Protein AF-0000000086148264 (afdb_homodimer)

Nearest PDB structures (foldseek):
  7s8n-assembly1_R  TM=4.348E-01  e=5.653E+00  Homo sapiens
  7vv5-assembly1_R  TM=3.416E-01  e=6.187E+00  Homo sapiens
  7f54-assembly1_R  TM=1.963E-01  e=2.002E+00  Homo sapiens
  7jh5-assembly2_B  TM=1.871E-01  e=4.511E+00  synthetic construct
  8j6d-assembly1_C  TM=2.004E-01  e=7.084E+00  Homo sapiens

Sequence (576 aa):
MSTSITQLKLLLLHRLPSRTDSFLTHLSRLLSTSAGRDSLLCTAFYTLAFTHAQLLRLLSRKYEHLAETIAQNASKSLLPGEAFVATIEPPHLQLTEACAAIKSLGDAIDEVRTFWRLRGLVDIYAAARENFLRPSRDPVLKSIVWAKLLAQAGYQFYENAAYLVKKGVLRSERFARREAGWWTVSSQFWFADVLLEFVRLARVRQLRWNEEFGAQEVEKEGRVGIKSKELEDQWWLQLYANLGWFPNAVHWGWYDGSEESPLNETTIGLTGFVPGIINLRAAWEATAMSTSITQLKLLLLHRLPSRTDSFLTHLSRLLSTSAGRDSLLCTAFYTLAFTHAQLLRLLSRKYEHLAETIAQNASKSLLPGEAFVATIEPPHLQLTEACAAIKSLGDAIDEVRTFWRLRGLVDIYAAARENFLRPSRDPVLKSIVWAKLLAQAGYQFYENAAYLVKKGVLRSERFARREAGWWTVSSQFWFADVLLEFVRLARVRQLRWNEEFGAQEVEKEGRVGIKSKELEDQWWLQLYANLGWFPNAVHWGWYDGSEESPLNETTIGLTGFVPGIINLRAAWEATA

Secondary structure (DSSP, 8-state):
-HHHHHHHHHHHHHTS-HHHHHHHHHHHHHHTBHHHHHHHHHHHHHHHHHHHHHHHHHHHHHHHHHHHHHHHHHHHH--TT---------S-HHHHHHHHHHHHHHHHHHHHHHHHGGGHHHHHHHHHHHHHHS--SSHHHHHHHHHHHHHHHHHHHHHHHHHHHHTTSS--HHHHHHHHHHHHHHHHHHHHHHHHHHHHHHHHHHTTTTTTTT-----SSSHHHHHHHHHHHHHHHHHHHHHHHHHHHHHHHH--S-TT-SS-HHHHHHHHHHHHHHHHHHHHHHT-/-HHHHHHHHHHHHHSS-HHHHHHHHHHHHHHTBHHHHHHHHHHHHHHHHHHHHHHHHHHHHHHHHHHHHHHHHHHHH--TT---------S-HHHHHHHHHHHHHHHHHHHHHHHHGGGHHHHHHHHHHHHHHS--SSHHHHHHHHHHHHHHHHHHHHHHHHHHHHTTSS--HHHHHHHHHHHHHHHHHHHHHHHHHHHHHHHHHHTTTTTTTT-----SSSHHHHHHHHHHHHHHHHHHHHHHHHHHHHHHHH--S-TT-S--HHHHHHHHHHHHHHHHHHHHHHT-

Organism: NCBI:txid717836

pLDDT: mean 82.04, std 16.6, range [34.91, 97.44]

Structure (mmCIF, N/CA/C/O backbone):
data_AF-0000000086148264-model_v1
#
loop_
_entity.id
_entity.type
_entity.pdbx_description
1 polymer 'Uncharacterized protein'
#
loop_
_atom_site.group_PDB
_atom_site.id
_atom_site.type_symbol
_atom_site.label_atom_id
_atom_site.label_alt_id
_atom_site.label_comp_id
_atom_site.label_asym_id
_atom_site.label_entity_id
_atom_site.label_seq_id
_atom_site.pdbx_PDB_ins_code
_atom_site.Cartn_x
_atom_site.Cartn_y
_atom_site.Cartn_z
_atom_site.occupancy
_atom_site.B_iso_or_equiv
_atom_site.auth_seq_id
_atom_site.auth_comp_id
_atom_site.auth_asym_id
_atom_site.auth_atom_id
_atom_site.pdbx_PDB_model_num
ATOM 1 N N . MET A 1 1 ? 14.445 18.703 37.812 1 39.28 1 MET A N 1
ATOM 2 C CA . MET A 1 1 ? 13.602 18.422 36.656 1 39.28 1 MET A CA 1
ATOM 3 C C . MET A 1 1 ? 14.43 17.891 35.5 1 39.28 1 MET A C 1
ATOM 5 O O . MET A 1 1 ? 13.906 17.203 34.594 1 39.28 1 MET A O 1
ATOM 9 N N . SER A 1 2 ? 15.688 18.25 35.438 1 52.25 2 SER A N 1
ATOM 10 C CA . SER A 1 2 ? 16.625 17.828 34.406 1 52.25 2 SER A CA 1
ATOM 11 C C . SER A 1 2 ? 17.016 16.375 34.594 1 52.25 2 SER A C 1
ATOM 13 O O . SER A 1 2 ? 17.125 15.641 33.594 1 52.25 2 SER A O 1
ATOM 15 N N . THR A 1 3 ? 17.125 15.961 35.812 1 54.09 3 THR A N 1
ATOM 16 C CA . THR A 1 3 ? 17.609 14.609 36.125 1 54.09 3 THR A CA 1
ATOM 17 C C . THR A 1 3 ? 16.547 13.57 35.75 1 54.09 3 THR A C 1
ATOM 19 O O . THR A 1 3 ? 16.891 12.469 35.312 1 54.09 3 THR A O 1
ATOM 22 N N . SER A 1 4 ? 15.273 13.945 35.938 1 49.84 4 SER A N 1
ATOM 23 C CA . SER A 1 4 ? 14.203 12.977 35.719 1 49.84 4 SER A CA 1
ATOM 24 C C . SER A 1 4 ? 14.008 12.711 34.219 1 49.84 4 SER A C 1
ATOM 26 O O . SER A 1 4 ? 13.617 11.609 33.844 1 49.84 4 SER A O 1
ATOM 28 N N . ILE A 1 5 ? 14.242 13.727 33.438 1 49.75 5 ILE A N 1
ATOM 29 C CA . ILE A 1 5 ? 14.148 13.539 31.984 1 49.75 5 ILE A CA 1
ATOM 30 C C . ILE A 1 5 ? 15.352 12.727 31.5 1 49.75 5 ILE A C 1
ATOM 32 O O . ILE A 1 5 ? 15.211 11.867 30.625 1 49.75 5 ILE A O 1
ATOM 36 N N . THR A 1 6 ? 16.516 12.953 32.125 1 52 6 THR A N 1
ATOM 37 C CA . THR A 1 6 ? 17.688 12.148 31.781 1 52 6 THR A CA 1
ATOM 38 C C . THR A 1 6 ? 17.469 10.688 32.188 1 52 6 THR A C 1
ATOM 40 O O . THR A 1 6 ? 17.844 9.781 31.438 1 52 6 THR A O 1
ATOM 43 N N . GLN A 1 7 ? 16.859 10.414 33.344 1 49.66 7 GLN A N 1
ATOM 44 C CA . GLN A 1 7 ? 16.609 9.047 33.781 1 49.66 7 GLN A CA 1
ATOM 45 C C . GLN A 1 7 ? 15.531 8.383 32.906 1 49.66 7 GLN A C 1
ATOM 47 O O . GLN A 1 7 ? 15.633 7.199 32.594 1 49.66 7 GLN A O 1
ATOM 52 N N . LEU A 1 8 ? 14.531 9.055 32.562 1 45.81 8 LEU A N 1
ATOM 53 C CA . LEU A 1 8 ? 13.5 8.516 31.672 1 45.81 8 LEU A CA 1
ATOM 54 C C . LEU A 1 8 ? 14.062 8.227 30.297 1 45.81 8 LEU A C 1
ATOM 56 O O . LEU A 1 8 ? 13.711 7.223 29.672 1 45.81 8 LEU A O 1
ATOM 60 N N . LYS A 1 9 ? 14.969 9.109 29.828 1 48.03 9 LYS A N 1
ATOM 61 C CA . LYS A 1 9 ? 15.727 8.914 28.594 1 48.03 9 LYS A CA 1
ATOM 62 C C . LYS A 1 9 ? 16.531 7.613 28.641 1 48.03 9 LYS A C 1
ATOM 64 O O . LYS A 1 9 ? 16.547 6.859 27.656 1 48.03 9 LYS A O 1
ATOM 69 N N . LEU A 1 10 ? 17.266 7.48 29.688 1 48.47 10 LEU A N 1
ATOM 70 C CA . LEU A 1 10 ? 18.078 6.281 29.891 1 48.47 10 LEU A CA 1
ATOM 71 C C . LEU A 1 10 ? 17.188 5.039 29.969 1 48.47 10 LEU A C 1
ATOM 73 O O . LEU A 1 10 ? 17.562 3.979 29.469 1 48.47 10 LEU A O 1
ATOM 77 N N . LEU A 1 11 ? 16.094 5.098 30.562 1 44.44 11 LEU A N 1
ATOM 78 C CA . LEU A 1 11 ? 15.219 3.943 30.734 1 44.44 11 LEU A CA 1
ATOM 79 C C . LEU A 1 11 ? 14.602 3.521 29.406 1 44.44 11 LEU A C 1
ATOM 81 O O . LEU A 1 11 ? 14.477 2.326 29.125 1 44.44 11 LEU A O 1
ATOM 85 N N . LEU A 1 12 ? 14.094 4.469 28.625 1 48.06 12 LEU A N 1
ATOM 86 C CA . LEU A 1 12 ? 13.438 4.039 27.391 1 48.06 12 LEU A CA 1
ATOM 87 C C . LEU A 1 12 ? 14.453 3.457 26.406 1 48.06 12 LEU A C 1
ATOM 89 O O . LEU A 1 12 ? 14.172 2.453 25.75 1 48.06 12 LEU A O 1
ATOM 93 N N . LEU A 1 13 ? 15.531 4.172 26.141 1 49.69 13 LEU A N 1
ATOM 94 C CA . LEU A 1 13 ? 16.547 3.652 25.234 1 49.69 13 LEU A CA 1
ATOM 95 C C . LEU A 1 13 ? 17.375 2.561 25.906 1 49.69 13 LEU A C 1
ATOM 97 O O . LEU A 1 13 ? 17.844 1.641 25.234 1 49.69 13 LEU A O 1
ATOM 101 N N . HIS A 1 14 ? 17.75 2.779 27.094 1 49.91 14 HIS A N 1
ATOM 102 C CA . HIS A 1 14 ? 18.656 1.799 27.688 1 49.91 14 HIS A CA 1
ATOM 103 C C . HIS A 1 14 ? 18.047 0.404 27.672 1 49.91 14 HIS A C 1
ATOM 105 O O . HIS A 1 14 ? 18.75 -0.598 27.703 1 49.91 14 HIS A O 1
ATOM 111 N N . ARG A 1 15 ? 16.641 0.348 27.812 1 53.59 15 ARG A N 1
ATOM 112 C CA . ARG A 1 15 ? 16.203 -0.991 28.188 1 53.59 15 ARG A CA 1
ATOM 113 C C . ARG A 1 15 ? 15.828 -1.818 26.969 1 53.59 15 ARG A C 1
ATOM 115 O O . ARG A 1 15 ? 15.469 -2.992 27.078 1 53.59 15 ARG A O 1
ATOM 122 N N . LEU A 1 16 ? 15.688 -1.196 25.812 1 60.69 16 LEU A N 1
ATOM 123 C CA . LEU A 1 16 ? 15.438 -2.256 24.844 1 60.69 16 LEU A CA 1
ATOM 124 C C . LEU A 1 16 ? 16.703 -3.057 24.562 1 60.69 16 LEU A C 1
ATOM 126 O O . LEU A 1 16 ? 17.781 -2.482 24.375 1 60.69 16 LEU A O 1
ATOM 130 N N . PRO A 1 17 ? 16.688 -4.316 24.797 1 70.06 17 PRO A N 1
ATOM 131 C CA . PRO A 1 17 ? 17.828 -5.16 24.453 1 70.06 17 PRO A CA 1
ATOM 132 C C . PRO A 1 17 ? 18.406 -4.848 23.078 1 70.06 17 PRO A C 1
ATOM 134 O O . PRO A 1 17 ? 17.672 -4.414 22.172 1 70.06 17 PRO A O 1
ATOM 137 N N . SER A 1 18 ? 19.656 -4.484 23 1 77.19 18 SER A N 1
ATOM 138 C CA . SER A 1 18 ? 20.453 -4.172 21.812 1 77.19 18 SER A CA 1
ATOM 139 C C . SER A 1 18 ? 19.922 -4.902 20.578 1 77.19 18 SER A C 1
ATOM 141 O O . SER A 1 18 ? 19.891 -4.34 19.484 1 77.19 18 SER A O 1
ATOM 143 N N . ARG A 1 19 ? 19.281 -5.953 20.828 1 84.06 19 ARG A N 1
ATOM 144 C CA . ARG A 1 19 ? 18.781 -6.758 19.719 1 84.06 19 ARG A CA 1
ATOM 145 C C . ARG A 1 19 ? 17.5 -6.164 19.156 1 84.06 19 ARG A C 1
ATOM 147 O O . ARG A 1 19 ? 17.281 -6.152 17.953 1 84.06 19 ARG A O 1
ATOM 154 N N . THR A 1 20 ? 16.719 -5.637 20.094 1 84.06 20 THR A N 1
ATOM 155 C CA . THR A 1 20 ? 15.461 -5.043 19.672 1 84.06 20 THR A CA 1
ATOM 156 C C . THR A 1 20 ? 15.695 -3.73 18.922 1 84.06 20 THR A C 1
ATOM 158 O O . THR A 1 20 ? 15.031 -3.441 17.938 1 84.06 20 THR A O 1
ATOM 161 N N . ASP A 1 21 ? 16.641 -3.012 19.359 1 87.19 21 ASP A N 1
ATOM 162 C CA . ASP A 1 21 ? 17 -1.753 18.703 1 87.19 21 ASP A CA 1
ATOM 163 C C . ASP A 1 21 ? 17.484 -1.99 17.281 1 87.19 21 ASP A C 1
ATOM 165 O O . ASP A 1 21 ? 17.031 -1.34 16.344 1 87.19 21 ASP A O 1
ATOM 169 N N . SER A 1 22 ? 18.375 -2.977 17.141 1 86 22 SER A N 1
ATOM 170 C CA . SER A 1 22 ? 18.922 -3.291 15.828 1 86 22 SER A CA 1
ATOM 171 C C . SER A 1 22 ? 17.844 -3.812 14.891 1 86 22 SER A C 1
ATOM 173 O O . SER A 1 22 ? 17.828 -3.477 13.703 1 86 22 SER A O 1
ATOM 175 N N . PHE A 1 23 ? 16.953 -4.508 15.477 1 89.25 23 PHE A N 1
ATOM 176 C CA . PHE A 1 23 ? 15.875 -5.07 14.68 1 89.25 23 PHE A CA 1
ATOM 177 C C . PHE A 1 23 ? 14.953 -3.973 14.164 1 89.25 23 PHE A C 1
ATOM 179 O O . PHE A 1 23 ? 14.602 -3.949 12.977 1 89.25 23 PHE A O 1
ATOM 186 N N . LEU A 1 24 ? 14.609 -3.102 15.047 1 88.5 24 LEU A N 1
ATOM 187 C CA . LEU A 1 24 ? 13.656 -2.059 14.68 1 88.5 24 LEU A CA 1
ATOM 188 C C . LEU A 1 24 ? 14.258 -1.106 13.656 1 88.5 24 LEU A C 1
ATOM 190 O O . LEU A 1 24 ? 13.57 -0.652 12.742 1 88.5 24 LEU A O 1
ATOM 194 N N . THR A 1 25 ? 15.484 -0.854 13.734 1 89 25 THR A N 1
ATOM 195 C CA . THR A 1 25 ? 16.141 0.014 12.773 1 89 25 THR A CA 1
ATOM 196 C C . THR A 1 25 ? 16.266 -0.679 11.414 1 89 25 THR A C 1
ATOM 198 O O . THR A 1 25 ? 16.078 -0.052 10.375 1 89 25 THR A O 1
ATOM 201 N N . HIS A 1 26 ? 16.562 -1.926 11.523 1 91.19 26 HIS A N 1
ATOM 202 C CA . HIS A 1 26 ? 16.625 -2.709 10.297 1 91.19 26 HIS A CA 1
ATOM 203 C C . HIS A 1 26 ? 15.266 -2.805 9.617 1 91.19 26 HIS A C 1
ATOM 205 O O . HIS A 1 26 ? 15.164 -2.699 8.391 1 91.19 26 HIS A O 1
ATOM 211 N N . LEU A 1 27 ? 14.305 -2.979 10.453 1 91.44 27 LEU A N 1
ATOM 212 C CA . LEU A 1 27 ? 12.938 -3.059 9.93 1 91.44 27 LEU A CA 1
ATOM 213 C C . LEU A 1 27 ? 12.539 -1.752 9.258 1 91.44 27 LEU A C 1
ATOM 215 O O . LEU A 1 27 ? 11.891 -1.763 8.211 1 91.44 27 LEU A O 1
ATOM 219 N N . SER A 1 28 ? 12.898 -0.719 9.82 1 91.25 28 SER A N 1
ATOM 220 C CA . SER A 1 28 ? 12.602 0.587 9.242 1 91.25 28 SER A CA 1
ATOM 221 C C . SER A 1 28 ? 13.273 0.748 7.879 1 91.25 28 SER A C 1
ATOM 223 O O . SER A 1 28 ? 12.656 1.261 6.938 1 91.25 28 SER A O 1
ATOM 225 N N . ARG A 1 29 ? 14.477 0.282 7.754 1 92.38 29 ARG A N 1
ATOM 226 C CA . ARG A 1 29 ? 15.188 0.342 6.48 1 92.38 29 ARG A CA 1
ATOM 227 C C . ARG A 1 29 ? 14.531 -0.564 5.445 1 92.38 29 ARG A C 1
ATOM 229 O O . ARG A 1 29 ? 14.414 -0.196 4.273 1 92.38 29 ARG A O 1
ATOM 236 N N . LEU A 1 30 ? 14.156 -1.701 5.922 1 92.81 30 LEU A N 1
ATOM 237 C CA . LEU A 1 30 ? 13.477 -2.639 5.035 1 92.81 30 LEU A CA 1
ATOM 238 C C . LEU A 1 30 ? 12.195 -2.025 4.469 1 92.81 30 LEU A C 1
ATOM 240 O O . LEU A 1 30 ? 11.945 -2.104 3.266 1 92.81 30 LEU A O 1
ATOM 244 N N . LEU A 1 31 ? 11.461 -1.351 5.324 1 91.31 31 LEU A N 1
ATOM 245 C CA . LEU A 1 31 ? 10.156 -0.814 4.953 1 91.31 31 LEU A CA 1
ATOM 246 C C . LEU A 1 31 ? 10.305 0.469 4.145 1 91.31 31 LEU A C 1
ATOM 248 O O . LEU A 1 31 ? 9.328 0.989 3.605 1 91.31 31 LEU A O 1
ATOM 252 N N . SER A 1 32 ? 11.516 0.947 4.02 1 89.62 32 SER A N 1
ATOM 253 C CA . SER A 1 32 ? 11.766 2.148 3.229 1 89.62 32 SER A CA 1
ATOM 254 C C . SER A 1 32 ? 11.961 1.812 1.756 1 89.62 32 SER A C 1
ATOM 256 O O . SER A 1 32 ? 12 2.705 0.908 1 89.62 32 SER A O 1
ATOM 258 N N . THR A 1 33 ? 12 0.504 1.435 1 89.94 33 THR A N 1
ATOM 259 C CA . THR A 1 33 ? 12.156 0.053 0.056 1 89.94 33 THR A CA 1
ATOM 260 C C . THR A 1 33 ? 10.891 -0.643 -0.433 1 89.94 33 THR A C 1
ATOM 262 O O . THR A 1 33 ? 10.156 -1.235 0.36 1 89.94 33 THR A O 1
ATOM 265 N N . SER A 1 34 ? 10.695 -0.514 -1.688 1 90 34 SER A N 1
ATOM 266 C CA . SER A 1 34 ? 9.531 -1.176 -2.262 1 90 34 SER A CA 1
ATOM 267 C C . SER A 1 34 ? 9.672 -2.693 -2.201 1 90 34 SER A C 1
ATOM 269 O O . SER A 1 34 ? 8.703 -3.4 -1.919 1 90 34 SER A O 1
ATOM 271 N N . ALA A 1 35 ? 10.875 -3.236 -2.445 1 90.81 35 ALA A N 1
ATOM 272 C CA . ALA A 1 35 ? 11.125 -4.676 -2.396 1 90.81 35 ALA A CA 1
ATOM 273 C C . ALA A 1 35 ? 10.859 -5.23 -1 1 90.81 35 ALA A C 1
ATOM 275 O O . ALA A 1 35 ? 10.281 -6.305 -0.852 1 90.81 35 ALA A O 1
ATOM 276 N N . GLY A 1 36 ? 11.328 -4.48 -0.066 1 93.44 36 GLY A N 1
ATOM 277 C CA . GLY A 1 36 ? 11.094 -4.898 1.309 1 93.44 36 GLY A CA 1
ATOM 278 C C . GLY A 1 36 ? 9.625 -4.914 1.687 1 93.44 36 GLY A C 1
ATOM 279 O O . GLY A 1 36 ? 9.148 -5.867 2.311 1 93.44 36 GLY A O 1
ATOM 280 N N . ARG A 1 37 ? 8.867 -3.898 1.26 1 92.94 37 ARG A N 1
ATOM 281 C CA . ARG A 1 37 ? 7.438 -3.812 1.539 1 92.94 37 ARG A CA 1
ATOM 282 C C . ARG A 1 37 ? 6.672 -4.938 0.844 1 92.94 37 ARG A C 1
ATOM 284 O O . ARG A 1 37 ? 5.836 -5.602 1.461 1 92.94 37 ARG A O 1
ATOM 291 N N . ASP A 1 38 ? 7.008 -5.16 -0.309 1 93.44 38 ASP A N 1
ATOM 292 C CA . ASP A 1 38 ? 6.297 -6.16 -1.1 1 93.44 38 ASP A CA 1
ATOM 293 C C . ASP A 1 38 ? 6.566 -7.566 -0.572 1 93.44 38 ASP A C 1
ATOM 295 O O . ASP A 1 38 ? 5.645 -8.375 -0.451 1 93.44 38 ASP A O 1
ATOM 299 N N . SER A 1 39 ? 7.82 -7.852 -0.287 1 95.31 39 SER A N 1
ATOM 300 C CA . SER A 1 39 ? 8.164 -9.188 0.19 1 95.31 39 SER A CA 1
ATOM 301 C C . SER A 1 39 ? 7.598 -9.438 1.583 1 95.31 39 SER A C 1
ATOM 303 O O . SER A 1 39 ? 7.188 -10.555 1.897 1 95.31 39 SER A O 1
ATOM 305 N N . LEU A 1 40 ? 7.586 -8.406 2.373 1 95.12 40 LEU A N 1
ATOM 306 C CA . LEU A 1 40 ? 7.016 -8.547 3.709 1 95.12 40 LEU A CA 1
ATOM 307 C C . LEU A 1 40 ? 5.52 -8.836 3.635 1 95.12 40 LEU A C 1
ATOM 309 O O . LEU A 1 40 ? 5.02 -9.719 4.332 1 95.12 40 LEU A O 1
ATOM 313 N N . LEU A 1 41 ? 4.832 -8.07 2.811 1 96.06 41 LEU A N 1
ATOM 314 C CA . LEU A 1 41 ? 3.395 -8.266 2.674 1 96.06 41 LEU A CA 1
ATOM 315 C C . LEU A 1 41 ? 3.084 -9.633 2.078 1 96.06 41 LEU A C 1
ATOM 317 O O . LEU A 1 41 ? 2.131 -10.297 2.498 1 96.06 41 LEU A O 1
ATOM 321 N N . CYS A 1 42 ? 3.896 -10.023 1.136 1 96 42 CYS A N 1
ATOM 322 C CA . CYS A 1 42 ? 3.699 -11.328 0.523 1 96 42 CYS A CA 1
ATOM 323 C C . CYS A 1 42 ? 3.867 -12.445 1.55 1 96 42 CYS A C 1
ATOM 325 O O . CYS A 1 42 ? 3.016 -13.328 1.659 1 96 42 CYS A O 1
ATOM 327 N N . THR A 1 43 ? 4.887 -12.359 2.273 1 96.25 43 THR A N 1
ATOM 328 C CA . THR A 1 43 ? 5.168 -13.367 3.287 1 96.25 43 THR A CA 1
ATOM 329 C C . THR A 1 43 ? 4.09 -13.359 4.367 1 96.25 43 THR A C 1
ATOM 331 O O . THR A 1 43 ? 3.619 -14.422 4.785 1 96.25 43 THR A O 1
ATOM 334 N N . ALA A 1 44 ? 3.742 -12.164 4.793 1 95.25 44 ALA A N 1
ATOM 335 C CA . ALA A 1 44 ? 2.717 -12.039 5.824 1 95.25 44 ALA A CA 1
ATOM 336 C C . ALA A 1 44 ? 1.384 -12.609 5.344 1 95.25 44 ALA A C 1
ATOM 338 O O . ALA A 1 44 ? 0.695 -13.312 6.09 1 95.25 44 ALA A O 1
ATOM 339 N N . PHE A 1 45 ? 1.034 -12.352 4.109 1 96 45 PHE A N 1
ATOM 340 C CA . PHE A 1 45 ? -0.24 -12.812 3.566 1 96 45 PHE A CA 1
ATOM 341 C C . PHE A 1 45 ? -0.317 -14.328 3.57 1 96 45 PHE A C 1
ATOM 343 O O . PHE A 1 45 ? -1.277 -14.906 4.086 1 96 45 PHE A O 1
ATOM 350 N N . TYR A 1 46 ? 0.646 -14.961 3.051 1 95.19 46 TYR A N 1
ATOM 351 C CA . TYR A 1 46 ? 0.606 -16.422 2.914 1 95.19 46 TYR A CA 1
ATOM 352 C C . TYR A 1 46 ? 0.772 -17.094 4.27 1 95.19 46 TYR A C 1
ATOM 354 O O . TYR A 1 46 ? 0.228 -18.172 4.496 1 95.19 46 TYR A O 1
ATOM 362 N N . THR A 1 47 ? 1.521 -16.438 5.188 1 94.75 47 THR A N 1
ATOM 363 C CA . THR A 1 47 ? 1.581 -16.953 6.555 1 94.75 47 THR A CA 1
ATOM 364 C C . THR A 1 47 ? 0.206 -16.891 7.211 1 94.75 47 THR A C 1
ATOM 366 O O . THR A 1 47 ? -0.211 -17.844 7.871 1 94.75 47 THR A O 1
ATOM 369 N N . LEU A 1 48 ? -0.442 -15.797 7 1 94.31 48 LEU A N 1
ATOM 370 C CA . LEU A 1 48 ? -1.775 -15.641 7.57 1 94.31 48 LEU A CA 1
ATOM 371 C C . LEU A 1 48 ? -2.76 -16.609 6.93 1 94.31 48 LEU A C 1
ATOM 373 O O . LEU A 1 48 ? -3.629 -17.156 7.613 1 94.31 48 LEU A O 1
ATOM 377 N N . ALA A 1 49 ? -2.602 -16.766 5.641 1 92.25 49 ALA A N 1
ATOM 378 C CA . ALA A 1 49 ? -3.467 -17.719 4.953 1 92.25 49 ALA A CA 1
ATOM 379 C C . ALA A 1 49 ? -3.285 -19.141 5.512 1 92.25 49 ALA A C 1
ATOM 381 O O . ALA A 1 49 ? -4.262 -19.859 5.727 1 92.25 49 ALA A O 1
ATOM 382 N N . PHE A 1 50 ? -2.1 -19.5 5.746 1 92.75 50 PHE A N 1
ATOM 383 C CA . PHE A 1 50 ? -1.8 -20.812 6.316 1 92.75 50 PHE A CA 1
ATOM 384 C C . PHE A 1 50 ? -2.365 -20.938 7.727 1 92.75 50 PHE A C 1
ATOM 386 O O . PHE A 1 50 ? -2.996 -21.938 8.062 1 92.75 50 PHE A O 1
ATOM 393 N N . THR A 1 51 ? -2.094 -19.906 8.531 1 92.62 51 THR A N 1
ATOM 394 C CA . THR A 1 51 ? -2.572 -19.906 9.906 1 92.62 51 THR A CA 1
ATOM 395 C C . THR A 1 51 ? -4.098 -19.969 9.945 1 92.62 51 THR A C 1
ATOM 397 O O . THR A 1 51 ? -4.676 -20.656 10.781 1 92.62 51 THR A O 1
ATOM 400 N N . HIS A 1 52 ? -4.684 -19.234 9.086 1 92.62 52 HIS A N 1
ATOM 401 C CA . HIS A 1 52 ? -6.141 -19.25 9.008 1 92.62 52 HIS A CA 1
ATOM 402 C C . HIS A 1 52 ? -6.66 -20.641 8.695 1 92.62 52 HIS A C 1
ATOM 404 O O . HIS A 1 52 ? -7.609 -21.109 9.328 1 92.62 52 HIS A O 1
ATOM 410 N N . ALA A 1 53 ? -6.078 -21.297 7.742 1 89.69 53 ALA A N 1
ATOM 411 C CA . ALA A 1 53 ? -6.48 -22.656 7.363 1 89.69 53 ALA A CA 1
ATOM 412 C C . ALA A 1 53 ? -6.328 -23.625 8.531 1 89.69 53 ALA A C 1
ATOM 414 O O . ALA A 1 53 ? -7.191 -24.469 8.758 1 89.69 53 ALA A O 1
ATOM 415 N N . GLN A 1 54 ? -5.246 -23.5 9.25 1 90.06 54 GLN A N 1
ATOM 416 C CA . GLN A 1 54 ? -5.008 -24.375 10.391 1 90.06 54 GLN A CA 1
ATOM 417 C C . GLN A 1 54 ? -6.023 -24.109 11.5 1 90.06 54 GLN A C 1
ATOM 419 O O . GLN A 1 54 ? -6.48 -25.047 12.164 1 90.06 54 GLN A O 1
ATOM 424 N N . LEU A 1 55 ? -6.289 -22.859 11.695 1 89.12 55 LEU A N 1
ATOM 425 C CA . LEU A 1 55 ? -7.266 -22.516 12.719 1 89.12 55 LEU A CA 1
ATOM 426 C C . LEU A 1 55 ? -8.656 -23.016 12.336 1 89.12 55 LEU A C 1
ATOM 428 O O . LEU A 1 55 ? -9.414 -23.469 13.195 1 89.12 55 LEU A O 1
ATOM 432 N N . LEU A 1 56 ? -8.977 -22.906 11.094 1 86.62 56 LEU A N 1
ATOM 433 C CA . LEU A 1 56 ? -10.258 -23.422 10.617 1 86.62 56 LEU A CA 1
ATOM 434 C C . LEU A 1 56 ? -10.344 -24.922 10.805 1 86.62 56 LEU A C 1
ATOM 436 O O . LEU A 1 56 ? -11.406 -25.453 11.164 1 86.62 56 LEU A O 1
ATOM 440 N N . ARG A 1 57 ? -9.328 -25.594 10.57 1 86.5 57 ARG A N 1
ATOM 441 C CA . ARG A 1 57 ? -9.297 -27.047 10.781 1 86.5 57 ARG A CA 1
ATOM 442 C C . ARG A 1 57 ? -9.492 -27.391 12.25 1 86.5 57 ARG A C 1
ATOM 444 O O . ARG A 1 57 ? -10.203 -28.328 12.586 1 86.5 57 ARG A O 1
ATOM 451 N N . LEU A 1 58 ? -8.836 -26.641 13.039 1 85.31 58 LEU A N 1
ATOM 452 C CA . LEU A 1 58 ? -8.977 -26.844 14.477 1 85.31 58 LEU A CA 1
ATOM 453 C C . LEU A 1 58 ? -10.406 -26.562 14.93 1 85.31 58 LEU A C 1
ATOM 455 O O . LEU A 1 58 ? -10.953 -27.297 15.758 1 85.31 58 LEU A O 1
ATOM 459 N N . LEU A 1 59 ? -10.922 -25.531 14.43 1 83.19 59 LEU A N 1
ATOM 460 C CA . LEU A 1 59 ? -12.297 -25.156 14.758 1 83.19 59 LEU A CA 1
ATOM 461 C C . LEU A 1 59 ? -13.273 -26.234 14.289 1 83.19 59 LEU A C 1
ATOM 463 O O . LEU A 1 59 ? -14.188 -26.609 15.031 1 83.19 59 LEU A O 1
ATOM 467 N N . SER A 1 60 ? -13.086 -26.688 13.102 1 81.69 60 SER A N 1
ATOM 468 C CA . SER A 1 60 ? -13.938 -27.734 12.547 1 81.69 60 SER A CA 1
ATOM 469 C C . SER A 1 60 ? -13.844 -29.016 13.367 1 81.69 60 SER A C 1
ATOM 471 O O . SER A 1 60 ? -14.852 -29.688 13.594 1 81.69 60 SER A O 1
ATOM 473 N N . ARG A 1 61 ? -12.742 -29.328 13.789 1 82.38 61 ARG A N 1
ATOM 474 C CA . ARG A 1 61 ? -12.555 -30.5 14.633 1 82.38 61 ARG A CA 1
ATOM 475 C C . ARG A 1 61 ? -13.273 -30.344 15.969 1 82.38 61 ARG A C 1
ATOM 477 O O . ARG A 1 61 ? -13.867 -31.297 16.469 1 82.38 61 ARG A O 1
ATOM 484 N N . LYS A 1 62 ? -13.148 -29.203 16.469 1 79.69 62 LYS A N 1
ATOM 485 C CA . LYS A 1 62 ? -13.812 -28.938 17.734 1 79.69 62 LYS A CA 1
ATOM 486 C C . LYS A 1 62 ? -15.328 -29.016 17.594 1 79.69 62 LYS A C 1
ATOM 488 O O . LYS A 1 62 ? -16.016 -29.547 18.469 1 79.69 62 LYS A O 1
ATOM 493 N N . TYR A 1 63 ? -15.781 -28.516 16.516 1 77.69 63 TYR A N 1
ATOM 494 C CA . TYR A 1 63 ? -17.219 -28.578 16.266 1 77.69 63 TYR A CA 1
ATOM 495 C C . TYR A 1 63 ? -17.656 -30.031 16.047 1 77.69 63 TYR A C 1
ATOM 497 O O . TYR A 1 63 ? -18.734 -30.422 16.484 1 77.69 63 TYR A O 1
ATOM 505 N N . GLU A 1 64 ? -16.844 -30.719 15.367 1 77.62 64 GLU A N 1
ATOM 506 C CA . GLU A 1 64 ? -17.141 -32.125 15.141 1 77.62 64 GLU A CA 1
ATOM 507 C C . GLU A 1 64 ? -17.156 -32.906 16.453 1 77.62 64 GLU A C 1
ATOM 509 O O . GLU A 1 64 ? -18.031 -33.75 16.672 1 77.62 64 GLU A O 1
ATOM 514 N N . HIS A 1 65 ? -16.266 -32.594 17.219 1 79.81 65 HIS A N 1
ATOM 515 C CA . HIS A 1 65 ? -16.219 -33.281 18.516 1 79.81 65 HIS A CA 1
ATOM 516 C C . HIS A 1 65 ? -17.422 -32.906 19.375 1 79.81 65 HIS A C 1
ATOM 518 O O . HIS A 1 65 ? -18 -33.75 20.047 1 79.81 65 HIS A O 1
ATOM 524 N N . LEU A 1 66 ? -17.703 -31.625 19.344 1 74.88 66 LEU A N 1
ATOM 525 C CA . LEU A 1 66 ? -18.859 -31.156 20.094 1 74.88 66 LEU A CA 1
ATOM 526 C C . LEU A 1 66 ? -20.141 -31.812 19.578 1 74.88 66 LEU A C 1
ATOM 528 O O . LEU A 1 66 ? -20.984 -32.25 20.359 1 74.88 66 LEU A O 1
ATOM 532 N N . ALA A 1 67 ? -20.219 -31.844 18.281 1 73.44 67 ALA A N 1
ATOM 533 C CA . ALA A 1 67 ? -21.375 -32.5 17.656 1 73.44 67 ALA A CA 1
ATOM 534 C C . ALA A 1 67 ? -21.469 -33.969 18.047 1 73.44 67 ALA A C 1
ATOM 536 O O . ALA A 1 67 ? -22.547 -34.469 18.328 1 73.44 67 ALA A O 1
ATOM 537 N N . GLU A 1 68 ? -20.391 -34.594 18.078 1 76.75 68 GLU A N 1
ATOM 538 C CA . GLU A 1 68 ? -20.344 -36 18.469 1 76.75 68 GLU A CA 1
ATOM 539 C C . GLU A 1 68 ? -20.766 -36.188 19.922 1 76.75 68 GLU A C 1
ATOM 541 O O . GLU A 1 68 ? -21.469 -37.156 20.266 1 76.75 68 GLU A O 1
ATOM 546 N N . THR A 1 69 ? -20.297 -35.344 20.719 1 74.31 69 THR A N 1
ATOM 547 C CA . THR A 1 69 ? -20.625 -35.438 22.141 1 74.31 69 THR A CA 1
ATOM 548 C C . THR A 1 69 ? -22.109 -35.219 22.359 1 74.31 69 THR A C 1
ATOM 550 O O . THR A 1 69 ? -22.734 -35.906 23.156 1 74.31 69 THR A O 1
ATOM 553 N N . ILE A 1 70 ? -22.609 -34.219 21.641 1 71.44 70 ILE A N 1
ATOM 554 C CA . ILE A 1 70 ? -24.047 -33.938 21.766 1 71.44 70 ILE A CA 1
ATOM 555 C C . ILE A 1 70 ? -24.844 -35.125 21.234 1 71.44 70 ILE A C 1
ATOM 557 O O . ILE A 1 70 ? -25.828 -35.531 21.844 1 71.44 70 ILE A O 1
ATOM 561 N N . ALA A 1 71 ? -24.422 -35.719 20.156 1 73.94 71 ALA A N 1
ATOM 562 C CA . ALA A 1 71 ? -25.078 -36.875 19.562 1 73.94 71 ALA A CA 1
ATOM 563 C C . ALA A 1 71 ? -25.031 -38.062 20.516 1 73.94 71 ALA A C 1
ATOM 565 O O . ALA A 1 71 ? -26.016 -38.781 20.672 1 73.94 71 ALA A O 1
ATOM 566 N N . GLN A 1 72 ? -23.984 -38.281 21.109 1 75.25 72 GLN A N 1
ATOM 567 C CA . GLN A 1 72 ? -23.828 -39.406 22.031 1 75.25 72 GLN A CA 1
ATOM 568 C C . GLN A 1 72 ? -24.703 -39.219 23.281 1 75.25 72 GLN A C 1
ATOM 570 O O . GLN A 1 72 ? -25.297 -40.156 23.766 1 75.25 72 GLN A O 1
ATOM 575 N N . ASN A 1 73 ? -24.672 -37.969 23.703 1 71.56 73 ASN A N 1
ATOM 576 C CA . ASN A 1 73 ? -25.469 -37.688 24.891 1 71.56 73 ASN A CA 1
ATOM 577 C C . ASN A 1 73 ? -26.969 -37.75 24.594 1 71.56 73 ASN A C 1
ATOM 579 O O . ASN A 1 73 ? -27.75 -38.188 25.438 1 71.56 73 ASN A O 1
ATOM 583 N N . ALA A 1 74 ? -27.312 -37.188 23.438 1 68.31 74 ALA A N 1
ATOM 584 C CA . ALA A 1 74 ? -28.703 -37.25 23.016 1 68.31 74 ALA A CA 1
ATOM 585 C C . ALA A 1 74 ? -29.156 -38.719 22.844 1 68.31 74 ALA A C 1
ATOM 587 O O . ALA A 1 74 ? -30.281 -39.062 23.203 1 68.31 74 ALA A O 1
ATOM 588 N N . SER A 1 75 ? -28.359 -39.531 22.328 1 67.12 75 SER A N 1
ATOM 589 C CA . SER A 1 75 ? -28.688 -40.938 22.125 1 67.12 75 SER A CA 1
ATOM 590 C C . SER A 1 75 ? -28.875 -41.656 23.453 1 67.12 75 SER A C 1
ATOM 592 O O . SER A 1 75 ? -29.641 -42.625 23.547 1 67.12 75 SER A O 1
ATOM 594 N N . LYS A 1 76 ? -28.172 -41.188 24.422 1 67.25 76 LYS A N 1
ATOM 595 C CA . LYS A 1 76 ? -28.281 -41.844 25.719 1 67.25 76 LYS A CA 1
ATOM 596 C C . LYS A 1 76 ? -29.531 -41.406 26.469 1 67.25 76 LYS A C 1
ATOM 598 O O . LYS A 1 76 ? -30.094 -42.188 27.234 1 67.25 76 LYS A O 1
ATOM 603 N N . SER A 1 77 ? -29.797 -40.094 26.328 1 61.81 77 SER A N 1
ATOM 604 C CA . SER A 1 77 ? -30.875 -39.594 27.172 1 61.81 77 SER A CA 1
ATOM 605 C C . SER A 1 77 ? -32.219 -39.562 26.422 1 61.81 77 SER A C 1
ATOM 607 O O . SER A 1 77 ? -33.281 -39.406 27.031 1 61.81 77 SER A O 1
ATOM 609 N N . LEU A 1 78 ? -32.125 -39.438 25.078 1 58.88 78 LEU A N 1
ATOM 610 C CA . LEU A 1 78 ? -33.406 -39.219 24.391 1 58.88 78 LEU A CA 1
ATOM 611 C C . LEU A 1 78 ? -34.156 -40.531 24.219 1 58.88 78 LEU A C 1
ATOM 613 O O . LEU A 1 78 ? -33.562 -41.562 23.844 1 58.88 78 LEU A O 1
ATOM 617 N N . LEU A 1 79 ? -35.344 -40.656 24.844 1 57.78 79 LEU A N 1
ATOM 618 C CA . LEU A 1 79 ? -36.281 -41.719 24.578 1 57.78 79 LEU A CA 1
ATOM 619 C C . LEU A 1 79 ? -36.594 -41.781 23.078 1 57.78 79 LEU A C 1
ATOM 621 O O . LEU A 1 79 ? -36.469 -40.812 22.359 1 57.78 79 LEU A O 1
ATOM 625 N N . PRO A 1 80 ? -37.031 -42.875 22.469 1 57.78 80 PRO A N 1
ATOM 626 C CA . PRO A 1 80 ? -37.438 -43.031 21.062 1 57.78 80 PRO A CA 1
ATOM 627 C C . PRO A 1 80 ? -38.469 -42 20.625 1 57.78 80 PRO A C 1
ATOM 629 O O . PRO A 1 80 ? -39.5 -41.844 21.281 1 57.78 80 PRO A O 1
ATOM 632 N N . GLY A 1 81 ? -38.125 -40.812 19.688 1 61.44 81 GLY A N 1
ATOM 633 C CA . GLY A 1 81 ? -39.031 -39.812 19.141 1 61.44 81 GLY A CA 1
ATOM 634 C C . GLY A 1 81 ? -38.719 -38.406 19.594 1 61.44 81 GLY A C 1
ATOM 635 O O . GLY A 1 81 ? -39.344 -37.438 19.156 1 61.44 81 GLY A O 1
ATOM 636 N N . GLU A 1 82 ? -38.062 -38.156 20.734 1 56.06 82 GLU A N 1
ATOM 637 C CA . GLU A 1 82 ? -37.906 -36.812 21.25 1 56.06 82 GLU A CA 1
ATOM 638 C C . GLU A 1 82 ? -36.781 -36.062 20.531 1 56.06 82 GLU A C 1
ATOM 640 O O . GLU A 1 82 ? -35.719 -36.656 20.25 1 56.06 82 GLU A O 1
ATOM 645 N N . ALA A 1 83 ? -37.094 -35.062 19.766 1 56.22 83 ALA A N 1
ATOM 646 C CA . ALA A 1 83 ? -36.188 -34.188 19.062 1 56.22 83 ALA A CA 1
ATOM 647 C C . ALA A 1 83 ? -35.375 -33.344 20.047 1 56.22 83 ALA A C 1
ATOM 649 O O . ALA A 1 83 ? -35.906 -32.75 20.969 1 56.22 83 ALA A O 1
ATOM 650 N N . PHE A 1 84 ? -34.125 -33.688 20.438 1 52 84 PHE A N 1
ATOM 651 C CA . PHE A 1 84 ? -33.219 -32.875 21.281 1 52 84 PHE A CA 1
ATOM 652 C C . PHE A 1 84 ? -32.688 -31.672 20.5 1 52 84 PHE A C 1
ATOM 654 O O . PHE A 1 84 ? -32.062 -31.828 19.453 1 52 84 PHE A O 1
ATOM 661 N N . VAL A 1 85 ? -33.406 -30.562 20.609 1 51.5 85 VAL A N 1
ATOM 662 C CA . VAL A 1 85 ? -32.844 -29.328 20.062 1 51.5 85 VAL A CA 1
ATOM 663 C C . VAL A 1 85 ? -31.75 -28.812 21 1 51.5 85 VAL A C 1
ATOM 665 O O . VAL A 1 85 ? -32.031 -28.453 22.156 1 51.5 85 VAL A O 1
ATOM 668 N N . ALA A 1 86 ? -30.594 -29.375 21.094 1 48.28 86 ALA A N 1
ATOM 669 C CA . ALA A 1 86 ? -29.516 -28.75 21.859 1 48.28 86 ALA A CA 1
ATOM 670 C C . ALA A 1 86 ? -29.016 -27.484 21.172 1 48.28 86 ALA A C 1
ATOM 672 O O . ALA A 1 86 ? -28.75 -27.484 19.969 1 48.28 86 ALA A O 1
ATOM 673 N N . THR A 1 87 ? -29.438 -26.328 21.688 1 51.03 87 THR A N 1
ATOM 674 C CA . THR A 1 87 ? -28.844 -25.078 21.25 1 51.03 87 THR A CA 1
ATOM 675 C C . THR A 1 87 ? -27.328 -25.062 21.516 1 51.03 87 THR A C 1
ATOM 677 O O . THR A 1 87 ? -26.906 -25.109 22.672 1 51.03 87 THR A O 1
ATOM 680 N N . ILE A 1 88 ? -26.516 -25.719 20.797 1 52.75 88 ILE A N 1
ATOM 681 C CA . ILE A 1 88 ? -25.078 -25.672 20.922 1 52.75 88 ILE A CA 1
ATOM 682 C C . ILE A 1 88 ? -24.594 -24.219 20.844 1 52.75 88 ILE A C 1
ATOM 684 O O . ILE A 1 88 ? -24.781 -23.562 19.828 1 52.75 88 ILE A O 1
ATOM 688 N N . GLU A 1 89 ? -24.531 -23.547 22.031 1 51.91 89 GLU A N 1
ATOM 689 C CA . GLU A 1 89 ? -23.844 -22.266 21.984 1 51.91 89 GLU A CA 1
ATOM 690 C C . GLU A 1 89 ? -22.453 -22.391 21.359 1 51.91 89 GLU A C 1
ATOM 692 O O . GLU A 1 89 ? -21.719 -23.344 21.656 1 51.91 89 GLU A O 1
ATOM 697 N N . PRO A 1 90 ? -22.266 -21.984 20.188 1 53.78 90 PRO A N 1
ATOM 698 C CA . PRO A 1 90 ? -20.969 -22.125 19.516 1 53.78 90 PRO A CA 1
ATOM 699 C C . PRO A 1 90 ? -19.797 -22.031 20.484 1 53.78 90 PRO A C 1
ATOM 701 O O . PRO A 1 90 ? -19.688 -21.062 21.234 1 53.78 90 PRO A O 1
ATOM 704 N N . PRO A 1 91 ? -19.359 -23.156 21.016 1 55.12 91 PRO A N 1
ATOM 705 C CA . PRO A 1 91 ? -18.281 -23.188 22.016 1 55.12 91 PRO A CA 1
ATOM 706 C C . PRO A 1 91 ? -17.328 -22 21.875 1 55.12 91 PRO A C 1
ATOM 708 O O . PRO A 1 91 ? -17.031 -21.328 22.859 1 55.12 91 PRO A O 1
ATOM 711 N N . HIS A 1 92 ? -16.047 -21.922 21.109 1 60.94 92 HIS A N 1
ATOM 712 C CA . HIS A 1 92 ? -14.844 -21.141 21.406 1 60.94 92 HIS A CA 1
ATOM 713 C C . HIS A 1 92 ? -14.82 -19.844 20.625 1 60.94 92 HIS A C 1
ATOM 715 O O . HIS A 1 92 ? -14.32 -19.781 19.5 1 60.94 92 HIS A O 1
ATOM 721 N N . LEU A 1 93 ? -15.773 -18.984 21.078 1 65.12 93 LEU A N 1
ATOM 722 C CA . LEU A 1 93 ? -15.938 -17.609 20.625 1 65.12 93 LEU A CA 1
ATOM 723 C C . LEU A 1 93 ? -14.578 -16.969 20.344 1 65.12 93 LEU A C 1
ATOM 725 O O . LEU A 1 93 ? -14.414 -16.281 19.328 1 65.12 93 LEU A O 1
ATOM 729 N N . GLN A 1 94 ? -13.586 -17.453 21.188 1 78.5 94 GLN A N 1
ATOM 730 C CA . GLN A 1 94 ? -12.281 -16.828 21.016 1 78.5 94 GLN A CA 1
ATOM 731 C C . GLN A 1 94 ? -11.594 -17.312 19.734 1 78.5 94 GLN A C 1
ATOM 733 O O . GLN A 1 94 ? -10.969 -16.531 19.016 1 78.5 94 GLN A O 1
ATOM 738 N N . LEU A 1 95 ? -11.836 -18.641 19.547 1 81.62 95 LEU A N 1
ATOM 739 C CA . LEU A 1 95 ? -11.188 -19.203 18.359 1 81.62 95 LEU A CA 1
ATOM 740 C C . LEU A 1 95 ? -11.852 -18.688 17.094 1 81.62 95 LEU A C 1
ATOM 742 O O . LEU A 1 95 ? -11.172 -18.422 16.094 1 81.62 95 LEU A O 1
ATOM 746 N N . THR A 1 96 ? -13.109 -18.594 17.156 1 82.19 96 THR A N 1
ATOM 747 C CA . THR A 1 96 ? -13.844 -18.062 16.016 1 82.19 96 THR A CA 1
ATOM 748 C C . THR A 1 96 ? -13.461 -16.609 15.742 1 82.19 96 THR A C 1
ATOM 750 O O . THR A 1 96 ? -13.281 -16.219 14.594 1 82.19 96 THR A O 1
ATOM 753 N N . GLU A 1 97 ? -13.344 -15.953 16.812 1 85.88 97 GLU A N 1
ATOM 754 C CA . GLU A 1 97 ? -12.953 -14.555 16.672 1 85.88 97 GLU A CA 1
ATOM 755 C C . GLU A 1 97 ? -11.531 -14.43 16.141 1 85.88 97 GLU A C 1
ATOM 757 O O . GLU A 1 97 ? -11.25 -13.547 15.32 1 85.88 97 GLU A O 1
ATOM 762 N N . ALA A 1 98 ? -10.711 -15.266 16.594 1 86.75 98 ALA A N 1
ATOM 763 C CA . ALA A 1 98 ? -9.328 -15.25 16.109 1 86.75 98 ALA A CA 1
ATOM 764 C C . ALA A 1 98 ? -9.266 -15.602 14.625 1 86.75 98 ALA A C 1
ATOM 766 O O . ALA A 1 98 ? -8.5 -14.992 13.867 1 86.75 98 ALA A O 1
ATOM 767 N N . CYS A 1 99 ? -10.023 -16.516 14.266 1 89.25 99 CYS A N 1
ATOM 768 C CA . CYS A 1 99 ? -10.078 -16.922 12.867 1 89.25 99 CYS A CA 1
ATOM 769 C C . CYS A 1 99 ? -10.562 -15.766 11.992 1 89.25 99 CYS A C 1
ATOM 771 O O . CYS A 1 99 ? -9.984 -15.484 10.945 1 89.25 99 CYS A O 1
ATOM 773 N N . ALA A 1 100 ? -11.492 -15.141 12.5 1 90.19 100 ALA A N 1
ATOM 774 C CA . ALA A 1 100 ? -12.055 -14.008 11.75 1 90.19 100 ALA A CA 1
ATOM 775 C C . ALA A 1 100 ? -11.062 -12.852 11.68 1 90.19 100 ALA A C 1
ATOM 777 O O . ALA A 1 100 ? -10.969 -12.172 10.656 1 90.19 100 ALA A O 1
ATOM 778 N N . ALA A 1 101 ? -10.414 -12.68 12.727 1 91.94 101 ALA A N 1
ATOM 779 C CA . ALA A 1 101 ? -9.422 -11.609 12.781 1 91.94 101 ALA A CA 1
ATOM 780 C C . ALA A 1 101 ? -8.281 -11.867 11.789 1 91.94 101 ALA A C 1
ATOM 782 O O . ALA A 1 101 ? -7.863 -10.953 11.07 1 91.94 101 ALA A O 1
ATOM 783 N N . ILE A 1 102 ? -7.863 -13.039 11.75 1 93.31 102 ILE A N 1
ATOM 784 C CA . ILE A 1 102 ? -6.758 -13.406 10.875 1 93.31 102 ILE A CA 1
ATOM 785 C C . ILE A 1 102 ? -7.195 -13.297 9.414 1 93.31 102 ILE A C 1
ATOM 787 O O . ILE A 1 102 ? -6.441 -12.812 8.57 1 93.31 102 ILE A O 1
ATOM 791 N N . LYS A 1 103 ? -8.336 -13.672 9.18 1 93 103 LYS A N 1
ATOM 792 C CA . LYS A 1 103 ? -8.875 -13.555 7.828 1 93 103 LYS A CA 1
ATOM 793 C C . LYS A 1 103 ? -9 -12.094 7.41 1 93 103 LYS A C 1
ATOM 795 O O . LYS A 1 103 ? -8.641 -11.727 6.289 1 93 103 LYS A O 1
ATOM 800 N N . SER A 1 104 ? -9.461 -11.352 8.328 1 94.06 104 SER A N 1
ATOM 801 C CA . SER A 1 104 ? -9.625 -9.93 8.047 1 94.06 104 SER A CA 1
ATOM 802 C C . SER A 1 104 ? -8.289 -9.266 7.754 1 94.06 104 SER A C 1
ATOM 804 O O . SER A 1 104 ? -8.18 -8.445 6.836 1 94.06 104 SER A O 1
ATOM 806 N N . LEU A 1 105 ? -7.352 -9.617 8.555 1 94.31 105 LEU A N 1
ATOM 807 C CA . LEU A 1 105 ? -6.016 -9.078 8.328 1 94.31 105 LEU A CA 1
ATOM 808 C C . LEU A 1 105 ? -5.457 -9.555 6.992 1 94.31 105 LEU A C 1
ATOM 810 O O . LEU A 1 105 ? -4.844 -8.781 6.258 1 94.31 105 LEU A O 1
ATOM 814 N N . GLY A 1 106 ? -5.652 -10.781 6.691 1 94.75 106 GLY A N 1
ATOM 815 C CA . GLY A 1 106 ? -5.234 -11.32 5.406 1 94.75 106 GLY A CA 1
ATOM 816 C C . GLY A 1 106 ? -5.895 -10.625 4.23 1 94.75 106 GLY A C 1
ATOM 817 O O . GLY A 1 106 ? -5.234 -10.312 3.234 1 94.75 106 GLY A O 1
ATOM 818 N N . ASP A 1 107 ? -7.105 -10.344 4.383 1 93.94 107 ASP A N 1
ATOM 819 C CA . ASP A 1 107 ? -7.848 -9.656 3.33 1 93.94 107 ASP A CA 1
ATOM 820 C C . ASP A 1 107 ? -7.324 -8.242 3.121 1 93.94 107 ASP A C 1
ATOM 822 O O . ASP A 1 107 ? -7.219 -7.773 1.985 1 93.94 107 ASP A O 1
ATOM 826 N N . ALA A 1 108 ? -7.062 -7.617 4.215 1 94.19 108 ALA A N 1
ATOM 827 C CA . ALA A 1 108 ? -6.527 -6.258 4.125 1 94.19 108 ALA A CA 1
ATOM 828 C C . ALA A 1 108 ? -5.184 -6.242 3.406 1 94.19 108 ALA A C 1
ATOM 830 O O . ALA A 1 108 ? -4.934 -5.383 2.557 1 94.19 108 ALA A O 1
ATOM 831 N N . ILE A 1 109 ? -4.348 -7.168 3.703 1 95.62 109 ILE A N 1
ATOM 832 C CA . ILE A 1 109 ? -3.027 -7.266 3.088 1 95.62 109 ILE A CA 1
ATOM 833 C C . ILE A 1 109 ? -3.174 -7.594 1.603 1 95.62 109 ILE A C 1
ATOM 835 O O . ILE A 1 109 ? -2.48 -7.016 0.762 1 95.62 109 ILE A O 1
ATOM 839 N N . ASP A 1 110 ? -4.039 -8.469 1.319 1 94.56 110 ASP A N 1
ATOM 840 C CA . ASP A 1 110 ? -4.266 -8.852 -0.071 1 94.56 110 ASP A CA 1
ATOM 841 C C . ASP A 1 110 ? -4.742 -7.664 -0.898 1 94.56 110 ASP A C 1
ATOM 843 O O . ASP A 1 110 ? -4.352 -7.508 -2.057 1 94.56 110 ASP A O 1
ATOM 847 N N . GLU A 1 111 ? -5.551 -6.902 -0.293 1 94 111 GLU A N 1
ATOM 848 C CA . GLU A 1 111 ? -6.062 -5.715 -0.974 1 94 111 GLU A CA 1
ATOM 849 C C . GLU A 1 111 ? -4.934 -4.734 -1.29 1 94 111 GLU A C 1
ATOM 851 O O . GLU A 1 111 ? -4.871 -4.188 -2.395 1 94 111 GLU A O 1
ATOM 856 N N . VAL A 1 112 ? -4.109 -4.551 -0.354 1 94.44 112 VAL A N 1
ATOM 857 C CA . VAL A 1 112 ? -2.996 -3.623 -0.534 1 94.44 112 VAL A CA 1
ATOM 858 C C . VAL A 1 112 ? -2.031 -4.168 -1.582 1 94.44 112 VAL A C 1
ATOM 860 O O . VAL A 1 112 ? -1.542 -3.424 -2.434 1 94.44 112 VAL A O 1
ATOM 863 N N . ARG A 1 113 ? -1.785 -5.387 -1.519 1 94.31 113 ARG A N 1
ATOM 864 C CA . ARG A 1 113 ? -0.894 -6.012 -2.49 1 94.31 113 ARG A CA 1
ATOM 865 C C . ARG A 1 113 ? -1.447 -5.883 -3.904 1 94.31 113 ARG A C 1
ATOM 867 O O . ARG A 1 113 ? -0.709 -5.566 -4.84 1 94.31 113 ARG A O 1
ATOM 874 N N . THR A 1 114 ? -2.691 -6.145 -4.039 1 93.94 114 THR A N 1
ATOM 875 C CA . THR A 1 114 ? -3.324 -6.059 -5.352 1 93.94 114 THR A CA 1
ATOM 876 C C . THR A 1 114 ? -3.303 -4.621 -5.867 1 93.94 114 THR A C 1
ATOM 878 O O . THR A 1 114 ? -3.066 -4.387 -7.055 1 93.94 114 THR A O 1
ATOM 881 N N . PHE A 1 115 ? -3.51 -3.723 -4.984 1 94.94 115 PHE A N 1
ATOM 882 C CA . PHE A 1 115 ? -3.467 -2.314 -5.359 1 94.94 115 PHE A CA 1
ATOM 883 C C . PHE A 1 115 ? -2.1 -1.949 -5.926 1 94.94 115 PHE A C 1
ATOM 885 O O . PHE A 1 115 ? -2.01 -1.3 -6.973 1 94.94 115 PHE A O 1
ATOM 892 N N . TRP A 1 116 ? -1.115 -2.391 -5.258 1 92.19 116 TRP A N 1
ATOM 893 C CA . TRP A 1 116 ? 0.233 -1.993 -5.648 1 92.19 116 TRP A CA 1
ATOM 894 C C . TRP A 1 116 ? 0.658 -2.701 -6.93 1 92.19 116 TRP A C 1
ATOM 896 O O . TRP A 1 116 ? 1.569 -2.246 -7.625 1 92.19 116 TRP A O 1
ATOM 906 N N . ARG A 1 117 ? 0.018 -3.744 -7.199 1 92.5 117 ARG A N 1
ATOM 907 C CA . ARG A 1 117 ? 0.323 -4.414 -8.461 1 92.5 117 ARG A CA 1
ATOM 908 C C . ARG A 1 117 ? -0.209 -3.613 -9.648 1 92.5 117 ARG A C 1
ATOM 910 O O . ARG A 1 117 ? 0.156 -3.877 -10.797 1 92.5 117 ARG A O 1
ATOM 917 N N . LEU A 1 118 ? -0.954 -2.586 -9.375 1 91.12 118 LEU A N 1
ATOM 918 C CA . LEU A 1 118 ? -1.428 -1.71 -10.445 1 91.12 118 LEU A CA 1
ATOM 919 C C . LEU A 1 118 ? -0.258 -1.06 -11.172 1 91.12 118 LEU A C 1
ATOM 921 O O . LEU A 1 118 ? -0.358 -0.748 -12.359 1 91.12 118 LEU A O 1
ATOM 925 N N . ARG A 1 119 ? 0.807 -0.919 -10.43 1 88.44 119 ARG A N 1
ATOM 926 C CA . ARG A 1 119 ? 1.978 -0.287 -11.031 1 88.44 119 ARG A CA 1
ATOM 927 C C . ARG A 1 119 ? 2.768 -1.282 -11.867 1 88.44 119 ARG A C 1
ATOM 929 O O . ARG A 1 119 ? 3.748 -0.913 -12.523 1 88.44 119 ARG A O 1
ATOM 936 N N . GLY A 1 120 ? 2.373 -2.404 -11.938 1 89.94 120 GLY A N 1
ATOM 937 C CA . GLY A 1 120 ? 3.113 -3.475 -12.586 1 89.94 120 GLY A CA 1
ATOM 938 C C . GLY A 1 120 ? 3.436 -3.182 -14.039 1 89.94 120 GLY A C 1
ATOM 939 O O . GLY A 1 120 ? 4.535 -3.479 -14.508 1 89.94 120 GLY A O 1
ATOM 940 N N . LEU A 1 121 ? 2.523 -2.502 -14.664 1 90.62 121 LEU A N 1
ATOM 941 C CA . LEU A 1 121 ? 2.73 -2.23 -16.078 1 90.62 121 LEU A CA 1
ATOM 942 C C . LEU A 1 121 ? 3.898 -1.272 -16.281 1 90.62 121 LEU A C 1
ATOM 944 O O . LEU A 1 121 ? 4.629 -1.379 -17.281 1 90.62 121 LEU A O 1
ATOM 948 N N . VAL A 1 122 ? 4.086 -0.408 -15.359 1 91.06 122 VAL A N 1
ATOM 949 C CA . VAL A 1 122 ? 5.195 0.535 -15.438 1 91.06 122 VAL A CA 1
ATOM 950 C C . VAL A 1 122 ? 6.516 -0.205 -15.234 1 91.06 122 VAL A C 1
ATOM 952 O O . VAL A 1 122 ? 7.484 0.031 -15.961 1 91.06 122 VAL A O 1
ATOM 955 N N . ASP A 1 123 ? 6.516 -1.09 -14.352 1 90.19 123 ASP A N 1
ATOM 956 C CA . ASP A 1 123 ? 7.719 -1.871 -14.078 1 90.19 123 ASP A CA 1
ATOM 957 C C . ASP A 1 123 ? 8.055 -2.785 -15.25 1 90.19 123 ASP A C 1
ATOM 959 O O . ASP A 1 123 ? 9.234 -2.988 -15.562 1 90.19 123 ASP A O 1
ATOM 963 N N . ILE A 1 124 ? 7.043 -3.309 -15.828 1 93.31 124 ILE A N 1
ATOM 964 C CA . ILE A 1 124 ? 7.246 -4.195 -16.969 1 93.31 124 ILE A CA 1
ATOM 965 C C . ILE A 1 124 ? 7.816 -3.4 -18.141 1 93.31 124 ILE A C 1
ATOM 967 O O . ILE A 1 124 ? 8.695 -3.887 -18.859 1 93.31 124 ILE A O 1
ATOM 971 N N . TYR A 1 125 ? 7.32 -2.232 -18.312 1 92.5 125 TYR A N 1
ATOM 972 C CA . TYR A 1 125 ? 7.867 -1.376 -19.359 1 92.5 125 TYR A CA 1
ATOM 973 C C . TYR A 1 125 ? 9.344 -1.083 -19.109 1 92.5 125 TYR A C 1
ATOM 975 O O . TYR A 1 125 ? 10.156 -1.146 -20.031 1 92.5 125 TYR A O 1
ATOM 983 N N . ALA A 1 126 ? 9.641 -0.757 -17.922 1 89.31 126 ALA A N 1
ATOM 984 C CA . ALA A 1 126 ? 11.031 -0.478 -17.578 1 89.31 126 ALA A CA 1
ATOM 985 C C . ALA A 1 126 ? 11.914 -1.698 -17.828 1 89.31 126 ALA A C 1
ATOM 987 O O . ALA A 1 126 ? 13.031 -1.572 -18.328 1 89.31 126 ALA A O 1
ATOM 988 N N . ALA A 1 127 ? 11.43 -2.82 -17.531 1 89.06 127 ALA A N 1
ATOM 989 C CA . ALA A 1 127 ? 12.18 -4.055 -17.734 1 89.06 127 ALA A CA 1
ATOM 990 C C . ALA A 1 127 ? 12.344 -4.352 -19.219 1 89.06 127 ALA A C 1
ATOM 992 O O . ALA A 1 127 ? 13.391 -4.824 -19.656 1 89.06 127 ALA A O 1
ATOM 993 N N . ALA A 1 128 ? 11.266 -4.141 -19.875 1 91.12 128 ALA A N 1
ATOM 994 C CA . ALA A 1 128 ? 11.328 -4.34 -21.328 1 91.12 128 ALA A CA 1
ATOM 995 C C . ALA A 1 128 ? 12.344 -3.406 -21.969 1 91.12 128 ALA A C 1
ATOM 997 O O . ALA A 1 128 ? 13.109 -3.818 -22.844 1 91.12 12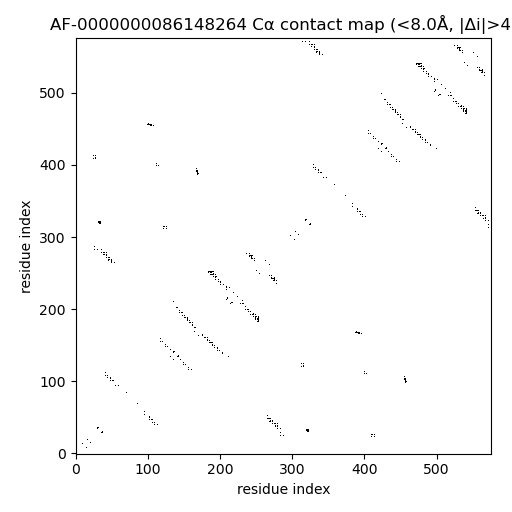8 ALA A O 1
ATOM 998 N N . ARG A 1 129 ? 12.352 -2.23 -21.516 1 89.75 129 ARG A N 1
ATOM 999 C CA . ARG A 1 129 ? 13.297 -1.247 -22.031 1 89.75 129 ARG A CA 1
ATOM 1000 C C . ARG A 1 129 ? 14.734 -1.654 -21.703 1 89.75 129 ARG A C 1
ATOM 1002 O O . ARG A 1 129 ? 15.617 -1.553 -22.562 1 89.75 129 ARG A O 1
ATOM 1009 N N . GLU A 1 130 ? 14.898 -2.027 -20.547 1 85.94 130 GLU A N 1
ATOM 1010 C CA . GLU A 1 130 ? 16.234 -2.467 -20.156 1 85.94 130 GLU A CA 1
ATOM 1011 C C . GLU A 1 130 ? 16.688 -3.656 -20.984 1 85.94 130 GLU A C 1
ATOM 1013 O O . GLU A 1 130 ? 17.859 -3.717 -21.406 1 85.94 130 GLU A O 1
ATOM 1018 N N . ASN A 1 131 ? 15.828 -4.547 -21.188 1 86.94 131 ASN A N 1
ATOM 1019 C CA . ASN A 1 131 ? 16.156 -5.719 -22 1 86.94 131 ASN A CA 1
ATOM 1020 C C . ASN A 1 131 ? 16.406 -5.344 -23.453 1 86.94 131 ASN A C 1
ATOM 1022 O O . ASN A 1 131 ? 17.203 -5.992 -24.141 1 86.94 131 ASN A O 1
ATOM 1026 N N . PHE A 1 132 ? 15.734 -4.391 -23.859 1 86.94 132 PHE A N 1
ATOM 1027 C CA . PHE A 1 132 ? 15.93 -3.916 -25.219 1 86.94 132 PHE A CA 1
ATOM 1028 C C . PHE A 1 132 ? 17.297 -3.264 -25.375 1 86.94 132 PHE A C 1
ATOM 1030 O O . PHE A 1 132 ? 17.984 -3.465 -26.391 1 86.94 132 PHE A O 1
ATOM 1037 N N . LEU A 1 133 ? 17.688 -2.5 -24.406 1 84.69 133 LEU A N 1
ATOM 1038 C CA . LEU A 1 133 ? 18.953 -1.786 -24.453 1 84.69 133 LEU A CA 1
ATOM 1039 C C . LEU A 1 133 ? 20.125 -2.732 -24.172 1 84.69 133 LEU A C 1
ATOM 1041 O O . LEU A 1 133 ? 21.219 -2.559 -24.719 1 84.69 133 LEU A O 1
ATOM 1045 N N . ARG A 1 134 ? 19.844 -3.684 -23.328 1 85.88 134 ARG A N 1
ATOM 1046 C CA . ARG A 1 134 ? 20.875 -4.652 -22.969 1 85.88 134 ARG A CA 1
ATOM 1047 C C . ARG A 1 134 ? 20.344 -6.078 -23.078 1 85.88 134 ARG A C 1
ATOM 1049 O O . ARG A 1 134 ? 20.125 -6.746 -22.078 1 85.88 134 ARG A O 1
ATOM 1056 N N . PRO A 1 135 ? 20.328 -6.512 -24.312 1 81.62 135 PRO A N 1
ATOM 1057 C CA . PRO A 1 135 ? 19.797 -7.863 -24.5 1 81.62 135 PRO A CA 1
ATOM 1058 C C . PRO A 1 135 ? 20.766 -8.953 -24.078 1 81.62 135 PRO A C 1
ATOM 1060 O O . PRO A 1 135 ? 21.969 -8.711 -24 1 81.62 135 PRO A O 1
ATOM 1063 N N . SER A 1 136 ? 20.109 -10 -23.719 1 79.62 136 SER A N 1
ATOM 1064 C CA . SER A 1 136 ? 20.938 -11.148 -23.391 1 79.62 136 SER A CA 1
ATOM 1065 C C . SER A 1 136 ? 21.75 -11.617 -24.594 1 79.62 136 SER A C 1
ATOM 1067 O O . SER A 1 136 ? 21.328 -11.469 -25.734 1 79.62 136 SER A O 1
ATOM 1069 N N . ARG A 1 137 ? 22.844 -12.148 -24.328 1 82.19 137 ARG A N 1
ATOM 1070 C CA . ARG A 1 137 ? 23.734 -12.609 -25.391 1 82.19 137 ARG A CA 1
ATOM 1071 C C . ARG A 1 137 ? 23.219 -13.898 -26.031 1 82.19 137 ARG A C 1
ATOM 1073 O O . ARG A 1 137 ? 23.312 -14.078 -27.234 1 82.19 137 ARG A O 1
ATOM 1080 N N . ASP A 1 138 ? 22.656 -14.711 -25.172 1 87.25 138 ASP A N 1
ATOM 1081 C CA . ASP A 1 138 ? 22.078 -15.961 -25.672 1 87.25 138 ASP A CA 1
ATOM 1082 C C . ASP A 1 138 ? 20.719 -15.727 -26.297 1 87.25 138 ASP A C 1
ATOM 1084 O O . ASP A 1 138 ? 19.812 -15.188 -25.656 1 87.25 138 ASP A O 1
ATOM 1088 N N . PRO A 1 139 ? 20.594 -16.141 -27.516 1 87.31 139 PRO A N 1
ATOM 1089 C CA . PRO A 1 139 ? 19.344 -15.867 -28.219 1 87.31 139 PRO A CA 1
ATOM 1090 C C . PRO A 1 139 ? 18.141 -16.562 -27.578 1 87.31 139 PRO A C 1
ATOM 1092 O O . PRO A 1 139 ? 17.016 -16.047 -27.609 1 87.31 139 PRO A O 1
ATOM 1095 N N . VAL A 1 140 ? 18.328 -17.75 -27.141 1 89.69 140 VAL A N 1
ATOM 1096 C CA . VAL A 1 140 ? 17.234 -18.484 -26.5 1 89.69 140 VAL A CA 1
ATOM 1097 C C . VAL A 1 140 ? 16.781 -17.734 -25.25 1 89.69 140 VAL A C 1
ATOM 1099 O O . VAL A 1 140 ? 15.586 -17.547 -25.031 1 89.69 140 VAL A O 1
ATOM 1102 N N . LEU A 1 141 ? 17.719 -17.328 -24.5 1 89.75 141 LEU A N 1
ATOM 1103 C CA . LEU A 1 141 ? 17.391 -16.562 -23.281 1 89.75 141 LEU A CA 1
ATOM 1104 C C . LEU A 1 141 ? 16.719 -15.25 -23.641 1 89.75 141 LEU A C 1
ATOM 1106 O O . LEU A 1 141 ? 15.805 -14.812 -22.938 1 89.75 141 LEU A O 1
ATOM 1110 N N . LYS A 1 142 ? 17.188 -14.695 -24.625 1 90.19 142 LYS A N 1
ATOM 1111 C CA . LYS A 1 142 ? 16.578 -13.453 -25.094 1 90.19 142 LYS A CA 1
ATOM 1112 C C . LYS A 1 142 ? 15.102 -13.648 -25.422 1 90.19 142 LYS A C 1
ATOM 1114 O O . LYS A 1 142 ? 14.258 -12.852 -25.016 1 90.19 142 LYS A O 1
ATOM 1119 N N . SER A 1 143 ? 14.852 -14.703 -26.109 1 93.25 143 SER A N 1
ATOM 1120 C CA . SER A 1 143 ? 13.477 -14.992 -26.484 1 93.25 143 SER A CA 1
ATOM 1121 C C . SER A 1 143 ? 12.617 -15.305 -25.266 1 93.25 143 SER A C 1
ATOM 1123 O O . SER A 1 143 ? 11.445 -14.914 -25.203 1 93.25 143 SER A O 1
ATOM 1125 N N . ILE A 1 144 ? 13.18 -15.953 -24.375 1 94.56 144 ILE A N 1
ATOM 1126 C CA . ILE A 1 144 ? 12.445 -16.328 -23.172 1 94.56 144 ILE A CA 1
ATOM 1127 C C . ILE A 1 144 ? 12.109 -15.07 -22.375 1 94.56 144 ILE A C 1
ATOM 1129 O O . ILE A 1 144 ? 10.992 -14.945 -21.844 1 94.56 144 ILE A O 1
ATOM 1133 N N . VAL A 1 145 ? 13.008 -14.172 -22.297 1 92.94 145 VAL A N 1
ATOM 1134 C CA . VAL A 1 145 ? 12.797 -12.945 -21.531 1 92.94 145 VAL A CA 1
ATOM 1135 C C . VAL A 1 145 ? 11.664 -12.141 -22.172 1 92.94 145 VAL A C 1
ATOM 1137 O O . VAL A 1 145 ? 10.781 -11.641 -21.469 1 92.94 145 VAL A O 1
ATOM 1140 N N . TRP A 1 146 ? 11.664 -12.109 -23.422 1 94.44 146 TRP A N 1
ATOM 1141 C CA . TRP A 1 146 ? 10.594 -11.391 -24.109 1 94.44 146 TRP A CA 1
ATOM 1142 C C . TRP A 1 146 ? 9.25 -12.078 -23.906 1 94.44 146 TRP A C 1
ATOM 1144 O O . TRP A 1 146 ? 8.227 -11.422 -23.719 1 94.44 146 TRP A O 1
ATOM 1154 N N . ALA A 1 147 ? 9.281 -13.336 -23.953 1 96.31 147 ALA A N 1
ATOM 1155 C CA . ALA A 1 147 ? 8.055 -14.094 -23.734 1 96.31 147 ALA A CA 1
ATOM 1156 C C . ALA A 1 147 ? 7.527 -13.875 -22.312 1 96.31 147 ALA A C 1
ATOM 1158 O O . ALA A 1 147 ? 6.32 -13.734 -22.109 1 96.31 147 ALA A O 1
ATOM 1159 N N . LYS A 1 148 ? 8.383 -13.836 -21.438 1 96.38 148 LYS A N 1
ATOM 1160 C CA . LYS A 1 148 ? 8 -13.594 -20.047 1 96.38 148 LYS A CA 1
ATOM 1161 C C . LYS A 1 148 ? 7.418 -12.195 -19.875 1 96.38 148 LYS A C 1
ATOM 1163 O O . LYS A 1 148 ? 6.414 -12.016 -19.172 1 96.38 148 LYS A O 1
ATOM 1168 N N . LEU A 1 149 ? 8.047 -11.258 -20.469 1 95.88 149 LEU A N 1
ATOM 1169 C CA . LEU A 1 149 ? 7.562 -9.883 -20.375 1 95.88 149 LEU A CA 1
ATOM 1170 C C . LEU A 1 149 ? 6.16 -9.766 -20.969 1 95.88 149 LEU A C 1
ATOM 1172 O O . LEU A 1 149 ? 5.312 -9.055 -20.422 1 95.88 149 LEU A O 1
ATOM 1176 N N . LEU A 1 150 ? 5.973 -10.484 -22.016 1 96.5 150 LEU A N 1
ATOM 1177 C CA . LEU A 1 150 ? 4.652 -10.469 -22.641 1 96.5 150 LEU A CA 1
ATOM 1178 C C . LEU A 1 150 ? 3.621 -11.133 -21.734 1 96.5 150 LEU A C 1
ATOM 1180 O O . LEU A 1 150 ? 2.502 -10.641 -21.594 1 96.5 150 LEU A O 1
ATOM 1184 N N . ALA A 1 151 ? 3.996 -12.211 -21.203 1 97.31 151 ALA A N 1
ATOM 1185 C CA . ALA A 1 151 ? 3.107 -12.898 -20.266 1 97.31 151 ALA A CA 1
ATOM 1186 C C . ALA A 1 151 ? 2.795 -12.023 -19.062 1 97.31 151 ALA A C 1
ATOM 1188 O O . ALA A 1 151 ? 1.646 -11.945 -18.625 1 97.31 151 ALA A O 1
ATOM 1189 N N . GLN A 1 152 ? 3.775 -11.375 -18.594 1 97.38 152 GLN A N 1
ATOM 1190 C CA . GLN A 1 152 ? 3.596 -10.492 -17.438 1 97.38 152 GLN A CA 1
ATOM 1191 C C . GLN A 1 152 ? 2.711 -9.305 -17.797 1 97.38 152 GLN A C 1
ATOM 1193 O O . GLN A 1 152 ? 1.908 -8.852 -16.969 1 97.38 152 GLN A O 1
ATOM 1198 N N . ALA A 1 153 ? 2.881 -8.797 -18.953 1 96.62 153 ALA A N 1
ATOM 1199 C CA . ALA A 1 153 ? 2.049 -7.684 -19.406 1 96.62 153 ALA A CA 1
ATOM 1200 C C . ALA A 1 153 ? 0.583 -8.094 -19.5 1 96.62 153 ALA A C 1
ATOM 1202 O O . ALA A 1 153 ? -0.303 -7.344 -19.078 1 96.62 153 ALA A O 1
ATOM 1203 N N . GLY A 1 154 ? 0.39 -9.25 -20.047 1 97.12 154 GLY A N 1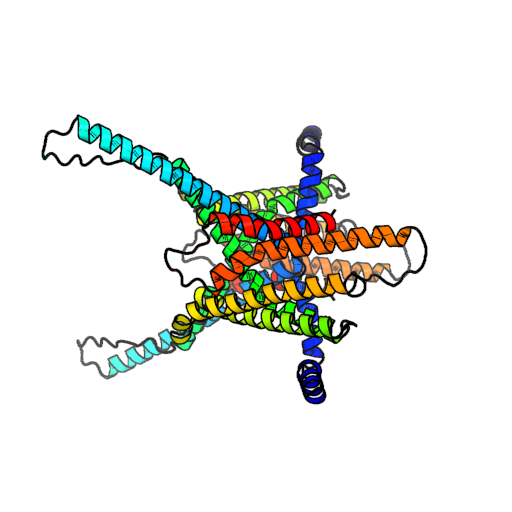
ATOM 1204 C CA . GLY A 1 154 ? -0.971 -9.758 -20.078 1 97.12 154 GLY A CA 1
ATOM 1205 C C . GLY A 1 154 ? -1.557 -9.984 -18.703 1 97.12 154 GLY A C 1
ATOM 1206 O O . GLY A 1 154 ? -2.705 -9.617 -18.438 1 97.12 154 GLY A O 1
ATOM 1207 N N . TYR A 1 155 ? -0.808 -10.539 -17.875 1 96.81 155 TYR A N 1
ATOM 1208 C CA . TYR A 1 155 ? -1.223 -10.766 -16.484 1 96.81 155 TYR A CA 1
ATOM 1209 C C . TYR A 1 155 ? -1.645 -9.461 -15.828 1 96.81 155 TYR A C 1
ATOM 1211 O O . TYR A 1 155 ? -2.736 -9.375 -15.258 1 96.81 155 TYR A O 1
ATOM 1219 N N . GLN A 1 156 ? -0.776 -8.477 -15.945 1 96.56 156 GLN A N 1
ATOM 1220 C CA . GLN A 1 156 ? -1.016 -7.211 -15.258 1 96.56 156 GLN A CA 1
ATOM 1221 C C . GLN A 1 156 ? -2.172 -6.445 -15.898 1 96.56 156 GLN A C 1
ATOM 1223 O O . GLN A 1 156 ? -2.932 -5.766 -15.203 1 96.56 156 GLN A O 1
ATOM 1228 N N . PHE A 1 157 ? -2.291 -6.523 -17.125 1 96.38 157 PHE A N 1
ATOM 1229 C CA . PHE A 1 157 ? -3.354 -5.809 -17.828 1 96.38 157 PHE A CA 1
ATOM 1230 C C . PHE A 1 157 ? -4.723 -6.309 -17.391 1 96.38 157 PHE A C 1
ATOM 1232 O O . PHE A 1 157 ? -5.578 -5.52 -16.984 1 96.38 157 PHE A O 1
ATOM 1239 N N . TYR A 1 158 ? -4.84 -7.562 -17.375 1 96.12 158 TYR A N 1
ATOM 1240 C CA . TYR A 1 158 ? -6.133 -8.148 -17.031 1 96.12 158 TYR A CA 1
ATOM 1241 C C . TYR A 1 158 ? -6.395 -8.031 -15.539 1 96.12 158 TYR A C 1
ATOM 1243 O O . TYR A 1 158 ? -7.539 -7.848 -15.109 1 96.12 158 TYR A O 1
ATOM 1251 N N . GLU A 1 159 ? -5.402 -8.188 -14.789 1 95.69 159 GLU A N 1
ATOM 1252 C CA . GLU A 1 159 ? -5.594 -8.016 -13.352 1 95.69 159 GLU A CA 1
ATOM 1253 C C . GLU A 1 159 ? -6.027 -6.59 -13.023 1 95.69 159 GLU A C 1
ATOM 1255 O O . GLU A 1 159 ? -6.918 -6.383 -12.195 1 95.69 159 GLU A O 1
ATOM 1260 N N . ASN A 1 160 ? -5.387 -5.645 -13.656 1 96.19 160 ASN A N 1
ATOM 1261 C CA . ASN A 1 160 ? -5.758 -4.254 -13.43 1 96.19 160 ASN A CA 1
ATOM 1262 C C . ASN A 1 160 ? -7.211 -3.994 -13.812 1 96.19 160 ASN A C 1
ATOM 1264 O O . ASN A 1 160 ? -7.938 -3.324 -13.07 1 96.19 160 ASN A O 1
ATOM 1268 N N . ALA A 1 161 ? -7.57 -4.523 -14.875 1 95.31 161 ALA A N 1
ATOM 1269 C CA . ALA A 1 161 ? -8.945 -4.336 -15.336 1 95.31 161 ALA A CA 1
ATOM 1270 C C . ALA A 1 161 ? -9.945 -4.965 -14.367 1 95.31 161 ALA A C 1
ATOM 1272 O O . ALA A 1 161 ? -10.93 -4.328 -13.984 1 95.31 161 ALA A O 1
ATOM 1273 N N . ALA A 1 162 ? -9.664 -6.137 -13.992 1 94.88 162 ALA A N 1
ATOM 1274 C CA . ALA A 1 162 ? -10.555 -6.836 -13.07 1 94.88 162 ALA A CA 1
ATOM 1275 C C . ALA A 1 162 ? -10.625 -6.121 -11.727 1 94.88 162 ALA A C 1
ATOM 1277 O O . ALA A 1 162 ? -11.703 -5.992 -11.133 1 94.88 162 ALA A O 1
ATOM 1278 N N . TYR A 1 163 ? -9.508 -5.672 -11.266 1 95.44 163 TYR A N 1
ATOM 1279 C CA . TYR A 1 163 ? -9.438 -4.98 -9.984 1 95.44 163 TYR A CA 1
ATOM 1280 C C . TYR A 1 163 ? -10.227 -3.678 -10.023 1 95.44 163 TYR A C 1
ATOM 1282 O O . TYR A 1 163 ? -10.953 -3.354 -9.078 1 95.44 163 TYR A O 1
ATOM 1290 N N . LEU A 1 164 ? -10.125 -2.924 -11.094 1 94.94 164 LEU A N 1
ATOM 1291 C CA . LEU A 1 164 ? -10.82 -1.645 -11.219 1 94.94 164 LEU A CA 1
ATOM 1292 C C . LEU A 1 164 ? -12.328 -1.847 -11.289 1 94.94 164 LEU A C 1
ATOM 1294 O O . LEU A 1 164 ? -13.094 -0.998 -10.828 1 94.94 164 LEU A O 1
ATOM 1298 N N . VAL A 1 165 ? -12.695 -2.971 -11.836 1 94.69 165 VAL A N 1
ATOM 1299 C CA . VAL A 1 165 ? -14.117 -3.295 -11.852 1 94.69 165 VAL A CA 1
ATOM 1300 C C . VAL A 1 165 ? -14.578 -3.654 -10.438 1 94.69 165 VAL A C 1
ATOM 1302 O O . VAL A 1 165 ? -15.609 -3.162 -9.969 1 94.69 165 VAL A O 1
ATOM 1305 N N . LYS A 1 166 ? -13.812 -4.457 -9.812 1 93.06 166 LYS A N 1
ATOM 1306 C CA . LYS A 1 166 ? -14.141 -4.887 -8.453 1 93.06 166 LYS A CA 1
ATOM 1307 C C . LYS A 1 166 ? -14.273 -3.693 -7.512 1 93.06 166 LYS A C 1
ATOM 1309 O O . LYS A 1 166 ? -15.141 -3.678 -6.641 1 93.06 166 LYS A O 1
ATOM 1314 N N . LYS A 1 167 ? -13.461 -2.703 -7.68 1 93.5 167 LYS A N 1
ATOM 1315 C CA . LYS A 1 167 ? -13.461 -1.539 -6.797 1 93.5 167 LYS A CA 1
ATOM 1316 C C . LYS A 1 167 ? -14.539 -0.539 -7.207 1 93.5 167 LYS A C 1
ATOM 1318 O O . LYS A 1 167 ? -14.789 0.438 -6.496 1 93.5 167 LYS A O 1
ATOM 1323 N N . GLY A 1 168 ? -15.141 -0.709 -8.367 1 91.69 168 GLY A N 1
ATOM 1324 C CA . GLY A 1 168 ? -16.219 0.153 -8.828 1 91.69 168 GLY A CA 1
ATOM 1325 C C . GLY A 1 168 ? -15.727 1.367 -9.594 1 91.69 168 GLY A C 1
ATOM 1326 O O . GLY A 1 168 ? -16.422 2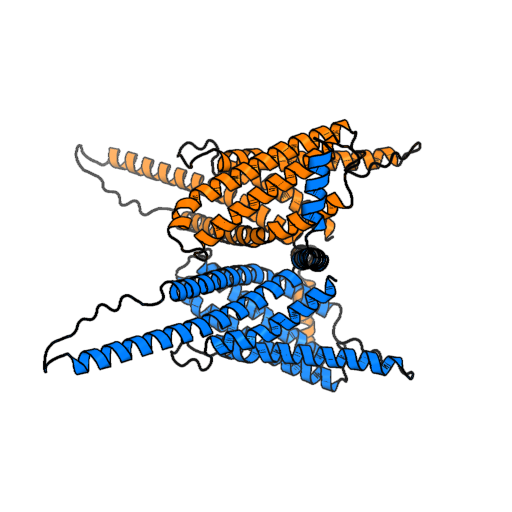.381 -9.672 1 91.69 168 GLY A O 1
ATOM 1327 N N . VAL A 1 169 ? -14.57 1.322 -9.984 1 91.31 169 VAL A N 1
ATOM 1328 C CA . VAL A 1 169 ? -14.047 2.414 -10.797 1 91.31 169 VAL A CA 1
ATOM 1329 C C . VAL A 1 169 ? -14.555 2.277 -12.234 1 91.31 169 VAL A C 1
ATOM 1331 O O . VAL A 1 169 ? -15 3.258 -12.836 1 91.31 169 VAL A O 1
ATOM 1334 N N . LEU A 1 170 ? -14.438 0.992 -12.688 1 90.69 170 LEU A N 1
ATOM 1335 C CA . LEU A 1 170 ? -15.078 0.669 -13.961 1 90.69 170 LEU A CA 1
ATOM 1336 C C . LEU A 1 170 ? -16.484 0.124 -13.742 1 90.69 170 LEU A C 1
ATOM 1338 O O . LEU A 1 170 ? -16.641 -1.022 -13.32 1 90.69 170 LEU A O 1
ATOM 1342 N N . ARG A 1 171 ? -17.531 0.836 -13.938 1 85.94 171 ARG A N 1
ATOM 1343 C CA . ARG A 1 171 ? -18.875 0.514 -13.461 1 85.94 171 ARG A CA 1
ATOM 1344 C C . ARG A 1 171 ? -19.75 0.029 -14.602 1 85.94 171 ARG A C 1
ATOM 1346 O O . ARG A 1 171 ? -20.875 -0.433 -14.375 1 85.94 171 ARG A O 1
ATOM 1353 N N . SER A 1 172 ? -19.375 -0.16 -15.664 1 85.44 172 SER A N 1
ATOM 1354 C CA . SER A 1 172 ? -20.266 -0.609 -16.734 1 85.44 172 SER A CA 1
ATOM 1355 C C . SER A 1 172 ? -20.641 -2.072 -16.562 1 85.44 172 SER A C 1
ATOM 1357 O O . SER A 1 172 ? -19.859 -2.875 -16.062 1 85.44 172 SER A O 1
ATOM 1359 N N . GLU A 1 173 ? -21.953 -2.33 -16.812 1 86.75 173 GLU A N 1
ATOM 1360 C CA . GLU A 1 173 ? -22.453 -3.695 -16.703 1 86.75 173 GLU A CA 1
ATOM 1361 C C . GLU A 1 173 ? -21.656 -4.648 -17.578 1 86.75 173 GLU A C 1
ATOM 1363 O O . GLU A 1 173 ? -21.438 -5.805 -17.219 1 86.75 173 GLU A O 1
ATOM 1368 N N . ARG A 1 174 ? -21.219 -4.109 -18.578 1 88.5 174 ARG A N 1
ATOM 1369 C CA . ARG A 1 174 ? -20.422 -4.922 -19.484 1 88.5 174 ARG A CA 1
ATOM 1370 C C . ARG A 1 174 ? -19.125 -5.371 -18.828 1 88.5 174 ARG A C 1
ATOM 1372 O O . ARG A 1 174 ? -18.719 -6.52 -18.984 1 88.5 174 ARG A O 1
ATOM 1379 N N . PHE A 1 175 ? -18.562 -4.508 -18.141 1 89.69 175 PHE A N 1
ATOM 1380 C CA . PHE A 1 175 ? -17.297 -4.824 -17.469 1 89.69 175 PHE A CA 1
ATOM 1381 C C . PHE A 1 175 ? -17.547 -5.742 -16.266 1 89.69 175 PHE A C 1
ATOM 1383 O O . PHE A 1 175 ? -16.734 -6.641 -16 1 89.69 175 PHE A O 1
ATOM 1390 N N . ALA A 1 176 ? -18.641 -5.551 -15.648 1 89.31 176 ALA A N 1
ATOM 1391 C CA . ALA A 1 176 ? -18.953 -6.367 -14.477 1 89.31 176 ALA A CA 1
ATOM 1392 C C . ALA A 1 176 ? -19.125 -7.836 -14.867 1 89.31 176 ALA A C 1
ATOM 1394 O O . ALA A 1 176 ? -18.719 -8.734 -14.125 1 89.31 176 ALA A O 1
ATOM 1395 N N . ARG A 1 177 ? -19.672 -8.023 -15.977 1 91.75 177 ARG A N 1
ATOM 1396 C CA . ARG A 1 177 ? -19.906 -9.391 -16.453 1 91.75 177 ARG A CA 1
ATOM 1397 C C . ARG A 1 177 ? -18.609 -10.07 -16.828 1 91.75 177 ARG A C 1
ATOM 1399 O O . ARG A 1 177 ? -18.5 -11.297 -16.781 1 91.75 177 ARG A O 1
ATOM 1406 N N . ARG A 1 178 ? -17.625 -9.297 -17.141 1 92.88 178 ARG A N 1
ATOM 1407 C CA . ARG A 1 178 ? -16.359 -9.844 -17.625 1 92.88 178 ARG A CA 1
ATOM 1408 C C . ARG A 1 178 ? -15.336 -9.938 -16.5 1 92.88 178 ARG A C 1
ATOM 1410 O O . ARG A 1 178 ? -14.234 -10.469 -16.703 1 92.88 178 ARG A O 1
ATOM 1417 N N . GLU A 1 179 ? -15.648 -9.477 -15.398 1 93.19 179 GLU A N 1
ATOM 1418 C CA . GLU A 1 179 ? -14.711 -9.398 -14.289 1 93.19 179 GLU A CA 1
ATOM 1419 C C . GLU A 1 179 ? -14.133 -10.766 -13.953 1 93.19 179 GLU A C 1
ATOM 1421 O O . GLU A 1 179 ? -12.914 -10.945 -13.906 1 93.19 179 GLU A O 1
ATOM 1426 N N . ALA A 1 180 ? -14.977 -11.75 -13.75 1 89.94 180 ALA A N 1
ATOM 1427 C CA . ALA A 1 180 ? -14.523 -13.086 -13.375 1 89.94 180 ALA A CA 1
ATOM 1428 C C . ALA A 1 180 ? -13.625 -13.688 -14.453 1 89.94 180 ALA A C 1
ATOM 1430 O O . ALA A 1 180 ? -12.625 -14.328 -14.148 1 89.94 180 ALA A O 1
ATOM 1431 N N . GLY A 1 181 ? -14.031 -13.406 -15.625 1 92.44 181 GLY A N 1
ATOM 1432 C CA . GLY A 1 181 ? -13.219 -13.883 -16.734 1 92.44 181 GLY A CA 1
ATOM 1433 C C . GLY A 1 181 ? -11.852 -13.234 -16.797 1 92.44 181 GLY A C 1
ATOM 1434 O O . GLY A 1 181 ? -10.859 -13.898 -17.109 1 92.44 181 GLY A O 1
ATOM 1435 N N . TRP A 1 182 ? -11.789 -11.969 -16.484 1 94.25 182 TRP A N 1
ATOM 1436 C CA . TRP A 1 182 ? -10.516 -11.25 -16.516 1 94.25 182 TRP A CA 1
ATOM 1437 C C . TRP A 1 182 ? -9.586 -11.742 -15.414 1 94.25 182 TRP A C 1
ATOM 1439 O O . TRP A 1 182 ? -8.367 -11.82 -15.609 1 94.25 182 TRP A O 1
ATOM 1449 N N . TRP A 1 183 ? -10.156 -12.102 -14.305 1 93 183 TRP A N 1
ATOM 1450 C CA . TRP A 1 183 ? -9.336 -12.688 -13.25 1 93 183 TRP A CA 1
ATOM 1451 C C . TRP A 1 183 ? -8.734 -14.016 -13.703 1 93 183 TRP A C 1
ATOM 1453 O O . TRP A 1 183 ? -7.551 -14.281 -13.469 1 93 183 TRP A O 1
ATOM 1463 N N . THR A 1 184 ? -9.5 -14.812 -14.391 1 93.31 184 THR A N 1
ATOM 1464 C CA . THR A 1 184 ? -9.055 -16.125 -14.844 1 93.31 184 THR A CA 1
ATOM 1465 C C . THR A 1 184 ? -7.977 -15.992 -15.922 1 93.31 184 THR A C 1
ATOM 1467 O O . THR A 1 184 ? -6.938 -16.656 -15.844 1 93.31 184 THR A O 1
ATOM 1470 N N . VAL A 1 185 ? -8.227 -15.156 -16.844 1 95.56 185 VAL A N 1
ATOM 1471 C CA . VAL A 1 185 ? -7.273 -14.953 -17.922 1 95.56 185 VAL A CA 1
ATOM 1472 C C . VAL A 1 185 ? -5.961 -14.406 -17.359 1 95.56 185 VAL A C 1
ATOM 1474 O O . VAL A 1 185 ? -4.879 -14.812 -17.781 1 95.56 185 VAL A O 1
ATOM 1477 N N . SER A 1 186 ? -6.094 -13.469 -16.422 1 96.06 186 SER A N 1
ATOM 1478 C CA . SER A 1 186 ? -4.902 -12.938 -15.773 1 96.06 186 SER A CA 1
ATOM 1479 C C . SER A 1 186 ? -4.082 -14.055 -15.125 1 96.06 186 SER A C 1
ATOM 1481 O O . SER A 1 186 ? -2.867 -14.125 -15.312 1 96.06 186 SER A O 1
ATOM 1483 N N . SER A 1 187 ? -4.742 -14.953 -14.477 1 94.44 187 SER A N 1
ATOM 1484 C CA . SER A 1 187 ? -4.07 -16.047 -13.797 1 94.44 187 SER A CA 1
ATOM 1485 C C . SER A 1 187 ? -3.43 -17.016 -14.789 1 94.44 187 SER A C 1
ATOM 1487 O O . SER A 1 187 ? -2.391 -17.609 -14.5 1 94.44 187 SER A O 1
ATOM 1489 N N . GLN A 1 188 ? -4.023 -17.141 -15.906 1 96.44 188 GLN A N 1
ATOM 1490 C CA . GLN A 1 188 ? -3.449 -18 -16.938 1 96.44 188 GLN A CA 1
ATOM 1491 C C . GLN A 1 188 ? -2.164 -17.406 -17.5 1 96.44 188 GLN A C 1
ATOM 1493 O O . GLN A 1 188 ? -1.22 -18.141 -17.812 1 96.44 188 GLN A O 1
ATOM 1498 N N . PHE A 1 189 ? -2.199 -16.125 -17.625 1 97.12 189 PHE A N 1
ATOM 1499 C CA . PHE A 1 189 ? -0.963 -15.469 -18.031 1 97.12 189 PHE A CA 1
ATOM 1500 C C . PHE A 1 189 ? 0.112 -15.633 -16.969 1 97.12 189 PHE A C 1
ATOM 1502 O O . PHE A 1 189 ? 1.291 -15.797 -17.281 1 97.12 189 PHE A O 1
ATOM 1509 N N . TRP A 1 190 ? -0.308 -15.539 -15.758 1 96.31 190 TRP A N 1
ATOM 1510 C CA . TRP A 1 190 ? 0.626 -15.766 -14.656 1 96.31 190 TRP A CA 1
ATOM 1511 C C . TRP A 1 190 ? 1.185 -17.188 -14.703 1 96.31 190 TRP A C 1
ATOM 1513 O O . TRP A 1 190 ? 2.385 -17.391 -14.508 1 96.31 190 TRP A O 1
ATOM 1523 N N . PHE A 1 191 ? 0.362 -18.141 -15.008 1 96.25 191 PHE A N 1
ATOM 1524 C CA . PHE A 1 191 ? 0.787 -19.531 -15.148 1 96.25 191 PHE A CA 1
ATOM 1525 C C . PHE A 1 191 ? 1.818 -19.672 -16.266 1 96.25 191 PHE A C 1
ATOM 1527 O O . PHE A 1 191 ? 2.83 -20.359 -16.094 1 96.25 191 PHE A O 1
ATOM 1534 N N . ALA A 1 192 ? 1.548 -19.047 -17.328 1 97.31 192 ALA A N 1
ATOM 1535 C CA . ALA A 1 192 ? 2.496 -19.078 -18.438 1 97.31 192 ALA A CA 1
ATOM 1536 C C . ALA A 1 192 ? 3.846 -18.5 -18.016 1 97.31 192 ALA A C 1
ATOM 1538 O O . ALA A 1 192 ? 4.895 -19.016 -18.406 1 97.31 192 ALA A O 1
ATOM 1539 N N . ASP A 1 193 ? 3.791 -17.453 -17.266 1 97.19 193 ASP A N 1
ATOM 1540 C CA . ASP A 1 193 ? 5.023 -16.828 -16.781 1 97.19 193 ASP A CA 1
ATOM 1541 C C . ASP A 1 193 ? 5.809 -17.797 -15.898 1 97.19 193 ASP A C 1
ATOM 1543 O O . ASP A 1 193 ? 7.035 -17.875 -16 1 97.19 193 ASP A O 1
ATOM 1547 N N . VAL A 1 194 ? 5.129 -18.469 -15.086 1 96.88 194 VAL A N 1
ATOM 1548 C CA . VAL A 1 194 ? 5.766 -19.438 -14.188 1 96.88 194 VAL A CA 1
ATOM 1549 C C . VAL A 1 194 ? 6.418 -20.547 -15 1 96.88 194 VAL A C 1
ATOM 1551 O O . VAL A 1 194 ? 7.543 -20.953 -14.711 1 96.88 194 VAL A O 1
ATOM 1554 N N . LEU A 1 195 ? 5.77 -21 -16.016 1 97.25 195 LEU A N 1
ATOM 1555 C CA . LEU A 1 195 ? 6.309 -22.047 -16.859 1 97.25 195 LEU A CA 1
ATOM 1556 C C . LEU A 1 195 ? 7.555 -21.578 -17.594 1 97.25 195 LEU A C 1
ATOM 1558 O O . LEU A 1 195 ? 8.547 -22.297 -17.688 1 97.25 195 LEU A O 1
ATOM 1562 N N . LEU A 1 196 ? 7.43 -20.39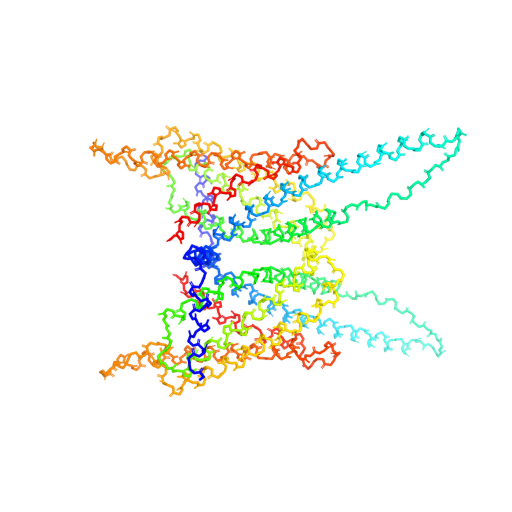1 -18.047 1 97.44 196 LEU A N 1
ATOM 1563 C CA . LEU A 1 196 ? 8.562 -19.844 -18.781 1 97.44 196 LEU A CA 1
ATOM 1564 C C . LEU A 1 196 ? 9.766 -19.656 -17.859 1 97.44 196 LEU A C 1
ATOM 1566 O O . LEU A 1 196 ? 10.914 -19.781 -18.297 1 97.44 196 LEU A O 1
ATOM 1570 N N . GLU A 1 197 ? 9.492 -19.359 -16.656 1 96.5 197 GLU A N 1
ATOM 1571 C CA . GLU A 1 197 ? 10.578 -19.234 -15.68 1 96.5 197 GLU A CA 1
ATOM 1572 C C . GLU A 1 197 ? 11.305 -20.562 -15.484 1 96.5 197 GLU A C 1
ATOM 1574 O O . GLU A 1 197 ? 12.523 -20.578 -15.305 1 96.5 197 GLU A O 1
ATOM 1579 N N . PHE A 1 198 ? 10.602 -21.641 -15.547 1 96.69 198 PHE A N 1
ATOM 1580 C CA . PHE A 1 198 ? 11.242 -22.953 -15.477 1 96.69 198 PHE A CA 1
ATOM 1581 C C . PHE A 1 198 ? 12.164 -23.172 -16.672 1 96.69 198 PHE A C 1
ATOM 1583 O O . PHE A 1 198 ? 13.281 -23.656 -16.516 1 96.69 198 PHE A O 1
ATOM 1590 N N . VAL A 1 199 ? 11.719 -22.766 -17.766 1 96 199 VAL A N 1
ATOM 1591 C CA . VAL A 1 199 ? 12.508 -22.922 -18.984 1 96 199 VAL A CA 1
ATOM 1592 C C . VAL A 1 199 ? 13.75 -22.031 -18.922 1 96 199 VAL A C 1
ATOM 1594 O O . VAL A 1 199 ? 14.844 -22.453 -19.297 1 96 199 VAL A O 1
ATOM 1597 N N . ARG A 1 200 ? 13.523 -20.859 -18.438 1 94.44 200 ARG A N 1
ATOM 1598 C CA . ARG A 1 200 ? 14.656 -19.953 -18.297 1 94.44 200 ARG A CA 1
ATOM 1599 C C . ARG A 1 200 ? 15.711 -20.547 -17.359 1 94.44 200 ARG A C 1
ATOM 1601 O O . ARG A 1 200 ? 16.906 -20.547 -17.688 1 94.44 200 ARG A O 1
ATOM 1608 N N . LEU A 1 201 ? 15.258 -21.031 -16.281 1 93.44 201 LEU A N 1
ATOM 1609 C CA . LEU A 1 201 ? 16.172 -21.594 -15.297 1 93.44 201 LEU A CA 1
ATOM 1610 C C . LEU A 1 201 ? 16.891 -22.812 -15.859 1 93.44 201 LEU A C 1
ATOM 1612 O O . LEU A 1 201 ? 18.078 -23.031 -15.586 1 93.44 201 LEU A O 1
ATOM 1616 N N . ALA A 1 202 ? 16.203 -23.609 -16.609 1 93.75 202 ALA A N 1
ATOM 1617 C CA . ALA A 1 202 ? 16.828 -24.75 -17.25 1 93.75 202 ALA A CA 1
ATOM 1618 C C . ALA A 1 202 ? 17.906 -24.312 -18.234 1 93.75 202 ALA A C 1
ATOM 1620 O O . ALA A 1 202 ? 18.984 -24.906 -18.281 1 93.75 202 ALA A O 1
ATOM 1621 N N . ARG A 1 203 ? 17.594 -23.281 -18.938 1 91.25 203 ARG A N 1
ATOM 1622 C CA . ARG A 1 203 ? 18.562 -22.766 -19.906 1 91.25 203 ARG A CA 1
ATOM 1623 C C . ARG A 1 203 ? 19.766 -22.156 -19.219 1 91.25 203 ARG A C 1
ATOM 1625 O O . ARG A 1 203 ? 20.906 -22.344 -19.656 1 91.25 203 ARG A O 1
ATOM 1632 N N . VAL A 1 204 ? 19.531 -21.453 -18.188 1 88.44 204 VAL A N 1
ATOM 1633 C CA . VAL A 1 204 ? 20.609 -20.844 -17.438 1 88.44 204 VAL A CA 1
ATOM 1634 C C . VAL A 1 204 ? 21.531 -21.922 -16.875 1 88.44 204 VAL A C 1
ATOM 1636 O O . VAL A 1 204 ? 22.75 -21.766 -16.859 1 88.44 204 VAL A O 1
ATOM 1639 N N . ARG A 1 205 ? 20.938 -22.953 -16.406 1 88.19 205 ARG A N 1
ATOM 1640 C CA . ARG A 1 205 ? 21.734 -24.078 -15.898 1 88.19 205 ARG A CA 1
ATOM 1641 C C . ARG A 1 205 ? 22.562 -24.703 -17 1 88.19 205 ARG A C 1
ATOM 1643 O O . ARG A 1 205 ? 23.719 -25.078 -16.797 1 88.19 205 ARG A O 1
ATOM 1650 N N . GLN A 1 206 ? 22.016 -24.797 -18.156 1 88.12 206 GLN A N 1
ATOM 1651 C CA . GLN A 1 206 ? 22.703 -25.375 -19.312 1 88.12 206 GLN A CA 1
ATOM 1652 C C . GLN A 1 206 ? 23.906 -24.531 -19.719 1 88.12 206 GLN A C 1
ATOM 1654 O O . GLN A 1 206 ? 24.938 -25.078 -20.156 1 88.12 206 GLN A O 1
ATOM 1659 N N . LEU A 1 207 ? 23.734 -23.188 -19.5 1 83.31 207 LEU A N 1
ATOM 1660 C CA . LEU A 1 207 ? 24.812 -22.266 -19.891 1 83.31 207 LEU A CA 1
ATOM 1661 C C . LEU A 1 207 ? 25.797 -22.078 -18.75 1 83.31 207 LEU A C 1
ATOM 1663 O O . LEU A 1 207 ? 26.703 -21.25 -18.844 1 83.31 207 LEU A O 1
ATOM 1667 N N . ARG A 1 208 ? 25.766 -22.844 -17.719 1 74.25 208 ARG A N 1
ATOM 1668 C CA . ARG A 1 208 ? 26.656 -22.844 -16.578 1 74.25 208 ARG A CA 1
ATOM 1669 C C . ARG A 1 208 ? 26.703 -21.469 -15.906 1 74.25 208 ARG A C 1
ATOM 1671 O O . ARG A 1 208 ? 27.797 -20.984 -15.578 1 74.25 208 ARG A O 1
ATOM 1678 N N . TRP A 1 209 ? 25.609 -20.797 -15.852 1 65.62 209 TRP A N 1
ATOM 1679 C CA . TRP A 1 209 ? 25.375 -19.562 -15.102 1 65.62 209 TRP A CA 1
ATOM 1680 C C . TRP A 1 209 ? 26.125 -18.391 -15.734 1 65.62 209 TRP A C 1
ATOM 1682 O O . TRP A 1 209 ? 26.203 -17.312 -15.148 1 65.62 209 TRP A O 1
ATOM 1692 N N . ASN A 1 210 ? 26.844 -18.562 -16.812 1 59.22 210 ASN A N 1
ATOM 1693 C CA . ASN A 1 210 ? 27.75 -17.578 -17.422 1 59.22 210 ASN A CA 1
ATOM 1694 C C . ASN A 1 210 ? 27 -16.312 -17.812 1 59.22 210 ASN A C 1
ATOM 1696 O O . ASN A 1 210 ? 27.5 -15.203 -17.562 1 59.22 210 ASN A O 1
ATOM 1700 N N . GLU A 1 211 ? 26 -16.469 -18.531 1 55.34 211 GLU A N 1
ATOM 1701 C CA . GLU A 1 211 ? 25.406 -15.281 -19.156 1 55.34 211 GLU A CA 1
ATOM 1702 C C . GLU A 1 211 ? 24.578 -14.477 -18.156 1 55.34 211 GLU A C 1
ATOM 1704 O O . GLU A 1 211 ? 24.656 -13.25 -18.141 1 55.34 211 GLU A O 1
ATOM 1709 N N . GLU A 1 212 ? 23.672 -15.07 -17.516 1 56.22 212 GLU A N 1
ATOM 1710 C CA . GLU A 1 212 ? 22.672 -14.273 -16.828 1 56.22 212 GLU A CA 1
ATOM 1711 C C . GLU A 1 212 ? 23.141 -13.867 -15.438 1 56.22 212 GLU A C 1
ATOM 1713 O O . GLU A 1 212 ? 22.766 -12.805 -14.93 1 56.22 212 GLU A O 1
ATOM 1718 N N . PHE A 1 213 ? 24.062 -14.727 -14.914 1 54.41 213 PHE A N 1
ATOM 1719 C CA . PHE A 1 213 ? 24.453 -14.336 -13.57 1 54.41 213 PHE A CA 1
ATOM 1720 C C . PHE A 1 213 ? 25.875 -13.781 -13.562 1 54.41 213 PHE A C 1
ATOM 1722 O O . PHE A 1 213 ? 26.469 -13.625 -12.492 1 54.41 213 PHE A O 1
ATOM 1729 N N . GLY A 1 214 ? 26.375 -13.25 -14.906 1 50.19 214 GLY A N 1
ATOM 1730 C CA . GLY A 1 214 ? 27.641 -12.578 -15.047 1 50.19 214 GLY A CA 1
ATOM 1731 C C . GLY A 1 214 ? 28.828 -13.516 -14.938 1 50.19 214 GLY A C 1
ATOM 1732 O O . GLY A 1 214 ? 29.922 -13.109 -14.516 1 50.19 214 GLY A O 1
ATOM 1733 N N . ALA A 1 215 ? 28.766 -14.742 -15.07 1 50.41 215 ALA A N 1
ATOM 1734 C CA . ALA A 1 215 ? 29.969 -15.562 -15 1 50.41 215 ALA A CA 1
ATOM 1735 C C . ALA A 1 215 ? 30.953 -15.195 -16.109 1 50.41 215 ALA A C 1
ATOM 1737 O O . ALA A 1 215 ? 30.641 -15.352 -17.297 1 50.41 215 ALA A O 1
ATOM 1738 N N . GLN A 1 216 ? 31.406 -14.008 -16.156 1 43.91 216 GLN A N 1
ATOM 1739 C CA . GLN A 1 216 ? 32.562 -13.82 -17.047 1 43.91 216 GLN A CA 1
ATOM 1740 C C . GLN A 1 216 ? 33.531 -15.008 -16.953 1 43.91 216 GLN A C 1
ATOM 1742 O O . GLN A 1 216 ? 33.719 -15.586 -15.891 1 43.91 216 GLN A O 1
ATOM 1747 N N . GLU A 1 217 ? 33.844 -15.609 -18.141 1 41.75 217 GLU A N 1
ATOM 1748 C CA . GLU A 1 217 ? 34.938 -16.562 -18.359 1 41.75 217 GLU A CA 1
ATOM 1749 C C . GLU A 1 217 ? 36.156 -16.234 -17.469 1 41.75 217 GLU A C 1
ATOM 1751 O O . GLU A 1 217 ? 36.969 -15.383 -17.828 1 41.75 217 GLU A O 1
ATOM 1756 N N . VAL A 1 218 ? 36.125 -15.758 -16.344 1 39.44 218 VAL A N 1
ATOM 1757 C CA . VAL A 1 218 ? 37.438 -15.617 -15.758 1 39.44 218 VAL A CA 1
ATOM 1758 C C . VAL A 1 218 ? 38.188 -16.953 -15.781 1 39.44 218 VAL A C 1
ATOM 1760 O O . VAL A 1 218 ? 37.688 -17.953 -15.242 1 39.44 218 VAL A O 1
ATOM 1763 N N . GLU A 1 219 ? 39.125 -17.219 -16.594 1 39.16 219 GLU A N 1
ATOM 1764 C CA . GLU A 1 219 ? 40.156 -18.25 -16.75 1 39.16 219 GLU A CA 1
ATOM 1765 C C . GLU A 1 219 ? 40.656 -18.719 -15.383 1 39.16 219 GLU A C 1
ATOM 1767 O O . GLU A 1 219 ? 41.188 -19.812 -15.266 1 39.16 219 GLU A O 1
ATOM 1772 N N . LYS A 1 220 ? 41.312 -17.828 -14.43 1 39.31 220 LYS A N 1
ATOM 1773 C CA . LYS A 1 220 ? 42.375 -18.406 -13.625 1 39.31 220 LYS A CA 1
ATOM 1774 C C . LYS A 1 220 ? 41.812 -19.266 -12.492 1 39.31 220 LYS A C 1
ATOM 1776 O O . LYS A 1 220 ? 40.688 -19.078 -12.078 1 39.31 220 LYS A O 1
ATOM 1781 N N . GLU A 1 221 ? 42.594 -19.766 -11.367 1 44.16 221 GLU A N 1
ATOM 1782 C CA . GLU A 1 221 ? 42.562 -20.844 -10.391 1 44.16 221 GLU A CA 1
ATOM 1783 C C . GLU A 1 221 ? 41.344 -20.719 -9.461 1 44.16 221 GLU A C 1
ATOM 1785 O O . GLU A 1 221 ? 40.594 -21.688 -9.281 1 44.16 221 GLU A O 1
ATOM 1790 N N . GLY A 1 222 ? 41.375 -20.031 -8.156 1 42.59 222 GLY A N 1
ATOM 1791 C CA . GLY A 1 222 ? 40.688 -20.016 -6.871 1 42.59 222 GLY A CA 1
ATOM 1792 C C . GLY A 1 222 ? 39.375 -19.25 -6.895 1 42.59 222 GLY A C 1
ATOM 1793 O O . GLY A 1 222 ? 38.438 -19.609 -6.211 1 42.59 222 GLY A O 1
ATOM 1794 N N . ARG A 1 223 ? 39.188 -18.109 -7.238 1 45.22 223 ARG A N 1
ATOM 1795 C CA . ARG A 1 223 ? 38.094 -17.156 -7.199 1 45.22 223 ARG A CA 1
ATOM 1796 C C . ARG A 1 223 ? 36.938 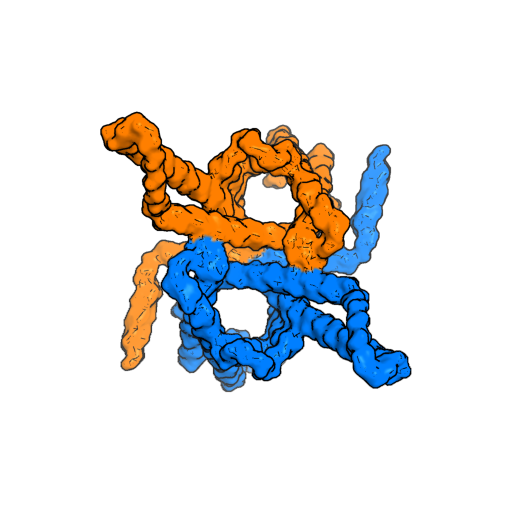-17.578 -8.117 1 45.22 223 ARG A C 1
ATOM 1798 O O . ARG A 1 223 ? 35.844 -17 -8.07 1 45.22 223 ARG A O 1
ATOM 1805 N N . VAL A 1 224 ? 37.188 -18.406 -9.117 1 49.66 224 VAL A N 1
ATOM 1806 C CA . VAL A 1 224 ? 36.219 -18.906 -10.07 1 49.66 224 VAL A CA 1
ATOM 1807 C C . VAL A 1 224 ? 35.219 -19.844 -9.359 1 49.66 224 VAL A C 1
ATOM 1809 O O . VAL A 1 224 ? 34.031 -19.828 -9.641 1 49.66 224 VAL A O 1
ATOM 1812 N N . GLY A 1 225 ? 35.719 -20.625 -8.477 1 49.78 225 GLY A N 1
ATOM 1813 C CA . GLY A 1 225 ? 34.938 -21.578 -7.727 1 49.78 225 GLY A CA 1
ATOM 1814 C C . GLY A 1 225 ? 33.875 -20.906 -6.844 1 49.78 225 GLY A C 1
ATOM 1815 O O . GLY A 1 225 ? 32.75 -21.391 -6.742 1 49.78 225 GLY A O 1
ATOM 1816 N N . ILE A 1 226 ? 34.219 -19.859 -6.203 1 52.06 226 ILE A N 1
ATOM 1817 C CA . ILE A 1 226 ? 33.344 -19.203 -5.227 1 52.06 226 ILE A CA 1
ATOM 1818 C C . ILE A 1 226 ? 32.188 -18.5 -5.945 1 52.06 226 ILE A C 1
ATOM 1820 O O . ILE A 1 226 ? 31.047 -18.594 -5.52 1 52.06 226 ILE A O 1
ATOM 1824 N N . LYS A 1 227 ? 32.531 -17.812 -7.059 1 62.44 227 LYS A N 1
ATOM 1825 C CA . LYS A 1 227 ? 31.469 -17.125 -7.805 1 62.44 227 LYS A CA 1
ATOM 1826 C C . LYS A 1 227 ? 30.484 -18.109 -8.406 1 62.44 227 LYS A C 1
ATOM 1828 O O . LYS A 1 227 ? 29.281 -17.844 -8.461 1 62.44 227 LYS A O 1
ATOM 1833 N N . SER A 1 228 ? 31.062 -19.375 -8.492 1 73.62 228 SER A N 1
ATOM 1834 C CA . SER A 1 228 ? 30.219 -20.406 -9.07 1 73.62 228 SER A CA 1
ATOM 1835 C C . SER A 1 228 ? 29.203 -20.922 -8.047 1 73.62 228 SER A C 1
ATOM 1837 O O . SER A 1 228 ? 28.031 -21.141 -8.375 1 73.62 228 SER A O 1
ATOM 1839 N N . LYS A 1 229 ? 29.641 -20.953 -6.832 1 80.69 229 LYS A N 1
ATOM 1840 C CA . LYS A 1 229 ? 28.734 -21.453 -5.812 1 80.69 229 LYS A CA 1
ATOM 1841 C C . LYS A 1 229 ? 27.625 -20.438 -5.512 1 80.69 229 LYS A C 1
ATOM 1843 O O . LYS A 1 229 ? 26.469 -20.828 -5.312 1 80.69 229 LYS A O 1
ATOM 1848 N N . GLU A 1 230 ? 27.984 -19.25 -5.461 1 82.81 230 GLU A N 1
ATOM 1849 C CA . GLU A 1 230 ? 26.984 -18.203 -5.219 1 82.81 230 GLU A CA 1
ATOM 1850 C C . GLU A 1 230 ? 25.938 -18.156 -6.332 1 82.81 230 GLU A C 1
ATOM 1852 O O . GLU A 1 230 ? 24.75 -17.953 -6.066 1 82.81 230 GLU A O 1
ATOM 1857 N N . LEU A 1 231 ? 26.469 -18.406 -7.469 1 83.56 231 LEU A N 1
ATOM 1858 C CA . LEU A 1 231 ? 25.562 -18.406 -8.609 1 83.56 231 LEU A CA 1
ATOM 1859 C C . LEU A 1 231 ? 24.656 -19.625 -8.57 1 83.56 231 LEU A C 1
ATOM 1861 O O . LEU A 1 231 ? 23.469 -19.531 -8.906 1 83.56 231 LEU A O 1
ATOM 1865 N N . GLU A 1 232 ? 25.234 -20.672 -8.227 1 86.44 232 GLU A N 1
ATOM 1866 C CA . GLU A 1 232 ? 24.438 -21.891 -8.086 1 86.44 232 GLU A CA 1
ATOM 1867 C C . GLU A 1 232 ? 23.375 -21.734 -6.992 1 86.44 232 GLU A C 1
ATOM 1869 O O . GLU A 1 232 ? 22.234 -22.172 -7.156 1 86.44 232 GLU A O 1
ATOM 1874 N N . ASP A 1 233 ? 23.781 -21.172 -5.961 1 88.88 233 ASP A N 1
ATOM 1875 C CA . ASP A 1 233 ? 22.844 -20.938 -4.867 1 88.88 233 ASP A CA 1
ATOM 1876 C C . ASP A 1 233 ? 21.703 -20.031 -5.312 1 88.88 233 ASP A C 1
ATOM 1878 O O . ASP A 1 233 ? 20.547 -20.25 -4.953 1 88.88 233 ASP A O 1
ATOM 1882 N N . GLN A 1 234 ? 22.047 -19.094 -6.004 1 88.56 234 GLN A N 1
ATOM 1883 C CA . GLN A 1 234 ? 21.031 -18.172 -6.516 1 88.56 234 GLN A CA 1
ATOM 1884 C C . GLN A 1 234 ? 20.062 -18.906 -7.453 1 88.56 234 GLN A C 1
ATOM 1886 O O . GLN A 1 234 ? 18.859 -18.625 -7.445 1 88.56 234 GLN A O 1
ATOM 1891 N N . TRP A 1 235 ? 20.641 -19.75 -8.25 1 90.94 235 TRP A N 1
ATOM 1892 C CA . TRP A 1 235 ? 19.812 -20.547 -9.156 1 90.94 235 TRP A CA 1
ATOM 1893 C C . TRP A 1 235 ? 18.812 -21.406 -8.375 1 90.94 235 TRP A C 1
ATOM 1895 O O . TRP A 1 235 ? 17.625 -21.438 -8.695 1 90.94 235 TRP A O 1
ATOM 1905 N N . TRP A 1 236 ? 19.312 -22.047 -7.352 1 92.44 236 TRP A N 1
ATOM 1906 C CA . TRP A 1 236 ? 18.453 -22.891 -6.535 1 92.44 236 TRP A CA 1
ATOM 1907 C C . TRP A 1 236 ? 17.359 -22.078 -5.855 1 92.44 236 TRP A C 1
ATOM 1909 O O . TRP A 1 236 ? 16.203 -22.516 -5.781 1 92.44 236 TRP A O 1
ATOM 1919 N N . LEU A 1 237 ? 17.719 -20.938 -5.371 1 93.44 237 LEU A N 1
ATOM 1920 C CA . LEU A 1 237 ? 16.75 -20.078 -4.703 1 93.44 237 LEU A CA 1
ATOM 1921 C C . LEU A 1 237 ? 15.633 -19.672 -5.668 1 93.44 237 LEU A C 1
ATOM 1923 O O . LEU A 1 237 ? 14.461 -19.656 -5.297 1 93.44 237 LEU A O 1
ATOM 1927 N N . GLN A 1 238 ? 16.047 -19.406 -6.836 1 93.62 238 GLN A N 1
ATOM 1928 C CA . GLN A 1 238 ? 15.047 -19.031 -7.832 1 93.62 238 GLN A CA 1
ATOM 1929 C C . GLN A 1 238 ? 14.156 -20.203 -8.195 1 93.62 238 GLN A C 1
ATOM 1931 O O . GLN A 1 238 ? 12.953 -20.031 -8.438 1 93.62 238 GLN A O 1
ATOM 1936 N N . LEU A 1 239 ? 14.766 -21.312 -8.258 1 95.44 239 LEU A N 1
ATOM 1937 C CA . LEU A 1 239 ? 13.984 -22.516 -8.555 1 95.44 239 LEU A CA 1
ATOM 1938 C C . LEU A 1 239 ? 12.984 -22.797 -7.445 1 95.44 239 LEU A C 1
ATOM 1940 O O . LEU A 1 239 ? 11.812 -23.094 -7.719 1 95.44 239 LEU A O 1
ATOM 1944 N N . TYR A 1 240 ? 13.438 -22.703 -6.215 1 95.38 240 TYR A N 1
ATOM 1945 C CA . TYR A 1 240 ? 12.547 -22.922 -5.086 1 95.38 240 TYR A CA 1
ATOM 1946 C C . TYR A 1 240 ? 11.398 -21.922 -5.082 1 95.38 240 TYR A C 1
ATOM 1948 O O . TYR A 1 240 ? 10.25 -22.281 -4.824 1 95.38 240 TYR A O 1
ATOM 1956 N N . ALA A 1 241 ? 11.719 -20.75 -5.297 1 95.5 241 ALA A N 1
ATOM 1957 C CA . ALA A 1 241 ? 10.688 -19.703 -5.34 1 95.5 241 ALA A CA 1
ATOM 1958 C C . ALA A 1 241 ? 9.664 -20 -6.426 1 95.5 241 ALA A C 1
ATOM 1960 O O . ALA A 1 241 ? 8.453 -19.922 -6.188 1 95.5 241 ALA A O 1
ATOM 1961 N N . ASN A 1 242 ? 10.156 -20.391 -7.566 1 96.44 242 ASN A N 1
ATOM 1962 C CA . ASN A 1 242 ? 9.258 -20.656 -8.688 1 96.44 242 ASN A CA 1
ATOM 1963 C C . ASN A 1 242 ? 8.43 -21.922 -8.453 1 96.44 242 ASN A C 1
ATOM 1965 O O . ASN A 1 242 ? 7.27 -21.984 -8.852 1 96.44 242 ASN A O 1
ATOM 1969 N N . LEU A 1 243 ? 9.047 -22.891 -7.832 1 95.88 243 LEU A N 1
ATOM 1970 C CA . LEU A 1 243 ? 8.32 -24.094 -7.465 1 95.88 243 LEU A CA 1
ATOM 1971 C C . LEU A 1 243 ? 7.199 -23.781 -6.477 1 95.88 243 LEU A C 1
ATOM 1973 O O . LEU A 1 243 ? 6.156 -24.438 -6.484 1 95.88 243 LEU A O 1
ATOM 1977 N N . GLY A 1 244 ? 7.445 -22.812 -5.664 1 95.31 244 GLY A N 1
ATOM 1978 C CA . GLY A 1 244 ? 6.422 -22.391 -4.727 1 95.31 244 GLY A CA 1
ATOM 1979 C C . GLY A 1 244 ? 5.219 -21.75 -5.402 1 95.31 244 GLY A C 1
ATOM 1980 O O . GLY A 1 244 ? 4.082 -21.969 -4.977 1 95.31 244 GLY A O 1
ATOM 1981 N N . TRP A 1 245 ? 5.469 -21.047 -6.441 1 95.06 245 TRP A N 1
ATOM 1982 C CA . TRP A 1 245 ? 4.402 -20.359 -7.148 1 95.06 245 TRP A CA 1
ATOM 1983 C C . TRP A 1 245 ? 3.602 -21.312 -8.016 1 95.06 245 TRP A C 1
ATOM 1985 O O . TRP A 1 245 ? 2.434 -21.078 -8.32 1 95.06 245 TRP A O 1
ATOM 1995 N N . PHE A 1 246 ? 4.148 -22.438 -8.422 1 94.75 246 PHE A N 1
ATOM 1996 C CA . PHE A 1 246 ? 3.592 -23.297 -9.453 1 94.75 246 PHE A CA 1
ATOM 1997 C C . PHE A 1 246 ? 2.221 -23.828 -9.031 1 94.75 246 PHE A C 1
ATOM 1999 O O . PHE A 1 246 ? 1.244 -23.672 -9.773 1 94.75 246 PHE A O 1
ATOM 2006 N N . PRO A 1 247 ? 2.066 -24.406 -7.852 1 91.5 247 PRO A N 1
ATOM 2007 C CA . PRO A 1 247 ? 0.742 -24.891 -7.461 1 91.5 247 PRO A CA 1
ATOM 2008 C C . PRO A 1 247 ? -0.303 -23.781 -7.41 1 91.5 247 PRO A C 1
ATOM 2010 O O . PRO A 1 247 ? -1.459 -24 -7.785 1 91.5 247 PRO A O 1
ATOM 2013 N N . ASN A 1 248 ? 0.125 -22.625 -6.926 1 90.44 248 ASN A N 1
ATOM 2014 C CA . ASN A 1 248 ? -0.788 -21.5 -6.863 1 90.44 248 ASN A CA 1
ATOM 2015 C C . ASN A 1 248 ? -1.22 -21.031 -8.25 1 90.44 248 ASN A C 1
ATOM 2017 O O . ASN A 1 248 ? -2.385 -20.703 -8.469 1 90.44 248 ASN A O 1
ATOM 2021 N N . ALA A 1 249 ? -0.269 -21.031 -9.141 1 92.31 249 ALA A N 1
ATOM 2022 C CA . ALA A 1 249 ? -0.569 -20.609 -10.508 1 92.31 249 ALA A CA 1
ATOM 2023 C C . ALA A 1 249 ? -1.546 -21.578 -11.18 1 92.31 249 ALA A C 1
ATOM 2025 O O . ALA A 1 249 ? -2.451 -21.141 -11.898 1 92.31 249 ALA A O 1
ATOM 2026 N N . VAL A 1 250 ? -1.384 -22.812 -10.953 1 89.62 250 VAL A N 1
ATOM 2027 C CA . VAL A 1 250 ? -2.273 -23.828 -11.516 1 89.62 250 VAL A CA 1
ATOM 2028 C C . VAL A 1 250 ? -3.672 -23.672 -10.93 1 89.62 250 VAL A C 1
ATOM 2030 O O . VAL A 1 250 ? -4.668 -23.719 -11.656 1 89.62 250 VAL A O 1
ATOM 2033 N N . HIS A 1 251 ? -3.719 -23.453 -9.672 1 86.69 251 HIS A N 1
ATOM 2034 C CA . HIS A 1 251 ? -4.992 -23.359 -8.969 1 86.69 251 HIS A CA 1
ATOM 2035 C C . HIS A 1 251 ? -5.809 -22.172 -9.484 1 86.69 251 HIS A C 1
ATOM 2037 O O . HIS A 1 251 ? -6.984 -22.328 -9.828 1 86.69 251 HIS A O 1
ATOM 2043 N N . TRP A 1 252 ? -5.27 -21.047 -9.602 1 86.25 252 TRP A N 1
ATOM 2044 C CA . TRP A 1 252 ? -6 -19.844 -9.977 1 86.25 252 TRP A CA 1
ATOM 2045 C C . TRP A 1 252 ? -6.254 -19.812 -11.484 1 86.25 252 TRP A C 1
ATOM 2047 O O . TRP A 1 252 ? -7.246 -19.234 -11.938 1 86.25 252 TRP A O 1
ATOM 2057 N N . GLY A 1 253 ? -5.391 -20.391 -12.211 1 86.31 253 GLY A N 1
ATOM 2058 C CA . GLY A 1 253 ? -5.523 -20.359 -13.656 1 86.31 253 GLY A CA 1
ATOM 2059 C C . GLY A 1 253 ? -6.48 -21.406 -14.203 1 86.31 253 GLY A C 1
ATOM 2060 O O . GLY A 1 253 ? -7.125 -21.188 -15.227 1 86.31 253 GLY A O 1
ATOM 2061 N N . TRP A 1 254 ? -6.609 -22.484 -13.617 1 81.38 254 TRP A N 1
ATOM 2062 C CA . TRP A 1 254 ? -7.301 -23.578 -14.273 1 81.38 254 TRP A CA 1
ATOM 2063 C C . TRP A 1 254 ? -8.375 -24.172 -13.367 1 81.38 254 TRP A C 1
ATOM 2065 O O . TRP A 1 254 ? -9.164 -25.016 -13.797 1 81.38 254 TRP A O 1
ATOM 2075 N N . TYR A 1 255 ? -8.43 -23.719 -12.156 1 68.38 255 TYR A N 1
ATOM 2076 C CA . TYR A 1 255 ? -9.406 -24.375 -11.297 1 68.38 255 TYR A CA 1
ATOM 2077 C C . TYR A 1 255 ? -10.664 -23.531 -11.164 1 68.38 255 TYR A C 1
ATOM 2079 O O . TYR A 1 255 ? -10.594 -22.312 -10.984 1 68.38 255 TYR A O 1
ATOM 2087 N N . ASP A 1 256 ? -11.844 -23.922 -11.719 1 58.12 256 ASP A N 1
ATOM 2088 C CA . ASP A 1 256 ? -13.164 -23.344 -11.945 1 58.12 256 ASP A CA 1
ATOM 2089 C C . ASP A 1 256 ? -13.945 -23.219 -10.641 1 58.12 256 ASP A C 1
ATOM 2091 O O . ASP A 1 256 ? -15.172 -23.078 -10.656 1 58.12 256 ASP A O 1
ATOM 2095 N N . GLY A 1 257 ? -13.211 -23.016 -9.5 1 57.34 257 GLY A N 1
ATOM 2096 C CA . GLY A 1 257 ? -14.062 -22.766 -8.344 1 57.34 257 GLY A CA 1
ATOM 2097 C C . GLY A 1 257 ? -14.68 -24.016 -7.77 1 57.34 257 GLY A C 1
ATOM 2098 O O . GLY A 1 257 ? -15.461 -23.953 -6.812 1 57.34 257 GLY A O 1
ATOM 2099 N N . SER A 1 258 ? -14.703 -25.125 -8.445 1 51.47 258 SER A N 1
ATOM 2100 C CA . SER A 1 258 ? -15.445 -26.281 -7.953 1 51.47 258 SER A CA 1
ATOM 2101 C C . SER A 1 258 ? -14.898 -26.75 -6.609 1 51.47 258 SER A C 1
ATOM 2103 O O . SER A 1 258 ? -13.75 -26.469 -6.262 1 51.47 258 SER A O 1
ATOM 2105 N N . GLU A 1 259 ? -15.781 -26.984 -5.73 1 53.28 259 GLU A N 1
ATOM 2106 C CA . GLU A 1 259 ? -15.586 -27.484 -4.379 1 53.28 259 GLU A CA 1
ATOM 2107 C C . GLU A 1 259 ? -14.359 -28.406 -4.309 1 53.28 259 GLU A C 1
ATOM 2109 O O . GLU A 1 259 ? -13.758 -28.562 -3.248 1 53.28 259 GLU A O 1
ATOM 2114 N N . GLU A 1 260 ? -13.938 -28.875 -5.41 1 51.19 260 GLU A N 1
ATOM 2115 C CA . GLU A 1 260 ? -12.891 -29.891 -5.391 1 51.19 260 GLU A CA 1
ATOM 2116 C C . GLU A 1 260 ? -11.531 -29.281 -5.727 1 51.19 260 GLU A C 1
ATOM 2118 O O . GLU A 1 260 ? -10.727 -29.891 -6.43 1 51.19 260 GLU A O 1
ATOM 2123 N N . SER A 1 261 ? -11.336 -28.062 -5.445 1 58.22 261 SER A N 1
ATOM 2124 C CA . SER A 1 261 ? -10 -27.578 -5.758 1 58.22 261 SER A CA 1
ATOM 2125 C C . SER A 1 261 ? -8.938 -28.406 -5.031 1 58.22 261 SER A C 1
ATOM 2127 O O . SER A 1 261 ? -9.031 -28.625 -3.824 1 58.22 261 SER A O 1
ATOM 2129 N N . PRO A 1 262 ? -8.133 -29.125 -5.801 1 57.25 262 PRO A N 1
ATOM 2130 C CA . PRO A 1 262 ? -7.102 -29.969 -5.195 1 57.25 262 PRO A CA 1
ATOM 2131 C C . PRO A 1 262 ? -6.227 -29.219 -4.191 1 57.25 262 PRO A C 1
ATOM 2133 O O . PRO A 1 262 ? -5.648 -29.828 -3.291 1 57.25 262 PRO A O 1
ATOM 2136 N N . LEU A 1 263 ? -6.195 -27.875 -4.41 1 67 263 LEU A N 1
ATOM 2137 C CA . LEU A 1 263 ? -5.332 -27.203 -3.443 1 67 263 LEU A CA 1
ATOM 2138 C C . LEU A 1 263 ? -6.152 -26.5 -2.367 1 67 263 LEU A C 1
ATOM 2140 O O . LEU A 1 263 ? -7.023 -25.688 -2.676 1 67 263 LEU A O 1
ATOM 2144 N N . ASN A 1 264 ? -6 -27.016 -1.146 1 78.38 264 ASN A N 1
ATOM 2145 C CA . ASN A 1 264 ? -6.609 -26.453 0.053 1 78.38 264 ASN A CA 1
ATOM 2146 C C . ASN A 1 264 ? -5.91 -25.156 0.479 1 78.38 264 ASN A C 1
ATOM 2148 O O . ASN A 1 264 ? -4.824 -24.844 -0.012 1 78.38 264 ASN A O 1
ATOM 2152 N N . GLU A 1 265 ? -6.582 -24.359 1.171 1 80.44 265 GLU A N 1
ATOM 2153 C CA . GLU A 1 265 ? -6.035 -23.109 1.688 1 80.44 265 GLU A CA 1
ATOM 2154 C C . GLU A 1 265 ? -4.684 -23.328 2.361 1 80.44 265 GLU A C 1
ATOM 2156 O O . GLU A 1 265 ? -3.811 -22.469 2.318 1 80.44 265 GLU A O 1
ATOM 2161 N N . THR A 1 266 ? -4.535 -24.484 2.867 1 85.56 266 THR A N 1
ATOM 2162 C CA . THR A 1 266 ? -3.281 -24.828 3.529 1 85.56 266 THR A CA 1
ATOM 2163 C C . THR A 1 266 ? -2.141 -24.906 2.52 1 85.56 266 THR A C 1
ATOM 2165 O O . THR A 1 266 ? -1.071 -24.328 2.74 1 85.56 266 THR A O 1
ATOM 2168 N N . THR A 1 267 ? -2.412 -25.562 1.479 1 87.62 267 THR A N 1
ATOM 2169 C CA . THR A 1 267 ? -1.385 -25.734 0.455 1 87.62 267 THR A CA 1
ATOM 2170 C C . THR A 1 267 ? -1.059 -24.391 -0.207 1 87.62 267 THR A C 1
ATOM 2172 O O . THR A 1 267 ? 0.105 -24.109 -0.498 1 87.62 267 THR A O 1
ATOM 2175 N N . ILE A 1 268 ? -2.031 -23.594 -0.377 1 86.88 268 ILE A N 1
ATOM 2176 C CA . ILE A 1 268 ? -1.838 -22.281 -0.966 1 86.88 268 ILE A CA 1
ATOM 2177 C C . ILE A 1 268 ? -0.94 -21.438 -0.062 1 86.88 268 ILE A C 1
ATOM 2179 O O . ILE A 1 268 ? 0.001 -20.797 -0.535 1 86.88 268 ILE A O 1
ATOM 2183 N N . GLY A 1 269 ? -1.26 -21.5 1.226 1 90.38 269 GLY A N 1
ATOM 2184 C CA . GLY A 1 269 ? -0.458 -20.75 2.182 1 90.38 269 GLY A CA 1
ATOM 2185 C C . GLY A 1 269 ? 0.979 -21.234 2.262 1 90.38 269 GLY A C 1
ATOM 2186 O O . GLY A 1 269 ? 1.91 -20.422 2.268 1 90.38 269 GLY A O 1
ATOM 2187 N N . LEU A 1 270 ? 1.166 -22.469 2.215 1 90.56 270 LEU A N 1
ATOM 2188 C CA . LEU A 1 270 ? 2.494 -23.047 2.369 1 90.56 270 LEU A CA 1
ATOM 2189 C C . LEU A 1 270 ? 3.342 -22.812 1.124 1 90.56 270 LEU A C 1
ATOM 2191 O O . LEU A 1 270 ? 4.516 -22.438 1.229 1 90.56 270 LEU A O 1
ATOM 2195 N N . THR A 1 271 ? 2.775 -23.016 0.024 1 92.75 271 THR A N 1
ATOM 2196 C CA . THR A 1 271 ? 3.537 -22.891 -1.214 1 92.75 271 THR A CA 1
ATOM 2197 C C . THR A 1 271 ? 3.846 -21.422 -1.511 1 92.75 271 THR A C 1
ATOM 2199 O O . THR A 1 271 ? 4.926 -21.094 -2.006 1 92.75 271 THR A O 1
ATOM 2202 N N . GLY A 1 272 ? 2.979 -20.578 -1.172 1 93.38 272 GLY A N 1
ATOM 2203 C CA . GLY A 1 272 ? 3.213 -19.156 -1.389 1 93.38 272 GLY A CA 1
ATOM 2204 C C . GLY A 1 272 ? 4.195 -18.547 -0.403 1 93.38 272 GLY A C 1
ATOM 2205 O O . GLY A 1 272 ? 4.824 -17.531 -0.687 1 93.38 272 GLY A O 1
ATOM 2206 N N . PHE A 1 273 ? 4.344 -19.188 0.688 1 94.69 273 PHE A N 1
ATOM 2207 C CA . PHE A 1 273 ? 5.262 -18.719 1.72 1 94.69 273 PHE A CA 1
ATOM 2208 C C . PHE A 1 273 ? 6.707 -18.828 1.246 1 94.69 273 PHE A C 1
ATOM 2210 O O . PHE A 1 273 ? 7.531 -17.969 1.565 1 94.69 273 PHE A O 1
ATOM 2217 N N . VAL A 1 274 ? 6.996 -19.75 0.424 1 95.06 274 VAL A N 1
ATOM 2218 C CA . VAL A 1 274 ? 8.367 -20.047 0.015 1 95.06 274 VAL A CA 1
ATOM 2219 C C . VAL A 1 274 ? 8.93 -18.875 -0.784 1 95.06 274 VAL A C 1
ATOM 2221 O O . VAL A 1 274 ? 9.945 -18.281 -0.401 1 95.06 274 VAL A O 1
ATOM 2224 N N . PRO A 1 275 ? 8.32 -18.547 -1.871 1 95.25 275 PRO A N 1
ATOM 2225 C CA . PRO A 1 275 ? 8.859 -17.375 -2.564 1 95.25 275 PRO A CA 1
ATOM 2226 C C . PRO A 1 275 ? 8.836 -16.109 -1.701 1 95.25 275 PRO A C 1
ATOM 2228 O O . PRO A 1 275 ? 9.727 -15.273 -1.811 1 95.25 275 PRO A O 1
ATOM 2231 N N . GLY A 1 276 ? 7.852 -15.969 -0.82 1 95.81 276 GLY A N 1
ATOM 2232 C CA . GLY A 1 276 ? 7.777 -14.812 0.066 1 95.81 276 GLY A CA 1
ATOM 2233 C C . GLY A 1 276 ? 8.984 -14.68 0.974 1 95.81 276 GLY A C 1
ATOM 2234 O O . GLY A 1 276 ? 9.625 -13.633 1.015 1 95.81 276 GLY A O 1
ATOM 2235 N N . ILE A 1 277 ? 9.289 -15.758 1.57 1 95.19 277 ILE A N 1
ATOM 2236 C CA . ILE A 1 277 ? 10.375 -15.711 2.549 1 95.19 277 ILE A CA 1
ATOM 2237 C C . ILE A 1 277 ? 11.711 -15.578 1.833 1 95.19 277 ILE A C 1
ATOM 2239 O O . ILE A 1 277 ? 12.633 -14.922 2.334 1 95.19 277 ILE A O 1
ATOM 2243 N N . ILE A 1 278 ? 11.875 -16.141 0.691 1 95.5 278 ILE A N 1
ATOM 2244 C CA . ILE A 1 278 ? 13.109 -16.031 -0.083 1 95.5 278 ILE A CA 1
ATOM 2245 C C . ILE A 1 278 ? 13.352 -14.578 -0.474 1 95.5 278 ILE A C 1
ATOM 2247 O O . ILE A 1 278 ? 14.453 -14.055 -0.295 1 95.5 278 ILE A O 1
ATOM 2251 N N . ASN A 1 279 ? 12.32 -13.953 -0.937 1 94.44 279 ASN A N 1
ATOM 2252 C CA . ASN A 1 279 ? 12.438 -12.547 -1.325 1 94.44 279 ASN A CA 1
ATOM 2253 C C . ASN A 1 279 ? 12.641 -11.648 -0.112 1 94.44 279 ASN A C 1
ATOM 2255 O O . ASN A 1 279 ? 13.359 -10.648 -0.188 1 94.44 279 ASN A O 1
ATOM 2259 N N . LEU A 1 280 ? 11.969 -11.977 0.938 1 94.75 280 LEU A N 1
ATOM 2260 C CA . LEU A 1 280 ? 12.102 -11.18 2.154 1 94.75 280 LEU A CA 1
ATOM 2261 C C . LEU A 1 280 ? 13.523 -11.25 2.701 1 94.75 280 LEU A C 1
ATOM 2263 O O . LEU A 1 280 ? 14.094 -10.242 3.115 1 94.75 280 LEU A O 1
ATOM 2267 N N . ARG A 1 281 ? 14.055 -12.453 2.664 1 94.5 281 ARG A N 1
ATOM 2268 C CA . ARG A 1 281 ? 15.43 -12.617 3.121 1 94.5 281 ARG A CA 1
ATOM 2269 C C . ARG A 1 281 ? 16.391 -11.844 2.238 1 94.5 281 ARG A C 1
ATOM 2271 O O . ARG A 1 281 ? 17.344 -11.227 2.736 1 94.5 281 ARG A O 1
ATOM 2278 N N . ALA A 1 282 ? 16.172 -11.93 1.023 1 92.5 282 ALA A N 1
ATOM 2279 C CA . ALA A 1 282 ? 17.016 -11.172 0.099 1 92.5 282 ALA A CA 1
ATOM 2280 C C . ALA A 1 282 ? 16.906 -9.68 0.361 1 92.5 282 ALA A C 1
ATOM 2282 O O . ALA A 1 282 ? 17.922 -8.969 0.386 1 92.5 282 ALA A O 1
ATOM 2283 N N . ALA A 1 283 ? 15.719 -9.203 0.585 1 92.81 283 ALA A N 1
ATOM 2284 C CA . ALA A 1 283 ? 15.508 -7.785 0.867 1 92.81 283 ALA A CA 1
ATOM 2285 C C . ALA A 1 283 ? 16.125 -7.395 2.207 1 92.81 283 ALA A C 1
ATOM 2287 O O . ALA A 1 283 ? 16.672 -6.297 2.352 1 92.81 283 ALA A O 1
ATOM 2288 N N . TRP A 1 284 ? 16 -8.289 3.141 1 93.5 284 TRP A N 1
ATOM 2289 C CA . TRP A 1 284 ? 16.562 -8.062 4.465 1 93.5 284 TRP A CA 1
ATOM 2290 C C . TRP A 1 284 ? 18.078 -7.93 4.387 1 93.5 284 TRP A C 1
ATOM 2292 O O . TRP A 1 284 ? 18.672 -7.031 5.004 1 93.5 284 TRP A O 1
ATOM 2302 N N . GLU A 1 285 ? 18.656 -8.75 3.529 1 92.81 285 GLU A N 1
ATOM 2303 C CA . GLU A 1 285 ? 20.109 -8.711 3.371 1 92.81 285 GLU A CA 1
ATOM 2304 C C . GLU A 1 285 ? 20.547 -7.469 2.605 1 92.81 285 GLU A C 1
ATOM 2306 O O . GLU A 1 285 ? 21.609 -6.898 2.893 1 92.81 285 GLU A O 1
ATOM 2311 N N . ALA A 1 286 ? 19.766 -7.09 1.791 1 90.81 286 ALA A N 1
ATOM 2312 C CA . ALA A 1 286 ? 20.109 -5.934 0.968 1 90.81 286 ALA A CA 1
ATOM 2313 C C . ALA A 1 286 ? 20.047 -4.645 1.779 1 90.81 286 ALA A C 1
ATOM 2315 O O . ALA A 1 286 ? 20.641 -3.633 1.406 1 90.81 286 ALA A O 1
ATOM 2316 N N . THR A 1 287 ? 19.281 -4.652 2.84 1 88.94 287 THR A N 1
ATOM 2317 C CA . THR A 1 287 ? 19.109 -3.443 3.635 1 88.94 287 THR A CA 1
ATOM 2318 C C . THR A 1 287 ? 19.891 -3.537 4.941 1 88.94 287 THR A C 1
ATOM 2320 O O . THR A 1 287 ? 19.594 -2.82 5.898 1 88.94 287 THR A O 1
ATOM 2323 N N . ALA A 1 288 ? 20.797 -4.449 5.078 1 83.06 288 ALA A N 1
ATOM 2324 C CA . ALA A 1 288 ? 21.578 -4.633 6.297 1 83.06 288 ALA A CA 1
ATOM 2325 C C . ALA A 1 288 ? 22.562 -3.477 6.5 1 83.06 288 ALA A C 1
ATOM 2327 O O . ALA A 1 288 ? 23.016 -2.863 5.531 1 83.06 288 ALA A O 1
ATOM 2328 N N . MET B 1 1 ? 11.25 -13.898 -41.375 1 40 1 MET B N 1
ATOM 2329 C CA . MET B 1 1 ? 10.633 -13.922 -40.031 1 40 1 MET B CA 1
ATOM 2330 C C . MET B 1 1 ? 11.438 -13.07 -39.062 1 40 1 MET B C 1
ATOM 2332 O O . MET B 1 1 ? 10.898 -12.602 -38.062 1 40 1 MET B O 1
ATOM 2336 N N . SER B 1 2 ? 12.719 -12.922 -39.312 1 52.41 2 SER B N 1
ATOM 2337 C CA . SER B 1 2 ? 13.633 -12.141 -38.469 1 52.41 2 SER B CA 1
ATOM 2338 C C . SER B 1 2 ? 13.406 -10.648 -38.656 1 52.41 2 SER B C 1
ATOM 2340 O O . SER B 1 2 ? 13.453 -9.883 -37.688 1 52.41 2 SER B O 1
ATOM 2342 N N . THR B 1 3 ? 13.055 -10.281 -39.875 1 54 3 THR B N 1
ATOM 2343 C CA . THR B 1 3 ? 12.906 -8.875 -40.219 1 54 3 THR B CA 1
ATOM 2344 C C . THR B 1 3 ? 11.656 -8.289 -39.562 1 54 3 THR B C 1
ATOM 2346 O O . THR B 1 3 ? 11.648 -7.133 -39.156 1 54 3 THR B O 1
ATOM 2349 N N . SER B 1 4 ? 10.602 -9.125 -39.5 1 49.81 4 SER B N 1
ATOM 2350 C CA . SER B 1 4 ? 9.328 -8.625 -38.969 1 49.81 4 SER B CA 1
ATOM 2351 C C . SER B 1 4 ? 9.391 -8.398 -37.469 1 49.81 4 SER B C 1
ATOM 2353 O O . SER B 1 4 ? 8.727 -7.504 -36.938 1 49.81 4 SER B O 1
ATOM 2355 N N . ILE B 1 5 ? 10.156 -9.227 -36.812 1 50.12 5 ILE B N 1
ATOM 2356 C CA . ILE B 1 5 ? 10.32 -9.039 -35.375 1 50.12 5 ILE B CA 1
ATOM 2357 C C . ILE B 1 5 ? 11.211 -7.82 -35.094 1 50.12 5 ILE B C 1
ATOM 2359 O O . ILE B 1 5 ? 10.969 -7.055 -34.188 1 50.12 5 ILE B O 1
ATOM 2363 N N . THR B 1 6 ? 12.195 -7.609 -35.969 1 52.16 6 THR B N 1
ATOM 2364 C CA . THR B 1 6 ? 13.023 -6.414 -35.875 1 52.16 6 THR B CA 1
ATOM 2365 C C . THR B 1 6 ? 12.195 -5.156 -36.125 1 52.16 6 THR B C 1
ATOM 2367 O O . THR B 1 6 ? 12.367 -4.148 -35.438 1 52.16 6 THR B O 1
ATOM 2370 N N . GLN B 1 7 ? 11.297 -5.164 -37.125 1 49.78 7 GLN B N 1
ATOM 2371 C CA . GLN B 1 7 ? 10.453 -4.012 -37.406 1 49.78 7 GLN B CA 1
ATOM 2372 C C . GLN B 1 7 ? 9.438 -3.771 -36.281 1 49.78 7 GLN B C 1
ATOM 2374 O O . GLN B 1 7 ? 9.156 -2.625 -35.938 1 49.78 7 GLN B O 1
ATOM 2379 N N . LEU B 1 8 ? 8.859 -4.762 -35.781 1 45.78 8 LEU B N 1
ATOM 2380 C CA . LEU B 1 8 ? 7.926 -4.617 -34.656 1 45.78 8 LEU B CA 1
ATOM 2381 C C . LEU B 1 8 ? 8.633 -4.094 -33.406 1 45.78 8 LEU B C 1
ATOM 2383 O O . LEU B 1 8 ? 8.078 -3.271 -32.688 1 45.78 8 LEU B O 1
ATOM 2387 N N . LYS B 1 9 ? 9.883 -4.559 -33.219 1 47.88 9 LYS B N 1
ATOM 2388 C CA . LYS B 1 9 ? 10.766 -4.051 -32.156 1 47.88 9 LYS B CA 1
ATOM 2389 C C . LYS B 1 9 ? 10.992 -2.551 -32.312 1 47.88 9 LYS B C 1
ATOM 2391 O O . LYS B 1 9 ? 10.945 -1.808 -31.344 1 47.88 9 LYS B O 1
ATOM 2396 N N . LEU B 1 10 ? 11.375 -2.188 -33.5 1 48.22 10 LEU B N 1
ATOM 2397 C CA . LEU B 1 10 ? 11.609 -0.784 -33.812 1 48.22 10 LEU B CA 1
ATOM 2398 C C . LEU B 1 10 ? 10.336 0.034 -33.625 1 48.22 10 LEU B C 1
ATOM 2400 O O . LEU B 1 10 ? 10.383 1.171 -33.156 1 48.22 10 LEU B O 1
ATOM 2404 N N . LEU B 1 11 ? 9.234 -0.458 -33.969 1 44.41 11 LEU B N 1
ATOM 2405 C CA . LEU B 1 11 ? 7.973 0.279 -33.906 1 44.41 11 LEU B CA 1
ATOM 2406 C C . LEU B 1 11 ? 7.551 0.487 -32.438 1 44.41 11 LEU B C 1
ATOM 2408 O O . LEU B 1 11 ? 7.051 1.555 -32.094 1 44.41 11 LEU B O 1
ATOM 2412 N N . LEU B 1 12 ? 7.645 -0.531 -31.609 1 47.72 12 LEU B N 1
ATOM 2413 C CA . LEU B 1 12 ? 7.164 -0.337 -30.25 1 47.72 12 LEU B CA 1
ATOM 2414 C C . LEU B 1 12 ? 8.078 0.615 -29.484 1 47.72 12 LEU B C 1
ATOM 2416 O O . LEU B 1 12 ? 7.598 1.475 -28.734 1 47.72 12 LEU B O 1
ATOM 2420 N N . LEU B 1 13 ? 9.367 0.35 -29.484 1 49.53 13 LEU B N 1
ATOM 2421 C CA . LEU B 1 13 ? 10.289 1.239 -28.781 1 49.53 13 LEU B CA 1
ATOM 2422 C C . LEU B 1 13 ? 10.492 2.531 -29.562 1 49.53 13 LEU B C 1
ATOM 2424 O O . LEU B 1 13 ? 10.797 3.574 -28.984 1 49.53 13 LEU B O 1
ATOM 2428 N N . HIS B 1 14 ? 10.664 2.428 -30.828 1 49.59 14 HIS B N 1
ATOM 2429 C CA . HIS B 1 14 ? 10.992 3.648 -31.547 1 49.59 14 HIS B CA 1
ATOM 2430 C C . HIS B 1 14 ? 9.938 4.727 -31.328 1 49.59 14 HIS B C 1
ATOM 2432 O O . HIS B 1 14 ? 10.234 5.922 -31.422 1 49.59 14 HIS B O 1
ATOM 2438 N N . ARG B 1 15 ? 8.602 4.27 -31.188 1 53.16 15 ARG B N 1
ATOM 2439 C CA . ARG B 1 15 ? 7.652 5.359 -31.406 1 53.16 15 ARG B CA 1
ATOM 2440 C C . ARG B 1 15 ? 7.262 6.023 -30.094 1 53.16 15 ARG B C 1
ATOM 2442 O O . ARG B 1 15 ? 6.469 6.965 -30.078 1 53.16 15 ARG B O 1
ATOM 2449 N N . LEU B 1 16 ? 7.594 5.445 -28.953 1 60.25 16 LEU B N 1
ATOM 2450 C CA . LEU B 1 16 ? 7.172 6.375 -27.922 1 60.25 16 LEU B CA 1
ATOM 2451 C C . LEU B 1 16 ? 8.055 7.613 -27.906 1 60.25 16 LEU B C 1
ATOM 2453 O O . LEU B 1 16 ? 9.281 7.504 -27.984 1 60.25 16 LEU B O 1
ATOM 2457 N N . PRO B 1 17 ? 7.512 8.75 -28.062 1 69.81 17 PRO B N 1
ATOM 2458 C CA . PRO B 1 17 ? 8.289 9.984 -27.969 1 69.81 17 PRO B CA 1
ATOM 2459 C C . PRO B 1 17 ? 9.242 9.992 -26.766 1 69.81 17 PRO B C 1
ATOM 2461 O O . PRO B 1 17 ? 8.961 9.352 -25.75 1 69.81 17 PRO B O 1
ATOM 2464 N N . SER B 1 18 ? 10.523 10.133 -27 1 77.31 18 SER B N 1
ATOM 2465 C CA . SER B 1 18 ? 11.633 10.211 -26.047 1 77.31 18 SER B CA 1
ATOM 2466 C C . SER B 1 18 ? 11.156 10.742 -24.703 1 77.31 18 SER B C 1
ATOM 2468 O O . SER B 1 18 ? 11.602 10.266 -23.641 1 77.31 18 SER B O 1
ATOM 2470 N N . ARG B 1 19 ? 10.117 11.445 -24.719 1 84 19 ARG B N 1
ATOM 2471 C CA . ARG B 1 19 ? 9.617 12.047 -23.484 1 84 19 ARG B CA 1
ATOM 2472 C C . ARG B 1 19 ? 8.82 11.031 -22.672 1 84 19 ARG B C 1
ATOM 2474 O O . ARG B 1 19 ? 8.93 11.008 -21.438 1 84 19 ARG B O 1
ATOM 2481 N N . THR B 1 20 ? 8.109 10.227 -23.422 1 83.81 20 THR B N 1
ATOM 2482 C CA . THR B 1 20 ? 7.309 9.219 -22.75 1 83.81 20 THR B CA 1
ATOM 2483 C C . THR B 1 20 ? 8.195 8.133 -22.156 1 83.81 20 THR B C 1
ATOM 2485 O O . THR B 1 20 ? 7.945 7.652 -21.047 1 83.81 20 THR B O 1
ATOM 2488 N N . ASP B 1 21 ? 9.211 7.809 -22.828 1 87.06 21 ASP B N 1
ATOM 2489 C CA . ASP B 1 21 ? 10.164 6.809 -22.344 1 87.06 21 ASP B CA 1
ATOM 2490 C C . ASP B 1 21 ? 10.852 7.285 -21.062 1 87.06 21 ASP B C 1
ATOM 2492 O O . ASP B 1 21 ? 10.914 6.551 -20.078 1 87.06 21 ASP B O 1
ATOM 2496 N N . SER B 1 22 ? 11.289 8.531 -21.078 1 85.94 22 SER B N 1
ATOM 2497 C CA . SER B 1 22 ? 11.969 9.094 -19.922 1 85.94 22 SER B CA 1
ATOM 2498 C C . SER B 1 22 ? 11.023 9.211 -18.734 1 85.94 22 SER B C 1
ATOM 2500 O O . SER B 1 22 ? 11.422 8.945 -17.594 1 85.94 22 SER B O 1
ATOM 2502 N N . PHE B 1 23 ? 9.836 9.484 -19.062 1 89.19 23 PHE B N 1
ATOM 2503 C CA . PHE B 1 23 ? 8.844 9.633 -18 1 89.19 23 PHE B CA 1
ATOM 2504 C C . PHE B 1 23 ? 8.555 8.289 -17.344 1 89.19 23 PHE B C 1
ATOM 2506 O O . PHE B 1 23 ? 8.531 8.188 -16.109 1 89.19 23 PHE B O 1
ATOM 2513 N N . LEU B 1 24 ? 8.375 7.312 -18.156 1 88.5 24 LEU B N 1
ATOM 2514 C CA . LEU B 1 24 ? 8.008 6.004 -17.641 1 88.5 24 LEU B CA 1
ATOM 2515 C C . LEU B 1 24 ? 9.148 5.402 -16.828 1 88.5 24 LEU B C 1
ATOM 2517 O O . LEU B 1 24 ? 8.914 4.762 -15.797 1 88.5 24 LEU B O 1
ATOM 2521 N N . THR B 1 25 ? 10.312 5.633 -17.203 1 88.62 25 THR B N 1
ATOM 2522 C CA . THR B 1 25 ? 11.469 5.129 -16.469 1 88.62 25 THR B CA 1
ATOM 2523 C C . THR B 1 25 ? 11.641 5.883 -15.156 1 88.62 25 THR B C 1
ATOM 2525 O O . THR B 1 25 ? 11.953 5.277 -14.125 1 88.62 25 THR B O 1
ATOM 2528 N N . HIS B 1 26 ? 11.383 7.133 -15.258 1 91.19 26 HIS B N 1
ATOM 2529 C CA . HIS B 1 26 ? 11.445 7.938 -14.047 1 91.19 26 HIS B CA 1
ATOM 2530 C C . HIS B 1 26 ? 10.352 7.539 -13.062 1 91.19 26 HIS B C 1
ATOM 2532 O O . HIS B 1 26 ? 10.586 7.465 -11.859 1 91.19 26 HIS B O 1
ATOM 2538 N N . LEU B 1 27 ? 9.227 7.297 -13.633 1 91.38 27 LEU B N 1
ATOM 2539 C CA . LEU B 1 27 ? 8.102 6.875 -12.805 1 91.38 27 LEU B CA 1
ATOM 2540 C C . LEU B 1 27 ? 8.398 5.547 -12.117 1 91.38 27 LEU B C 1
ATOM 2542 O O . LEU B 1 27 ? 8.062 5.359 -10.945 1 91.38 27 LEU B O 1
ATOM 2546 N N . SER B 1 28 ? 8.977 4.703 -12.805 1 91.19 28 SER B N 1
ATOM 2547 C CA . SER B 1 28 ? 9.352 3.416 -12.234 1 91.19 28 SER B CA 1
ATOM 2548 C C . SER B 1 28 ? 10.328 3.588 -11.078 1 91.19 28 SER B C 1
ATOM 2550 O O . SER B 1 28 ? 10.203 2.926 -10.039 1 91.19 28 SER B O 1
ATOM 2552 N N . ARG B 1 29 ? 11.266 4.48 -11.211 1 92.31 29 ARG B N 1
ATOM 2553 C CA . ARG B 1 29 ? 12.227 4.762 -10.148 1 92.31 29 ARG B CA 1
ATOM 2554 C C . ARG B 1 29 ? 11.539 5.395 -8.945 1 92.31 29 ARG B C 1
ATOM 2556 O O . ARG B 1 29 ? 11.859 5.07 -7.801 1 92.31 29 ARG B O 1
ATOM 2563 N N . LEU B 1 30 ? 10.648 6.277 -9.266 1 92.75 30 LEU B N 1
ATOM 2564 C CA . LEU B 1 30 ? 9.898 6.926 -8.203 1 92.75 30 LEU B CA 1
ATOM 2565 C C . LEU B 1 30 ? 9.125 5.898 -7.379 1 92.75 30 LEU B C 1
ATOM 2567 O O . LEU B 1 30 ? 9.156 5.934 -6.148 1 92.75 30 LEU B O 1
ATOM 2571 N N . LEU B 1 31 ? 8.531 4.957 -8.07 1 91.38 31 LEU B N 1
ATOM 2572 C CA . LEU B 1 31 ? 7.656 3.982 -7.422 1 91.38 31 LEU B CA 1
ATOM 2573 C C . LEU B 1 31 ? 8.477 2.893 -6.734 1 91.38 31 LEU B C 1
ATOM 2575 O O . LEU B 1 31 ? 7.922 2.064 -6.004 1 91.38 31 LEU B O 1
ATOM 2579 N N . SER B 1 32 ? 9.766 2.922 -6.918 1 89.62 32 SER B N 1
ATOM 2580 C CA . SER B 1 32 ? 10.633 1.944 -6.266 1 89.62 32 SER B CA 1
ATOM 2581 C C . SER B 1 32 ? 11.031 2.406 -4.871 1 89.62 32 SER B C 1
ATOM 2583 O O . SER B 1 32 ? 11.617 1.641 -4.102 1 89.62 32 SER B O 1
ATOM 2585 N N . THR B 1 33 ? 10.641 3.631 -4.5 1 90 33 THR B N 1
ATOM 2586 C CA . THR B 1 33 ? 10.93 4.176 -3.18 1 90 33 THR B CA 1
ATOM 2587 C C . THR B 1 33 ? 9.648 4.355 -2.371 1 90 33 THR B C 1
ATOM 2589 O O . THR B 1 33 ? 8.578 4.582 -2.938 1 90 33 THR B O 1
ATOM 2592 N N . SER B 1 34 ? 9.82 4.215 -1.119 1 90.06 34 SER B N 1
ATOM 2593 C CA . SER B 1 34 ? 8.656 4.406 -0.254 1 90.06 34 SER B CA 1
ATOM 2594 C C . SER B 1 34 ? 8.188 5.855 -0.274 1 90.06 34 SER B C 1
ATOM 2596 O O . SER B 1 34 ? 6.98 6.121 -0.28 1 90.06 34 SER B O 1
ATOM 2598 N N . ALA B 1 35 ? 9.109 6.84 -0.297 1 90.88 35 ALA B N 1
ATOM 2599 C CA . ALA B 1 35 ? 8.766 8.258 -0.333 1 90.88 35 ALA B CA 1
ATOM 2600 C C . ALA B 1 35 ? 7.988 8.602 -1.602 1 90.88 35 ALA B C 1
ATOM 2602 O O . ALA B 1 35 ? 7.023 9.367 -1.557 1 90.88 35 ALA B O 1
ATOM 2603 N N . GLY B 1 36 ? 8.469 8.047 -2.65 1 93.5 36 GLY B N 1
ATOM 2604 C CA . GLY B 1 36 ? 7.777 8.273 -3.91 1 93.5 36 GLY B CA 1
ATOM 2605 C C . GLY B 1 36 ? 6.371 7.703 -3.93 1 93.5 36 GLY B C 1
ATOM 2606 O O . GLY B 1 36 ? 5.438 8.367 -4.379 1 93.5 36 GLY B O 1
ATOM 2607 N N . ARG B 1 37 ? 6.188 6.496 -3.387 1 92.94 37 ARG B N 1
ATOM 2608 C CA . ARG B 1 37 ? 4.879 5.855 -3.324 1 92.94 37 ARG B CA 1
ATOM 2609 C C . ARG B 1 37 ? 3.932 6.633 -2.418 1 92.94 37 ARG B C 1
ATOM 2611 O O . ARG B 1 37 ? 2.787 6.898 -2.791 1 92.94 37 ARG B O 1
ATOM 2618 N N . ASP B 1 38 ? 4.402 7.016 -1.369 1 93.31 38 ASP B N 1
ATOM 2619 C CA . ASP B 1 38 ? 3.57 7.703 -0.387 1 93.31 38 ASP B CA 1
ATOM 2620 C C . ASP B 1 38 ? 3.146 9.078 -0.895 1 93.3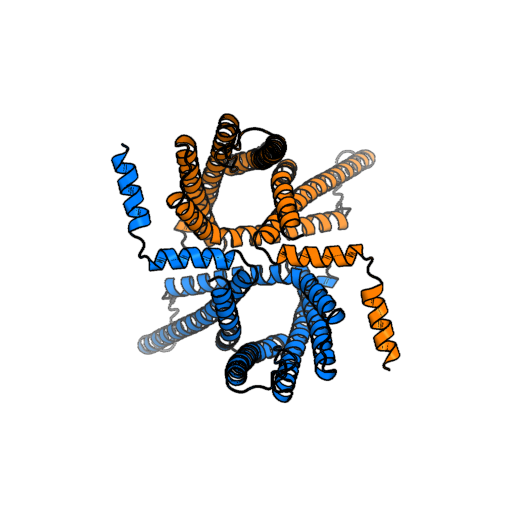1 38 ASP B C 1
ATOM 2622 O O . ASP B 1 38 ? 1.984 9.469 -0.754 1 93.31 38 ASP B O 1
ATOM 2626 N N . SER B 1 39 ? 4.09 9.82 -1.45 1 95.25 39 SER B N 1
ATOM 2627 C CA . SER B 1 39 ? 3.777 11.156 -1.932 1 95.25 39 SER B CA 1
ATOM 2628 C C . SER B 1 39 ? 2.848 11.109 -3.141 1 95.25 39 SER B C 1
ATOM 2630 O O . SER B 1 39 ? 1.979 11.969 -3.297 1 95.25 39 SER B O 1
ATOM 2632 N N . LEU B 1 40 ? 3.053 10.109 -3.951 1 95.06 40 LEU B N 1
ATOM 2633 C CA . LEU B 1 40 ? 2.178 9.953 -5.109 1 95.06 40 LEU B CA 1
ATOM 2634 C C . LEU B 1 40 ? 0.748 9.656 -4.672 1 95.06 40 LEU B C 1
ATOM 2636 O O . LEU B 1 40 ? -0.202 10.242 -5.188 1 95.06 40 LEU B O 1
ATOM 2640 N N . LEU B 1 41 ? 0.62 8.727 -3.742 1 96.06 41 LEU B N 1
ATOM 2641 C CA . LEU B 1 41 ? -0.708 8.359 -3.264 1 96.06 41 LEU B CA 1
ATOM 2642 C C . LEU B 1 41 ? -1.372 9.531 -2.551 1 96.06 41 LEU B C 1
ATOM 2644 O O . LEU B 1 41 ? -2.574 9.758 -2.703 1 96.06 41 LEU B O 1
ATOM 2648 N N . CYS B 1 42 ? -0.577 10.242 -1.813 1 96 42 CYS B N 1
ATOM 2649 C CA . CYS B 1 42 ? -1.113 11.406 -1.111 1 96 42 CYS B CA 1
ATOM 2650 C C . CYS B 1 42 ? -1.63 12.445 -2.096 1 96 42 CYS B C 1
ATOM 2652 O O . CYS B 1 42 ? -2.756 12.93 -1.963 1 96 42 CYS B O 1
ATOM 2654 N N . THR B 1 43 ? -0.855 12.727 -3.041 1 96.19 43 THR B N 1
ATOM 2655 C CA . THR B 1 43 ? -1.23 13.719 -4.043 1 96.19 43 THR B CA 1
ATOM 2656 C C . THR B 1 43 ? -2.443 13.25 -4.84 1 96.19 43 THR B C 1
ATOM 2658 O O . THR B 1 43 ? -3.367 14.023 -5.09 1 96.19 43 THR B O 1
ATOM 2661 N N . ALA B 1 44 ? -2.395 11.992 -5.223 1 95.19 44 ALA B N 1
ATOM 2662 C CA . ALA B 1 44 ? -3.506 11.438 -5.988 1 95.19 44 ALA B CA 1
ATOM 2663 C C . ALA B 1 44 ? -4.801 11.469 -5.184 1 95.19 44 ALA B C 1
ATOM 2665 O O . ALA B 1 44 ? -5.859 11.82 -5.715 1 95.19 44 ALA B O 1
ATOM 2666 N N . PHE B 1 45 ? -4.73 11.156 -3.936 1 95.75 45 PHE B N 1
ATOM 2667 C CA . PHE B 1 45 ? -5.918 11.109 -3.086 1 95.75 45 PHE B CA 1
ATOM 2668 C C . PHE B 1 45 ? -6.57 12.484 -3 1 95.75 45 PHE B C 1
ATOM 2670 O O . PHE B 1 45 ? -7.77 12.625 -3.242 1 95.75 45 PHE B O 1
ATOM 2677 N N . TYR B 1 46 ? -5.82 13.477 -2.688 1 95.12 46 TYR B N 1
ATOM 2678 C CA . TYR B 1 46 ? -6.383 14.805 -2.477 1 95.12 46 TYR B CA 1
ATOM 2679 C C . TYR B 1 46 ? -6.812 15.43 -3.799 1 95.12 46 TYR B C 1
ATOM 2681 O O . TYR B 1 46 ? -7.77 16.203 -3.842 1 95.12 46 TYR B O 1
ATOM 2689 N N . THR B 1 47 ? -6.109 15.07 -4.887 1 94.62 47 THR B N 1
ATOM 2690 C CA . THR B 1 47 ? -6.566 15.492 -6.203 1 94.62 47 THR B CA 1
ATOM 2691 C C . THR B 1 47 ? -7.93 14.883 -6.523 1 94.62 47 THR B C 1
ATOM 2693 O O . THR B 1 47 ? -8.82 15.562 -7.023 1 94.62 47 THR B O 1
ATOM 2696 N N . LEU B 1 48 ? -8.039 13.625 -6.219 1 94.38 48 LEU B N 1
ATOM 2697 C CA . LEU B 1 48 ? -9.305 12.945 -6.465 1 94.38 48 LEU B CA 1
ATOM 2698 C C . LEU B 1 48 ? -10.406 13.492 -5.57 1 94.38 48 LEU B C 1
ATOM 2700 O O . LEU B 1 48 ? -11.555 13.633 -6.004 1 94.38 48 LEU B O 1
ATOM 2704 N N . ALA B 1 49 ? -10.031 13.766 -4.355 1 92.12 49 ALA B N 1
ATOM 2705 C CA . ALA B 1 49 ? -11.008 14.344 -3.439 1 92.12 49 ALA B CA 1
ATOM 2706 C C . ALA B 1 49 ? -11.516 15.688 -3.959 1 92.12 49 ALA B C 1
ATOM 2708 O O . ALA B 1 49 ? -12.719 15.969 -3.906 1 92.12 49 ALA B O 1
ATOM 2709 N N . PHE B 1 50 ? -10.648 16.469 -4.445 1 92.75 50 PHE B N 1
ATOM 2710 C CA . PHE B 1 50 ? -11.016 17.766 -5.004 1 92.75 50 PHE B CA 1
ATOM 2711 C C . PHE B 1 50 ? -11.898 17.594 -6.234 1 92.75 50 PHE B C 1
ATOM 2713 O O . PHE B 1 50 ? -12.93 18.266 -6.367 1 92.75 50 PHE B O 1
ATOM 2720 N N . THR B 1 51 ? -11.461 16.719 -7.125 1 92.5 51 THR B N 1
ATOM 2721 C CA . THR B 1 51 ? -12.211 16.469 -8.352 1 92.5 51 THR B CA 1
ATOM 2722 C C . THR B 1 51 ? -13.602 15.93 -8.031 1 92.5 51 THR B C 1
ATOM 2724 O O . THR B 1 51 ? -14.586 16.312 -8.672 1 92.5 51 THR B O 1
ATOM 2727 N N . HIS B 1 52 ? -13.648 15.062 -7.094 1 92.5 52 HIS B N 1
ATOM 2728 C CA . HIS B 1 52 ? -14.93 14.516 -6.676 1 92.5 52 HIS B CA 1
ATOM 2729 C C . HIS B 1 52 ? -15.867 15.625 -6.18 1 92.5 52 HIS B C 1
ATOM 2731 O O . HIS B 1 52 ? -17.047 15.656 -6.551 1 92.5 52 HIS B O 1
ATOM 2737 N N . ALA B 1 53 ? -15.367 16.5 -5.367 1 89.62 53 ALA B N 1
ATOM 2738 C CA . ALA B 1 53 ? -16.156 17.609 -4.84 1 89.62 53 ALA B CA 1
ATOM 2739 C C . ALA B 1 53 ? -16.672 18.5 -5.965 1 89.62 53 ALA B C 1
ATOM 2741 O O . ALA B 1 53 ? -17.812 18.938 -5.941 1 89.62 53 ALA B O 1
ATOM 2742 N N . GLN B 1 54 ? -15.82 18.766 -6.914 1 90 54 GLN B N 1
ATOM 2743 C CA . GLN B 1 54 ? -16.219 19.609 -8.039 1 90 54 GLN B CA 1
ATOM 2744 C C . GLN B 1 54 ? -17.281 18.938 -8.891 1 90 54 GLN B C 1
ATOM 2746 O O . GLN B 1 54 ? -18.203 19.578 -9.383 1 90 54 GLN B O 1
ATOM 2751 N N . LEU B 1 55 ? -17.094 17.672 -9.07 1 88.94 55 LEU B N 1
ATOM 2752 C CA . LEU B 1 55 ? -18.062 16.922 -9.859 1 88.94 55 LEU B CA 1
ATOM 2753 C C . LEU B 1 55 ? -19.406 16.859 -9.141 1 88.94 55 LEU B C 1
ATOM 2755 O O . LEU B 1 55 ? -20.469 16.953 -9.773 1 88.94 55 LEU B O 1
ATOM 2759 N N . LEU B 1 56 ? -19.359 16.703 -7.859 1 86.56 56 LEU B N 1
ATOM 2760 C CA . LEU B 1 56 ? -20.578 16.703 -7.066 1 86.56 56 LEU B CA 1
ATOM 2761 C C . LEU B 1 56 ? -21.297 18.047 -7.16 1 86.56 56 LEU B C 1
ATOM 2763 O O . LEU B 1 56 ? -22.516 18.109 -7.238 1 86.56 56 LEU B O 1
ATOM 2767 N N . ARG B 1 57 ? -20.578 19.078 -7.141 1 86.38 57 ARG B N 1
ATOM 2768 C CA . ARG B 1 57 ? -21.156 20.406 -7.285 1 86.38 57 ARG B CA 1
ATOM 2769 C C . ARG B 1 57 ? -21.812 20.578 -8.648 1 86.38 57 ARG B C 1
ATOM 2771 O O . ARG B 1 57 ? -22.906 21.156 -8.758 1 86.38 57 ARG B O 1
ATOM 2778 N N . LEU B 1 58 ? -21.125 20.109 -9.609 1 85.25 58 LEU B N 1
ATOM 2779 C CA . LEU B 1 58 ? -21.672 20.188 -10.969 1 85.25 58 LEU B CA 1
ATOM 2780 C C . LEU B 1 58 ? -22.938 19.344 -11.086 1 85.25 58 LEU B C 1
ATOM 2782 O O . LEU B 1 58 ? -23.906 19.781 -11.719 1 85.25 58 LEU B O 1
ATOM 2786 N N . LEU B 1 59 ? -22.891 18.219 -10.523 1 82.94 59 LEU B N 1
ATOM 2787 C CA . LEU B 1 59 ? -24.047 17.328 -10.547 1 82.94 59 LEU B CA 1
ATOM 2788 C C . LEU B 1 59 ? -25.234 17.953 -9.805 1 82.94 59 LEU B C 1
ATOM 2790 O O . LEU B 1 59 ? -26.359 17.922 -10.289 1 82.94 59 LEU B O 1
ATOM 2794 N N . SER B 1 60 ? -24.953 18.516 -8.672 1 81.56 60 SER B N 1
ATOM 2795 C CA . SER B 1 60 ? -25.984 19.172 -7.887 1 81.56 60 SER B CA 1
ATOM 2796 C C . SER B 1 60 ? -26.594 20.359 -8.648 1 81.56 60 SER B C 1
ATOM 2798 O O . SER B 1 60 ? -27.797 20.578 -8.602 1 81.56 60 SER B O 1
ATOM 2800 N N . ARG B 1 61 ? -25.828 21.031 -9.312 1 82.56 61 ARG B N 1
ATOM 2801 C CA . ARG B 1 61 ? -26.297 22.156 -10.117 1 82.56 61 ARG B CA 1
ATOM 2802 C C . ARG B 1 61 ? -27.188 21.672 -11.25 1 82.56 61 ARG B C 1
ATOM 2804 O O . ARG B 1 61 ? -28.203 22.297 -11.57 1 82.56 61 ARG B O 1
ATOM 2811 N N . LYS B 1 62 ? -26.75 20.641 -11.812 1 79.75 62 LYS B N 1
ATOM 2812 C CA . LYS B 1 62 ? -27.547 20.094 -12.906 1 79.75 62 LYS B CA 1
ATOM 2813 C C . LYS B 1 62 ? -28.891 19.578 -12.406 1 79.75 62 LYS B C 1
ATOM 2815 O O . LYS B 1 62 ? -29.922 19.766 -13.078 1 79.75 62 LYS B O 1
ATOM 2820 N N . TYR B 1 63 ? -28.875 18.984 -11.273 1 77.5 63 TYR B N 1
ATOM 2821 C CA . TYR B 1 63 ? -30.109 18.516 -10.688 1 77.5 63 TYR B CA 1
ATOM 2822 C C . TYR B 1 63 ? -31.016 19.688 -10.297 1 77.5 63 TYR B C 1
ATOM 2824 O O . TYR B 1 63 ? -32.25 19.609 -10.461 1 77.5 63 TYR B O 1
ATOM 2832 N N . GLU B 1 64 ? -30.375 20.672 -9.812 1 77.62 64 GLU B N 1
ATOM 2833 C CA . GLU B 1 64 ? -31.141 21.859 -9.461 1 77.62 64 GLU B CA 1
ATOM 2834 C C . GLU B 1 64 ? -31.766 22.5 -10.695 1 77.62 64 GLU B C 1
ATOM 2836 O O . GLU B 1 64 ? -32.938 22.938 -10.656 1 77.62 64 GLU B O 1
ATOM 2841 N N . HIS B 1 65 ? -31.047 22.516 -11.664 1 79.88 65 HIS B N 1
ATOM 2842 C CA . HIS B 1 65 ? -31.547 23.094 -12.906 1 79.88 65 HIS B CA 1
ATOM 2843 C C . HIS B 1 65 ? -32.688 22.25 -13.469 1 79.88 65 HIS B C 1
ATOM 2845 O O . HIS B 1 65 ? -33.688 22.781 -13.961 1 79.88 65 HIS B O 1
ATOM 2851 N N . LEU B 1 66 ? -32.438 20.969 -13.438 1 74.94 66 LEU B N 1
ATOM 2852 C CA . LEU B 1 66 ? -33.469 20.062 -13.914 1 74.94 66 LEU B CA 1
ATOM 2853 C C . LEU B 1 66 ? -34.719 20.203 -13.078 1 74.94 66 LEU B C 1
ATOM 2855 O O . LEU B 1 66 ? -35.844 20.219 -13.617 1 74.94 66 LEU B O 1
ATOM 2859 N N . ALA B 1 67 ? -34.531 20.266 -11.789 1 73.31 67 ALA B N 1
ATOM 2860 C CA . ALA B 1 67 ? -35.656 20.438 -10.883 1 73.31 67 ALA B CA 1
ATOM 2861 C C . ALA B 1 67 ? -36.406 21.75 -11.172 1 73.31 67 ALA B C 1
ATOM 2863 O O . ALA B 1 67 ? -37.625 21.797 -11.156 1 73.31 67 ALA B O 1
ATOM 2864 N N . GLU B 1 68 ? -35.688 22.734 -11.438 1 76.81 68 GLU B N 1
ATOM 2865 C CA . GLU B 1 68 ? -36.281 24.031 -11.758 1 76.81 68 GLU B CA 1
ATOM 2866 C C . GLU B 1 68 ? -37.062 23.984 -13.062 1 76.81 68 GLU B C 1
ATOM 2868 O O . GLU B 1 68 ? -38.156 24.562 -13.18 1 76.81 68 GLU B O 1
ATOM 2873 N N . THR B 1 69 ? -36.5 23.344 -13.992 1 74.31 69 THR B N 1
ATOM 2874 C CA . THR B 1 69 ? -37.188 23.219 -15.289 1 74.31 69 THR B CA 1
ATOM 2875 C C . THR B 1 69 ? -38.469 22.422 -15.164 1 74.31 69 THR B C 1
ATOM 2877 O O . THR B 1 69 ? -39.5 22.781 -15.758 1 74.31 69 THR B O 1
ATOM 2880 N N . ILE B 1 70 ? -38.344 21.328 -14.391 1 71.44 70 ILE B N 1
ATOM 2881 C CA . ILE B 1 70 ? -39.531 20.516 -14.18 1 71.44 70 ILE B CA 1
ATOM 2882 C C . ILE B 1 70 ? -40.594 21.328 -13.422 1 71.44 70 ILE B C 1
ATOM 2884 O O . ILE B 1 70 ? -41.781 21.297 -13.766 1 71.44 70 ILE B O 1
ATOM 2888 N N . ALA B 1 71 ? -40.188 22.094 -12.461 1 73.31 71 ALA B N 1
ATOM 2889 C CA . ALA B 1 71 ? -41.094 22.938 -11.688 1 73.31 71 ALA B CA 1
ATOM 2890 C C . ALA B 1 71 ? -41.719 24.016 -12.562 1 73.31 71 ALA B C 1
ATOM 2892 O O . ALA B 1 71 ? -42.938 24.281 -12.445 1 73.31 71 ALA B O 1
ATOM 2893 N N . GLN B 1 72 ? -41 24.562 -13.367 1 75.19 72 GLN B N 1
ATOM 2894 C CA . GLN B 1 72 ? -41.531 25.609 -14.25 1 75.19 72 GLN B CA 1
ATOM 2895 C C . GLN B 1 72 ? -42.531 25.047 -15.258 1 75.19 72 GLN B C 1
ATOM 2897 O O . GLN B 1 72 ? -43.531 25.672 -15.539 1 75.19 72 GLN B O 1
ATOM 2902 N N . ASN B 1 73 ? -42.125 23.875 -15.734 1 71.38 73 ASN B N 1
ATOM 2903 C CA . ASN B 1 73 ? -43 23.25 -16.719 1 71.38 73 ASN B CA 1
ATOM 2904 C C . ASN B 1 73 ? -44.281 22.734 -16.078 1 71.38 73 ASN B C 1
ATOM 2906 O O . ASN B 1 73 ? -45.344 22.781 -16.672 1 71.38 73 ASN B O 1
ATOM 2910 N N . ALA B 1 74 ? -44.094 22.156 -14.883 1 68.44 74 ALA B N 1
ATOM 2911 C CA . ALA B 1 74 ? -45.281 21.688 -14.141 1 68.44 74 ALA B CA 1
ATOM 2912 C C . ALA B 1 74 ? -46.188 22.859 -13.805 1 68.44 74 ALA B C 1
ATOM 2914 O O . ALA B 1 74 ? -47.438 22.734 -13.875 1 68.44 74 ALA B O 1
ATOM 2915 N N . SER B 1 75 ? -45.688 23.969 -13.453 1 67 75 SER B N 1
ATOM 2916 C CA . SER B 1 75 ? -46.469 25.141 -13.109 1 67 75 SER B CA 1
ATOM 2917 C C . SER B 1 75 ? -47.219 25.672 -14.312 1 67 75 SER B C 1
ATOM 2919 O O . SER B 1 75 ? -48.281 26.266 -14.172 1 67 75 SER B O 1
ATOM 2921 N N . LYS B 1 76 ? -46.656 25.406 -15.438 1 67.5 76 LYS B N 1
ATOM 2922 C CA . LYS B 1 76 ? -47.312 25.891 -16.641 1 67.5 76 LYS B CA 1
ATOM 2923 C C . LYS B 1 76 ? -48.438 24.969 -17.078 1 67.5 76 LYS B C 1
ATOM 2925 O O . LYS B 1 76 ? -49.406 25.406 -17.672 1 67.5 76 LYS B O 1
ATOM 2930 N N . SER B 1 77 ? -48.125 23.656 -16.906 1 61.94 77 SER B N 1
ATOM 2931 C CA . SER B 1 77 ? -49.094 22.734 -17.469 1 61.94 77 SER B CA 1
ATOM 2932 C C . SER B 1 77 ? -50.094 22.25 -16.422 1 61.94 77 SER B C 1
ATOM 2934 O O . SER B 1 77 ? -51.125 21.641 -16.75 1 61.94 77 SER B O 1
ATOM 2936 N N . LEU B 1 78 ? -49.656 22.25 -15.125 1 58.72 78 LEU B N 1
ATOM 2937 C CA . LEU B 1 78 ? -50.531 21.625 -14.148 1 58.72 78 LEU B CA 1
ATOM 2938 C C . LEU B 1 78 ? -51.656 22.562 -13.742 1 58.72 78 LEU B C 1
ATOM 2940 O O . LEU B 1 78 ? -51.406 23.75 -13.508 1 58.72 78 LEU B O 1
ATOM 2944 N N . LEU B 1 79 ? -52.906 22.172 -14.031 1 58.06 79 LEU B N 1
ATOM 2945 C CA . LEU B 1 79 ? -54.094 22.812 -13.484 1 58.06 79 LEU B CA 1
ATOM 2946 C C . LEU B 1 79 ? -54.031 22.859 -11.961 1 58.06 79 LEU B C 1
ATOM 2948 O O . LEU B 1 79 ? -53.344 22.062 -11.336 1 58.06 79 LEU B O 1
ATOM 2952 N N . PRO B 1 80 ? -54.656 23.75 -11.234 1 58.34 80 PRO B N 1
ATOM 2953 C CA . PRO B 1 80 ? -54.719 23.844 -9.773 1 58.34 80 PRO B CA 1
ATOM 2954 C C . PRO B 1 80 ? -55.125 22.531 -9.109 1 58.34 80 PRO B C 1
ATOM 2956 O O . PRO B 1 80 ? -56.125 21.938 -9.484 1 58.34 80 PRO B O 1
ATOM 2959 N N . GLY B 1 81 ? -54.125 21.672 -8.328 1 62.16 81 GLY B N 1
ATOM 2960 C CA . GLY B 1 81 ? -54.406 20.453 -7.586 1 62.16 81 GLY B CA 1
ATOM 2961 C C . GLY B 1 81 ? -53.719 19.234 -8.141 1 62.16 81 GLY B C 1
ATOM 2962 O O . GLY B 1 81 ? -53.781 18.141 -7.566 1 62.16 81 GLY B O 1
ATOM 2963 N N . GLU B 1 82 ? -53.312 19.188 -9.414 1 56.72 82 GLU B N 1
ATOM 2964 C CA . GLU B 1 82 ? -52.781 17.953 -9.984 1 56.72 82 GLU B CA 1
ATOM 2965 C C . GLU B 1 82 ? -51.312 17.75 -9.594 1 56.72 82 GLU B C 1
ATOM 2967 O O . GLU B 1 82 ? -50.531 18.703 -9.562 1 56.72 82 GLU B O 1
ATOM 2972 N N . ALA B 1 83 ? -51.031 16.766 -8.797 1 57.22 83 ALA B N 1
ATOM 2973 C CA . ALA B 1 83 ? -49.688 16.359 -8.383 1 57.22 83 ALA B CA 1
ATOM 2974 C C . ALA B 1 83 ? -48.906 15.812 -9.562 1 57.22 83 ALA B C 1
ATOM 2976 O O . ALA B 1 83 ? -49.406 14.977 -10.328 1 57.22 83 ALA B O 1
ATOM 2977 N N . PHE B 1 84 ? -48 16.531 -10.242 1 52.34 84 PHE B N 1
ATOM 2978 C CA . PHE B 1 84 ? -47.125 16.047 -11.305 1 52.34 84 PHE B CA 1
ATOM 2979 C C . PHE B 1 84 ? -45.969 15.219 -10.734 1 52.34 84 PHE B C 1
ATOM 2981 O O . PHE B 1 84 ? -45.219 15.695 -9.883 1 52.34 84 PHE B O 1
ATOM 2988 N N . VAL B 1 85 ? -46.188 13.922 -10.664 1 52.06 85 VAL B N 1
ATOM 2989 C CA . VAL B 1 85 ? -45.062 13.055 -10.312 1 52.06 85 VAL B CA 1
ATOM 2990 C C . VAL B 1 85 ? -44.125 12.891 -11.516 1 52.06 85 VAL B C 1
ATOM 2992 O O . VAL B 1 85 ? -44.531 12.352 -12.555 1 52.06 85 VAL B O 1
ATOM 2995 N N . ALA B 1 86 ? -43.344 13.852 -11.883 1 48.75 86 ALA B N 1
ATOM 2996 C CA . ALA B 1 86 ? -42.344 13.609 -12.93 1 48.75 86 ALA B CA 1
ATOM 2997 C C . ALA B 1 86 ? -41.219 12.695 -12.422 1 48.75 86 ALA B C 1
ATOM 2999 O O . ALA B 1 86 ? -40.688 12.914 -11.336 1 48.75 86 ALA B O 1
ATOM 3000 N N . THR B 1 87 ? -41.281 11.453 -12.828 1 51.31 87 THR B N 1
ATOM 3001 C CA . THR B 1 87 ? -40.156 10.562 -12.586 1 51.31 87 THR B CA 1
ATOM 3002 C C . THR B 1 87 ? -38.875 11.094 -13.273 1 51.31 87 THR B C 1
ATOM 3004 O O . THR B 1 87 ? -38.844 11.188 -14.5 1 51.31 87 THR B O 1
ATOM 3007 N N . ILE B 1 88 ? -38.25 12.078 -12.773 1 52.78 88 ILE B N 1
ATOM 3008 C CA . ILE B 1 88 ? -36.969 12.562 -13.312 1 52.78 88 ILE B CA 1
ATOM 3009 C C . ILE B 1 88 ? -35.969 11.406 -13.406 1 52.78 88 ILE B C 1
ATOM 3011 O O . ILE B 1 88 ? -35.594 10.812 -12.391 1 52.78 88 ILE B O 1
ATOM 3015 N N . GLU B 1 89 ? -35.969 10.734 -14.562 1 51.88 89 GLU B N 1
ATOM 3016 C CA . GLU B 1 89 ? -34.844 9.805 -14.75 1 51.88 89 GLU B CA 1
ATOM 3017 C C . GLU B 1 89 ? -33.531 10.5 -14.539 1 51.88 89 GLU B C 1
ATOM 3019 O O . GLU B 1 89 ? -33.312 11.633 -14.992 1 51.88 89 GLU B O 1
ATOM 3024 N N . PRO B 1 90 ? -32.875 10.266 -13.508 1 53.81 90 PRO B N 1
ATOM 3025 C CA . PRO B 1 90 ? -31.594 10.938 -13.234 1 53.81 90 PRO B CA 1
ATOM 3026 C C . PRO B 1 90 ? -30.797 11.242 -14.5 1 53.81 90 PRO B C 1
ATOM 3028 O O . PRO B 1 90 ? -30.531 10.336 -15.297 1 53.81 90 PRO B O 1
ATOM 3031 N N . PRO B 1 91 ? -31.016 12.422 -15.078 1 54.78 91 PRO B N 1
ATOM 3032 C CA . PRO B 1 91 ? -30.359 12.766 -16.344 1 54.78 91 PRO B CA 1
ATOM 3033 C C . PRO B 1 91 ? -29.016 12.07 -16.516 1 54.78 91 PRO B C 1
ATOM 3035 O O . PRO B 1 91 ? -28.75 11.484 -17.562 1 54.78 91 PRO B O 1
ATOM 3038 N N . HIS B 1 92 ? -27.688 12.57 -16.062 1 61.03 92 HIS B N 1
ATOM 3039 C CA . HIS B 1 92 ? -26.375 12.305 -16.672 1 61.03 92 HIS B CA 1
ATOM 3040 C C . HIS B 1 92 ? -25.656 11.164 -15.953 1 61.03 92 HIS B C 1
ATOM 3042 O O . HIS B 1 92 ? -24.953 11.398 -14.977 1 61.03 92 HIS B O 1
ATOM 3048 N N . LEU B 1 93 ? -26.234 9.969 -16.203 1 65.25 93 LEU B N 1
ATOM 3049 C CA . LEU B 1 93 ? -25.734 8.664 -15.781 1 65.25 93 LEU B CA 1
ATOM 3050 C C . LEU B 1 93 ? -24.219 8.625 -15.844 1 65.25 93 LEU B C 1
ATOM 3052 O O . LEU B 1 93 ? -23.562 8.094 -14.945 1 65.25 93 LEU B O 1
ATOM 3056 N N . GLN B 1 94 ? -23.734 9.43 -16.859 1 78.62 94 GLN B N 1
ATOM 3057 C CA . GLN B 1 94 ? -22.297 9.359 -17.031 1 78.62 94 GLN B CA 1
ATOM 3058 C C . GLN B 1 94 ? -21.562 10.133 -15.93 1 78.62 94 GLN B C 1
ATOM 3060 O O . GLN B 1 94 ? -20.547 9.688 -15.422 1 78.62 94 GLN B O 1
ATOM 3065 N N . LEU B 1 95 ? -22.234 11.281 -15.602 1 81.44 95 LEU B N 1
ATOM 3066 C CA . LEU B 1 95 ? -21.609 12.102 -14.578 1 81.44 95 LEU B CA 1
ATOM 3067 C C . LEU B 1 95 ? -21.703 11.43 -13.211 1 81.44 95 LEU B C 1
ATOM 3069 O O . LEU B 1 95 ? -20.766 11.492 -12.414 1 81.44 95 LEU B O 1
ATOM 3073 N N . THR B 1 96 ? -22.797 10.852 -12.992 1 82.12 96 THR B N 1
ATOM 3074 C CA . THR B 1 96 ? -22.984 10.133 -11.734 1 82.12 96 THR B CA 1
ATOM 3075 C C . THR B 1 96 ? -22.016 8.953 -11.641 1 82.12 96 THR B C 1
ATOM 3077 O O . THR B 1 96 ? -21.438 8.711 -10.578 1 82.12 96 THR B O 1
ATOM 3080 N N . GLU B 1 97 ? -21.906 8.352 -12.734 1 85.81 97 GLU B N 1
ATOM 3081 C CA . GLU B 1 97 ? -20.984 7.219 -12.766 1 85.81 97 GLU B CA 1
ATOM 3082 C C . GLU B 1 97 ? -19.531 7.68 -12.57 1 85.81 97 GLU B C 1
ATOM 3084 O O . GLU B 1 97 ? -18.75 7.012 -11.891 1 85.81 97 GLU B O 1
ATOM 3089 N N . ALA B 1 98 ? -19.234 8.742 -13.172 1 86.69 98 ALA B N 1
ATOM 3090 C CA . ALA B 1 98 ? -17.875 9.289 -13.023 1 86.69 98 ALA B CA 1
ATOM 3091 C C . ALA B 1 98 ? -17.609 9.695 -11.578 1 86.69 98 ALA B C 1
ATOM 3093 O O . ALA B 1 98 ? -16.516 9.469 -11.055 1 86.69 98 ALA B O 1
ATOM 3094 N N . CYS B 1 99 ? -18.562 10.281 -11.016 1 89.12 99 CYS B N 1
ATOM 3095 C CA . CYS B 1 99 ? -18.438 10.68 -9.617 1 89.12 99 CYS B CA 1
ATOM 3096 C C . CYS B 1 99 ? -18.234 9.477 -8.719 1 89.12 99 CYS B C 1
ATOM 3098 O O . CYS B 1 99 ? -17.359 9.484 -7.848 1 89.12 99 CYS B O 1
ATOM 3100 N N . ALA B 1 100 ? -18.938 8.508 -9.016 1 90.19 100 ALA 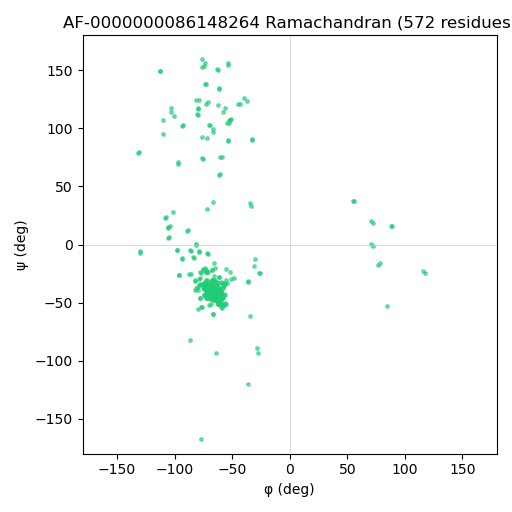B N 1
ATOM 3101 C CA . ALA B 1 100 ? -18.828 7.293 -8.219 1 90.19 100 ALA B CA 1
ATOM 3102 C C . ALA B 1 100 ? -17.484 6.609 -8.438 1 90.19 100 ALA B C 1
ATOM 3104 O O . ALA B 1 100 ? -16.891 6.066 -7.496 1 90.19 100 ALA B O 1
ATOM 3105 N N . ALA B 1 101 ? -17.078 6.656 -9.609 1 91.81 101 ALA B N 1
ATOM 3106 C CA . ALA B 1 101 ? -15.781 6.047 -9.938 1 91.81 101 ALA B CA 1
ATOM 3107 C C . ALA B 1 101 ? -14.641 6.766 -9.234 1 91.81 101 ALA B C 1
ATOM 3109 O O . ALA B 1 101 ? -13.75 6.121 -8.672 1 91.81 101 ALA B O 1
ATOM 3110 N N . ILE B 1 102 ? -14.703 8.016 -9.234 1 93.38 102 ILE B N 1
ATOM 3111 C CA . ILE B 1 102 ? -13.656 8.82 -8.625 1 93.38 102 ILE B CA 1
ATOM 3112 C C . ILE B 1 102 ? -13.672 8.609 -7.109 1 93.38 102 ILE B C 1
ATOM 3114 O O . ILE B 1 102 ? -12.609 8.5 -6.484 1 93.38 102 ILE B O 1
ATOM 3118 N N . LYS B 1 103 ? -14.773 8.539 -6.598 1 93 103 LYS B N 1
ATOM 3119 C CA . LYS B 1 103 ? -14.898 8.281 -5.164 1 93 103 LYS B CA 1
ATOM 3120 C C . LYS B 1 103 ? -14.344 6.906 -4.801 1 93 103 LYS B C 1
ATOM 3122 O O . LYS B 1 103 ? -13.625 6.762 -3.812 1 93 103 LYS B O 1
ATOM 3127 N N . SER B 1 104 ? -14.68 6 -5.617 1 94 104 SER B N 1
ATOM 3128 C CA . SER B 1 104 ? -14.219 4.641 -5.375 1 94 104 SER B CA 1
ATOM 3129 C C . SER B 1 104 ? -12.695 4.555 -5.43 1 94 104 SER B C 1
ATOM 3131 O O . SER B 1 104 ? -12.07 3.889 -4.602 1 94 104 SER B O 1
ATOM 3133 N N . LEU B 1 105 ? -12.188 5.199 -6.414 1 94.25 105 LEU B N 1
ATOM 3134 C CA . LEU B 1 105 ? -10.727 5.23 -6.527 1 94.25 105 LEU B CA 1
ATOM 3135 C C . LEU B 1 105 ? -10.109 5.953 -5.34 1 94.25 105 LEU B C 1
ATOM 3137 O O . LEU B 1 105 ? -9.086 5.508 -4.801 1 94.25 105 LEU B O 1
ATOM 3141 N N . GLY B 1 106 ? -10.688 7.016 -4.945 1 94.75 106 GLY B N 1
ATOM 3142 C CA . GLY B 1 106 ? -10.219 7.73 -3.768 1 94.75 106 GLY B CA 1
ATOM 3143 C C . GLY B 1 106 ? -10.266 6.891 -2.504 1 94.75 106 GLY B C 1
ATOM 3144 O O . GLY B 1 106 ? -9.328 6.906 -1.706 1 94.75 106 GLY B O 1
ATOM 3145 N N . ASP B 1 107 ? -11.281 6.16 -2.385 1 93.88 107 ASP B N 1
ATOM 3146 C CA . ASP B 1 107 ? -11.43 5.293 -1.221 1 93.88 107 ASP B CA 1
ATOM 3147 C C . ASP B 1 107 ? -10.367 4.199 -1.207 1 93.88 107 ASP B C 1
ATOM 3149 O O . ASP B 1 107 ? -9.828 3.859 -0.15 1 93.88 107 ASP B O 1
ATOM 3153 N N . ALA B 1 108 ? -10.148 3.674 -2.357 1 94.25 108 ALA B N 1
ATOM 3154 C CA . ALA B 1 108 ? -9.133 2.635 -2.459 1 94.25 108 ALA B CA 1
ATOM 3155 C C . ALA B 1 108 ? -7.754 3.174 -2.074 1 94.25 108 ALA B C 1
ATOM 3157 O O . ALA B 1 108 ? -7.004 2.518 -1.349 1 94.25 108 ALA B O 1
ATOM 3158 N N . ILE B 1 109 ? -7.441 4.336 -2.518 1 95.62 109 ILE B N 1
ATOM 3159 C CA . ILE B 1 109 ? -6.156 4.961 -2.223 1 95.62 109 ILE B CA 1
ATOM 3160 C C . ILE B 1 109 ? -6.066 5.277 -0.732 1 95.62 109 ILE B C 1
ATOM 3162 O O . ILE B 1 109 ? -5.027 5.055 -0.105 1 95.62 109 ILE B O 1
ATOM 3166 N N . ASP B 1 110 ? -7.113 5.766 -0.219 1 94.5 110 ASP B N 1
ATOM 3167 C CA . ASP B 1 110 ? -7.141 6.098 1.203 1 94.5 110 ASP B CA 1
ATOM 3168 C C . ASP B 1 110 ? -6.914 4.855 2.061 1 94.5 110 ASP B C 1
ATOM 3170 O O . ASP B 1 110 ? -6.234 4.914 3.088 1 94.5 110 ASP B O 1
ATOM 3174 N N . GLU B 1 111 ? -7.484 3.811 1.625 1 94 111 GLU B N 1
ATOM 3175 C CA . GLU B 1 111 ? -7.32 2.553 2.346 1 94 111 GLU B CA 1
ATOM 3176 C C . GLU B 1 111 ? -5.863 2.102 2.346 1 94 111 GLU B C 1
ATOM 3178 O O . GLU B 1 111 ? -5.336 1.681 3.379 1 94 111 GLU B O 1
ATOM 3183 N N . VAL B 1 112 ? -5.27 2.201 1.235 1 94.44 112 VAL B N 1
ATOM 3184 C CA . VAL B 1 112 ? -3.879 1.782 1.108 1 94.44 112 VAL B CA 1
ATOM 3185 C C . VAL B 1 112 ? -2.982 2.707 1.929 1 94.44 112 VAL B C 1
ATOM 3187 O O . VAL B 1 112 ? -2.061 2.248 2.607 1 94.44 112 VAL B O 1
ATOM 3190 N N . ARG B 1 113 ? -3.25 3.924 1.87 1 94.31 113 ARG B N 1
ATOM 3191 C CA . ARG B 1 113 ? -2.469 4.887 2.637 1 94.31 113 ARG B CA 1
ATOM 3192 C C . ARG B 1 113 ? -2.584 4.621 4.133 1 94.31 113 ARG B C 1
ATOM 3194 O O . ARG B 1 113 ? -1.585 4.652 4.855 1 94.31 113 ARG B O 1
ATOM 3201 N N . THR B 1 114 ? -3.766 4.391 4.566 1 94 114 THR B N 1
ATOM 3202 C CA . THR B 1 114 ? -3.992 4.129 5.984 1 94 114 THR B CA 1
ATOM 3203 C C . THR B 1 114 ? -3.303 2.838 6.41 1 94 114 THR B C 1
ATOM 3205 O O . THR B 1 114 ? -2.717 2.77 7.492 1 94 114 THR B O 1
ATOM 3208 N N . PHE B 1 115 ? -3.348 1.895 5.559 1 94.88 115 PHE B N 1
ATOM 3209 C CA . PHE B 1 115 ? -2.684 0.628 5.848 1 94.88 115 PHE B CA 1
ATOM 3210 C C . PHE B 1 115 ? -1.189 0.836 6.062 1 94.88 115 PHE B C 1
ATOM 3212 O O . PHE B 1 115 ? -0.617 0.319 7.023 1 94.88 115 PHE B O 1
ATOM 3219 N N . TRP B 1 116 ? -0.633 1.589 5.203 1 92.25 116 TRP B N 1
ATOM 3220 C CA . TRP B 1 116 ? 0.816 1.756 5.25 1 92.25 116 TRP B CA 1
ATOM 3221 C C . TRP B 1 116 ? 1.225 2.623 6.438 1 92.25 116 TRP B C 1
ATOM 3223 O O . TRP B 1 116 ? 2.373 2.576 6.883 1 92.25 116 TRP B O 1
ATOM 3233 N N . ARG B 1 117 ? 0.327 3.367 6.883 1 92.56 117 ARG B N 1
ATOM 3234 C CA . ARG B 1 117 ? 0.638 4.16 8.07 1 92.56 117 ARG B CA 1
ATOM 3235 C C . ARG B 1 117 ? 0.744 3.275 9.305 1 92.56 117 ARG B C 1
ATOM 3237 O O . ARG B 1 117 ? 1.239 3.713 10.352 1 92.56 117 ARG B O 1
ATOM 3244 N N . LEU B 1 118 ? 0.402 2.023 9.18 1 91.19 118 LEU B N 1
ATOM 3245 C CA . LEU B 1 118 ? 0.561 1.083 10.281 1 91.19 118 LEU B CA 1
ATOM 3246 C C . LEU B 1 118 ? 2.025 0.961 10.688 1 91.19 118 LEU B C 1
ATOM 3248 O O . LEU B 1 118 ? 2.334 0.689 11.852 1 91.19 118 LEU B O 1
ATOM 3252 N N . ARG B 1 119 ? 2.857 1.206 9.703 1 88.56 119 ARG B N 1
ATOM 3253 C CA . ARG B 1 119 ? 4.285 1.093 9.984 1 88.56 119 ARG B CA 1
ATOM 3254 C C . ARG B 1 119 ? 4.812 2.354 10.656 1 88.56 119 ARG B C 1
ATOM 3256 O O . ARG B 1 119 ? 5.98 2.408 11.055 1 88.56 119 ARG B O 1
ATOM 3263 N N . GLY B 1 120 ? 4.047 3.242 10.875 1 89.94 120 GLY B N 1
ATOM 3264 C CA . GLY B 1 120 ? 4.457 4.543 11.375 1 89.94 120 GLY B CA 1
ATOM 3265 C C . GLY B 1 120 ? 5.203 4.465 12.695 1 89.94 120 GLY B C 1
ATOM 3266 O O . GLY B 1 120 ? 6.18 5.188 12.906 1 89.94 120 GLY B O 1
ATOM 3267 N N . LEU B 1 121 ? 4.789 3.529 13.492 1 90.56 121 LEU B N 1
ATOM 3268 C CA . LEU B 1 121 ? 5.414 3.428 14.805 1 90.56 121 LEU B CA 1
ATOM 3269 C C . LEU B 1 121 ? 6.871 2.998 14.688 1 90.56 121 LEU B C 1
ATOM 3271 O O . LEU B 1 121 ? 7.715 3.416 15.484 1 90.56 121 LEU B O 1
ATOM 3275 N N . VAL B 1 122 ? 7.156 2.223 13.688 1 91.12 122 VAL B N 1
ATOM 3276 C CA . VAL B 1 122 ? 8.531 1.782 13.453 1 91.12 122 VAL B CA 1
ATOM 3277 C C . VAL B 1 122 ? 9.383 2.961 12.984 1 91.12 122 VAL B C 1
ATOM 3279 O O . VAL B 1 122 ? 10.508 3.146 13.453 1 91.12 122 VAL B O 1
ATOM 3282 N N . ASP B 1 123 ? 8.82 3.738 12.18 1 90.31 123 ASP B N 1
ATOM 3283 C CA . ASP B 1 123 ? 9.531 4.906 11.672 1 90.31 123 ASP B CA 1
ATOM 3284 C C . ASP B 1 123 ? 9.766 5.934 12.773 1 90.31 123 ASP B C 1
ATOM 3286 O O . ASP B 1 123 ? 10.812 6.586 12.812 1 90.31 123 ASP B O 1
ATOM 3290 N N . ILE B 1 124 ? 8.797 6.055 13.586 1 93.31 124 ILE B N 1
ATOM 3291 C CA . ILE B 1 124 ? 8.906 7.008 14.688 1 93.31 124 ILE B CA 1
ATOM 3292 C C . ILE B 1 124 ? 10 6.547 15.656 1 93.31 124 ILE B C 1
ATOM 3294 O O . ILE B 1 124 ? 10.766 7.367 16.172 1 93.31 124 ILE B O 1
ATOM 3298 N N . TYR B 1 125 ? 10.031 5.293 15.883 1 92.44 125 TYR B N 1
ATOM 3299 C CA . TYR B 1 125 ? 11.094 4.762 16.734 1 92.44 125 TYR B CA 1
ATOM 3300 C C . TYR B 1 125 ? 12.469 5.043 16.141 1 92.44 125 TYR B C 1
ATOM 3302 O O . TYR B 1 125 ? 13.391 5.457 16.844 1 92.44 125 TYR B O 1
ATOM 3310 N N . ALA B 1 126 ? 12.586 4.797 14.891 1 89.38 126 ALA B N 1
ATOM 3311 C CA . ALA B 1 126 ? 13.859 5.055 14.219 1 89.38 126 ALA B CA 1
ATOM 3312 C C . ALA B 1 126 ? 14.234 6.531 14.312 1 89.38 126 ALA B C 1
ATOM 3314 O O . ALA B 1 126 ? 15.398 6.867 14.531 1 89.38 126 ALA B O 1
ATOM 3315 N N . ALA B 1 127 ? 13.305 7.363 14.18 1 89.19 127 ALA B N 1
ATOM 3316 C CA . ALA B 1 127 ? 13.555 8.797 14.273 1 89.19 127 ALA B CA 1
ATOM 3317 C C . ALA B 1 127 ? 13.93 9.203 15.695 1 89.19 127 ALA B C 1
ATOM 3319 O O . ALA B 1 127 ? 14.789 10.062 15.891 1 89.19 127 ALA B O 1
ATOM 3320 N N . ALA B 1 128 ? 13.211 8.633 16.578 1 91.12 128 ALA B N 1
ATOM 3321 C CA . ALA B 1 128 ? 13.523 8.914 17.969 1 91.12 128 ALA B CA 1
ATOM 3322 C C . ALA B 1 128 ? 14.945 8.469 18.312 1 91.12 128 ALA B C 1
ATOM 3324 O O . ALA B 1 128 ? 15.672 9.18 19 1 91.12 128 ALA B O 1
ATOM 3325 N N . ARG B 1 129 ? 15.281 7.363 17.812 1 89.81 129 ARG B N 1
ATOM 3326 C CA . ARG B 1 129 ? 16.625 6.844 18.047 1 89.81 129 ARG B CA 1
ATOM 3327 C C . ARG B 1 129 ? 17.672 7.754 17.422 1 89.81 129 ARG B C 1
ATOM 3329 O O . ARG B 1 129 ? 18.703 8.039 18.031 1 89.81 129 ARG B O 1
ATOM 3336 N N . GLU B 1 130 ? 17.406 8.117 16.266 1 86.06 130 GLU B N 1
ATOM 3337 C CA . GLU B 1 130 ? 18.344 9.016 15.594 1 86.06 130 GLU B CA 1
ATOM 3338 C C . GLU B 1 130 ? 18.484 10.328 16.359 1 86.06 130 GLU B C 1
ATOM 3340 O O . GLU B 1 130 ? 19.609 10.844 16.484 1 86.06 130 GLU B O 1
ATOM 3345 N N . ASN B 1 131 ? 17.422 10.82 16.781 1 86.75 131 ASN B N 1
ATOM 3346 C CA . ASN B 1 131 ? 17.469 12.062 17.547 1 86.75 131 ASN B CA 1
ATOM 3347 C C . ASN B 1 131 ? 18.172 11.883 18.891 1 86.75 131 ASN B C 1
ATOM 3349 O O . ASN B 1 131 ? 18.797 12.82 19.391 1 86.75 131 ASN B O 1
ATOM 3353 N N . PHE B 1 132 ? 18.031 10.773 19.406 1 86.81 132 PHE B N 1
ATOM 3354 C CA . PHE B 1 132 ? 18.703 10.469 20.656 1 86.81 132 PHE B CA 1
ATOM 3355 C C . PHE B 1 132 ? 20.203 10.398 20.469 1 86.81 132 PHE B C 1
ATOM 3357 O O . PHE B 1 132 ? 20.969 10.891 21.297 1 86.81 132 PHE B O 1
ATOM 3364 N N . LEU B 1 133 ? 20.625 9.789 19.391 1 84.75 133 LEU B N 1
ATOM 3365 C CA . LEU B 1 133 ? 22.047 9.617 19.094 1 84.75 133 LEU B CA 1
ATOM 3366 C C . LEU B 1 133 ? 22.656 10.922 18.609 1 84.75 133 LEU B C 1
ATOM 3368 O O . LEU B 1 133 ? 23.828 11.203 18.875 1 84.75 133 LEU B O 1
ATOM 3372 N N . ARG B 1 134 ? 21.844 11.672 17.906 1 85.56 134 ARG B N 1
ATOM 3373 C CA . ARG B 1 134 ? 22.297 12.945 17.359 1 85.56 134 ARG B CA 1
ATOM 3374 C C . ARG B 1 134 ? 21.312 14.062 17.656 1 85.56 134 ARG B C 1
ATOM 3376 O O . ARG B 1 134 ? 20.625 14.547 16.75 1 85.56 134 ARG B O 1
ATOM 3383 N N . PRO B 1 135 ? 21.422 14.5 18.875 1 81.25 135 PRO B N 1
ATOM 3384 C CA . PRO B 1 135 ? 20.469 15.555 19.25 1 81.25 135 PRO B CA 1
ATOM 3385 C C . PRO B 1 135 ? 20.828 16.906 18.641 1 81.25 135 PRO B C 1
ATOM 3387 O O . PRO B 1 135 ? 21.984 17.141 18.281 1 81.25 135 PRO B O 1
ATOM 3390 N N . SER B 1 136 ? 19.766 17.609 18.516 1 79.56 136 SER B N 1
ATOM 3391 C CA . SER B 1 136 ? 19.984 18.984 18.047 1 79.56 136 SER B CA 1
ATOM 3392 C C . SER B 1 136 ? 20.812 19.766 19.047 1 79.56 136 SER B C 1
ATOM 3394 O O . SER B 1 136 ? 20.75 19.531 20.25 1 79.56 136 SER B O 1
ATOM 3396 N N . ARG B 1 137 ? 21.531 20.688 18.578 1 82.19 137 ARG B N 1
ATOM 3397 C CA . ARG B 1 137 ? 22.406 21.5 19.422 1 82.19 137 ARG B CA 1
ATOM 3398 C C . ARG B 1 137 ? 21.594 22.531 20.219 1 82.19 137 ARG B C 1
ATOM 3400 O O . ARG B 1 137 ? 21.891 22.781 21.375 1 82.19 137 ARG B O 1
ATOM 3407 N N . ASP B 1 138 ? 20.562 23 19.547 1 87.19 138 ASP B N 1
ATOM 3408 C CA . ASP B 1 138 ? 19.703 23.969 20.219 1 87.19 138 ASP B CA 1
ATOM 3409 C C . ASP B 1 138 ? 18.703 23.25 21.141 1 87.19 138 ASP B C 1
ATOM 3411 O O . ASP B 1 138 ? 17.969 22.375 20.703 1 87.19 138 ASP B O 1
ATOM 3415 N N . PRO B 1 139 ? 18.734 23.641 22.359 1 87.56 139 PRO B N 1
ATOM 3416 C CA . PRO B 1 139 ? 17.875 22.953 23.328 1 87.56 139 PRO B CA 1
ATOM 3417 C C . PRO B 1 139 ? 16.391 23.109 23.031 1 87.56 139 PRO B C 1
ATOM 3419 O O . PRO B 1 139 ? 15.602 22.203 23.297 1 87.56 139 PRO B O 1
ATOM 3422 N N . VAL B 1 140 ? 16 24.25 22.609 1 89.75 140 VAL B N 1
ATOM 3423 C CA . VAL B 1 140 ? 14.602 24.469 22.281 1 89.75 140 VAL B CA 1
ATOM 3424 C C . VAL B 1 140 ? 14.188 23.547 21.141 1 89.75 140 VAL B C 1
ATOM 3426 O O . VAL B 1 140 ? 13.141 22.906 21.203 1 89.75 140 VAL B O 1
ATOM 3429 N N . LEU B 1 141 ? 14.992 23.484 20.172 1 89.69 141 LEU B N 1
ATOM 3430 C CA . LEU B 1 141 ? 14.711 22.609 19.047 1 89.69 141 LEU B CA 1
ATOM 3431 C C . LEU B 1 141 ? 14.695 21.156 19.484 1 89.69 141 LEU B C 1
ATOM 3433 O O . LEU B 1 141 ? 13.883 20.359 18.984 1 89.69 141 LEU B O 1
ATOM 3437 N N . LYS B 1 142 ? 15.562 20.875 20.297 1 90.06 142 LYS B N 1
ATOM 3438 C CA . LYS B 1 142 ? 15.602 19.516 20.828 1 90.06 142 LYS B CA 1
ATOM 3439 C C . LYS B 1 142 ? 14.281 19.141 21.5 1 90.06 142 LYS B C 1
ATOM 3441 O O . LYS B 1 142 ? 13.742 18.062 21.281 1 90.06 142 LYS B O 1
ATOM 3446 N N . SER B 1 143 ? 13.82 20.062 22.281 1 93.31 143 SER B N 1
ATOM 3447 C CA . SER B 1 143 ? 12.57 19.812 22.984 1 93.31 143 SER B CA 1
ATOM 3448 C C . SER B 1 143 ? 11.398 19.719 22.031 1 93.31 143 SER B C 1
ATOM 3450 O O . SER B 1 143 ? 10.492 18.906 22.219 1 93.31 143 SER B O 1
ATOM 3452 N N . ILE B 1 144 ? 11.438 20.484 21.047 1 94.5 144 ILE B N 1
ATOM 3453 C CA . ILE B 1 144 ? 10.359 20.484 20.078 1 94.5 144 ILE B CA 1
ATOM 3454 C C . ILE B 1 144 ? 10.352 19.156 19.312 1 94.5 144 ILE B C 1
ATOM 3456 O O . ILE B 1 144 ? 9.281 18.578 19.062 1 94.5 144 ILE B O 1
ATOM 3460 N N . VAL B 1 145 ? 11.477 18.672 19 1 92.75 145 VAL B N 1
ATOM 3461 C CA . VAL B 1 145 ? 11.578 17.422 18.25 1 92.75 145 VAL B CA 1
ATOM 3462 C C . VAL B 1 145 ? 11.023 16.281 19.094 1 92.75 145 VAL B C 1
ATOM 3464 O O . VAL B 1 145 ? 10.258 15.438 18.594 1 92.75 145 VAL B O 1
ATOM 3467 N N . TRP B 1 146 ? 11.336 16.312 20.312 1 94.38 146 TRP B N 1
ATOM 3468 C CA . TRP B 1 146 ? 10.82 15.273 21.203 1 94.38 146 TRP B CA 1
ATOM 3469 C C . TRP B 1 146 ? 9.305 15.391 21.344 1 94.38 146 TRP B C 1
ATOM 3471 O O . TRP B 1 146 ? 8.602 14.375 21.375 1 94.38 146 TRP B O 1
ATOM 3481 N N . ALA B 1 147 ? 8.859 16.547 21.438 1 96.25 147 ALA B N 1
ATOM 3482 C CA . ALA B 1 147 ? 7.418 16.766 21.547 1 96.25 147 ALA B CA 1
ATOM 3483 C C . ALA B 1 147 ? 6.703 16.297 20.281 1 96.25 147 ALA B C 1
ATOM 3485 O O . ALA B 1 147 ? 5.633 15.695 20.359 1 96.25 147 ALA B O 1
ATOM 3486 N N . LYS B 1 148 ? 7.277 16.547 19.234 1 96.31 148 LYS B N 1
ATOM 3487 C CA . LYS B 1 148 ? 6.707 16.109 17.953 1 96.31 148 LYS B CA 1
ATOM 3488 C C . LYS B 1 148 ? 6.68 14.586 17.859 1 96.31 148 LYS B C 1
ATOM 3490 O O . LYS B 1 148 ? 5.691 14.008 17.406 1 96.31 148 LYS B O 1
ATOM 3495 N N . LEU B 1 149 ? 7.742 13.992 18.25 1 95.81 149 LEU B N 1
ATOM 3496 C CA . LEU B 1 149 ? 7.816 12.539 18.219 1 95.81 149 LEU B CA 1
ATOM 3497 C C . LEU B 1 149 ? 6.746 11.914 19.109 1 95.81 149 LEU B C 1
ATOM 3499 O O . LEU B 1 149 ? 6.133 10.914 18.734 1 95.81 149 LEU B O 1
ATOM 3503 N N . LEU B 1 150 ? 6.547 12.555 20.203 1 96.44 150 LEU B N 1
ATOM 3504 C CA . LEU B 1 150 ? 5.52 12.07 21.109 1 96.44 150 LEU B CA 1
ATOM 3505 C C . LEU B 1 150 ? 4.129 12.242 20.5 1 96.44 150 LEU B C 1
ATOM 3507 O O . LEU B 1 150 ? 3.285 11.352 20.609 1 96.44 150 LEU B O 1
ATOM 3511 N N . ALA B 1 151 ? 3.93 13.344 19.953 1 97.25 151 ALA B N 1
ATOM 3512 C CA . ALA B 1 151 ? 2.652 13.594 19.297 1 97.25 151 ALA B CA 1
ATOM 3513 C C . ALA B 1 151 ? 2.43 12.609 18.141 1 97.25 151 ALA B C 1
ATOM 3515 O O . ALA B 1 151 ? 1.33 12.078 17.984 1 97.25 151 ALA B O 1
ATOM 3516 N N . GLN B 1 152 ? 3.428 12.375 17.422 1 97.31 152 GLN B N 1
ATOM 3517 C CA . GLN B 1 152 ? 3.342 11.438 16.312 1 97.31 152 GLN B CA 1
ATOM 3518 C C . GLN B 1 152 ? 3.09 10.016 16.797 1 97.31 152 GLN B C 1
ATOM 3520 O O . GLN B 1 152 ? 2.354 9.25 16.172 1 97.31 152 GLN B O 1
ATOM 3525 N N . ALA B 1 153 ? 3.713 9.656 17.859 1 96.62 153 ALA B N 1
ATOM 3526 C CA . ALA B 1 153 ? 3.504 8.336 18.438 1 96.62 153 ALA B CA 1
ATOM 3527 C C . ALA B 1 153 ? 2.055 8.156 18.891 1 96.62 153 ALA B C 1
ATOM 3529 O O . ALA B 1 153 ? 1.453 7.105 18.656 1 96.62 153 ALA B O 1
ATOM 3530 N N . GLY B 1 154 ? 1.571 9.18 19.531 1 97.12 154 GLY B N 1
ATOM 3531 C CA . GLY B 1 154 ? 0.167 9.133 19.906 1 97.12 154 GLY B CA 1
ATOM 3532 C C . GLY B 1 154 ? -0.766 9.047 18.719 1 97.12 154 GLY B C 1
ATOM 3533 O O . GLY B 1 154 ? -1.713 8.258 18.719 1 97.12 154 GLY B O 1
ATOM 3534 N N . TYR B 1 155 ? -0.504 9.805 17.766 1 96.75 155 TYR B N 1
ATOM 3535 C CA . TYR B 1 155 ? -1.285 9.789 16.531 1 96.75 155 TYR B CA 1
ATOM 3536 C C . TYR B 1 155 ? -1.32 8.398 15.914 1 96.75 155 TYR B C 1
ATOM 3538 O O . TYR B 1 155 ? -2.395 7.871 15.617 1 96.75 155 TYR B O 1
ATOM 3546 N N . GLN B 1 156 ? -0.145 7.824 15.781 1 96.56 156 GLN B N 1
ATOM 3547 C CA . GLN B 1 156 ? -0.035 6.535 15.109 1 96.56 156 GLN B CA 1
ATOM 3548 C C . GLN B 1 156 ? -0.628 5.418 15.961 1 96.56 156 GLN B C 1
ATOM 3550 O O . GLN B 1 156 ? -1.211 4.469 15.43 1 96.56 156 GLN B O 1
ATOM 3555 N N . PHE B 1 157 ? -0.466 5.496 17.188 1 96.38 157 PHE B N 1
ATOM 3556 C CA . PHE B 1 157 ? -0.979 4.465 18.078 1 96.38 157 PHE B CA 1
ATOM 3557 C C . PHE B 1 157 ? -2.498 4.383 18 1 96.38 157 PHE B C 1
ATOM 3559 O O . PHE B 1 157 ? -3.057 3.311 17.766 1 96.38 157 PHE B O 1
ATOM 3566 N N . TYR B 1 158 ? -3.09 5.488 18.094 1 96.19 158 TYR B N 1
ATOM 3567 C CA . TYR B 1 158 ? -4.547 5.516 18.078 1 96.19 158 TYR B CA 1
ATOM 3568 C C . TYR B 1 158 ? -5.09 5.242 16.688 1 96.19 158 TYR B C 1
ATOM 3570 O O . TYR B 1 158 ? -6.141 4.613 16.531 1 96.19 158 TYR B O 1
ATOM 3578 N N . GLU B 1 159 ? -4.441 5.738 15.734 1 95.62 159 GLU B N 1
ATOM 3579 C CA . GLU B 1 159 ? -4.883 5.438 14.375 1 95.62 159 GLU B CA 1
ATOM 3580 C C . GLU B 1 159 ? -4.805 3.943 14.086 1 95.62 159 GLU B C 1
ATOM 3582 O O . GLU B 1 159 ? -5.715 3.373 13.477 1 95.62 159 GLU B O 1
ATOM 3587 N N . ASN B 1 160 ? -3.717 3.346 14.5 1 96.19 160 ASN B N 1
ATOM 3588 C CA . ASN B 1 160 ? -3.566 1.907 14.312 1 96.19 160 ASN B CA 1
ATOM 3589 C C . ASN B 1 160 ? -4.684 1.13 15 1 96.19 160 ASN B C 1
ATOM 3591 O O . ASN B 1 160 ? -5.25 0.2 14.43 1 96.19 160 ASN B O 1
ATOM 3595 N N . ALA B 1 161 ? -4.957 1.531 16.141 1 95.31 161 ALA B N 1
ATOM 3596 C CA . ALA B 1 161 ? -6 0.854 16.906 1 95.31 161 ALA B CA 1
ATOM 3597 C C . ALA B 1 161 ? -7.359 1.006 16.234 1 95.31 161 ALA B C 1
ATOM 3599 O O . ALA B 1 161 ? -8.086 0.025 16.062 1 95.31 161 ALA B O 1
ATOM 3600 N N . ALA B 1 162 ? -7.656 2.176 15.867 1 94.81 162 ALA B N 1
ATOM 3601 C CA . ALA B 1 162 ? -8.938 2.436 15.219 1 94.81 162 ALA B CA 1
ATOM 3602 C C . ALA B 1 162 ? -9.039 1.686 13.891 1 94.81 162 ALA B C 1
ATOM 3604 O O . ALA B 1 162 ? -10.094 1.127 13.57 1 94.81 162 ALA B O 1
ATOM 3605 N N . TYR B 1 163 ? -7.973 1.672 13.164 1 95.31 163 TYR B N 1
ATOM 3606 C CA . TYR B 1 163 ? -7.949 1 11.867 1 95.31 163 TYR B CA 1
ATOM 3607 C C . TYR B 1 163 ? -8.148 -0.502 12.031 1 95.31 163 TYR B C 1
ATOM 3609 O O . TYR B 1 163 ? -8.891 -1.124 11.266 1 95.31 163 TYR B O 1
ATOM 3617 N N . LEU B 1 164 ? -7.52 -1.113 13 1 94.94 164 LEU B N 1
ATOM 3618 C CA . LEU B 1 164 ? -7.621 -2.551 13.227 1 94.94 164 LEU B CA 1
ATOM 3619 C C . LEU B 1 164 ? -9.031 -2.938 13.656 1 94.94 164 LEU B C 1
ATOM 3621 O O . LEU B 1 164 ? -9.5 -4.035 13.352 1 94.94 164 LEU B O 1
ATOM 3625 N N . VAL B 1 165 ? -9.656 -2.018 14.328 1 94.75 165 VAL B N 1
ATOM 3626 C CA . VAL B 1 165 ? -11.047 -2.26 14.688 1 94.75 165 VAL B CA 1
ATOM 3627 C C . VAL B 1 165 ? -11.922 -2.172 13.445 1 94.75 165 VAL B C 1
ATOM 3629 O O . VAL B 1 165 ? -12.766 -3.043 13.203 1 94.75 165 VAL B O 1
ATOM 3632 N N . LYS B 1 166 ? -11.695 -1.168 12.688 1 93.12 166 LYS B N 1
ATOM 3633 C CA . LYS B 1 166 ? -12.469 -0.958 11.469 1 93.12 166 LYS B CA 1
ATOM 3634 C C . LYS B 1 166 ? -12.352 -2.154 10.523 1 93.12 166 LYS B C 1
ATOM 3636 O O . LYS B 1 166 ? -13.328 -2.543 9.875 1 93.12 166 LYS B O 1
ATOM 3641 N N . LYS B 1 167 ? -11.219 -2.752 10.461 1 93.56 167 LYS B N 1
ATOM 3642 C CA . LYS B 1 167 ? -10.977 -3.867 9.547 1 93.56 167 LYS B CA 1
ATOM 3643 C C . LYS B 1 167 ? -11.453 -5.184 10.156 1 93.56 167 LYS B C 1
ATOM 3645 O O . LYS B 1 167 ? -11.438 -6.223 9.484 1 93.56 167 LYS B O 1
ATOM 3650 N N . GLY B 1 168 ? -11.797 -5.191 11.43 1 91.69 168 GLY B N 1
ATOM 3651 C CA . GLY B 1 168 ? -12.32 -6.379 12.078 1 91.69 168 GLY B CA 1
ATOM 3652 C C . GLY B 1 168 ? -11.234 -7.273 12.648 1 91.69 168 G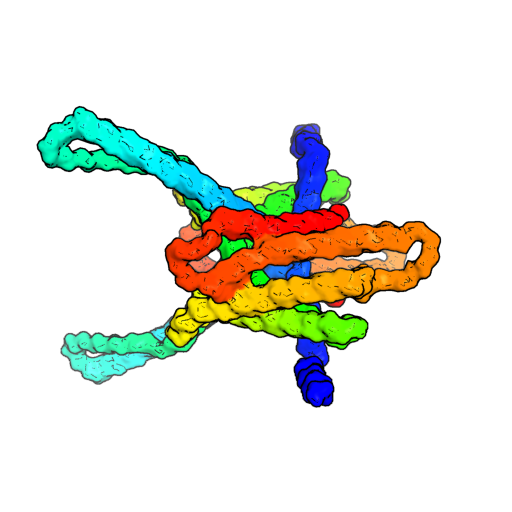LY B C 1
ATOM 3653 O O . GLY B 1 168 ? -11.445 -8.469 12.836 1 91.69 168 GLY B O 1
ATOM 3654 N N . VAL B 1 169 ? -10.125 -6.777 12.766 1 91.44 169 VAL B N 1
ATOM 3655 C CA . VAL B 1 169 ? -9.047 -7.547 13.383 1 91.44 169 VAL B CA 1
ATOM 3656 C C . VAL B 1 169 ? -9.219 -7.547 14.898 1 91.44 169 VAL B C 1
ATOM 3658 O O . VAL B 1 169 ? -9.094 -8.594 15.547 1 91.44 169 VAL B O 1
ATOM 3661 N N . LEU B 1 170 ? -9.5 -6.289 15.383 1 90.81 170 LEU B N 1
ATOM 3662 C CA . LEU B 1 170 ? -9.891 -6.176 16.781 1 90.81 170 LEU B CA 1
ATOM 3663 C C . LEU B 1 170 ? -11.414 -6.219 16.922 1 90.81 170 LEU B C 1
ATOM 3665 O O . LEU B 1 170 ? -12.094 -5.242 16.609 1 90.81 170 LEU B O 1
ATOM 3669 N N . ARG B 1 171 ? -12.023 -7.281 17.312 1 86 171 ARG B N 1
ATOM 3670 C CA . ARG B 1 171 ? -13.453 -7.516 17.188 1 86 171 ARG B CA 1
ATOM 3671 C C . ARG B 1 171 ? -14.172 -7.359 18.516 1 86 171 ARG B C 1
ATOM 3673 O O . ARG B 1 171 ? -15.398 -7.387 18.578 1 86 171 ARG B O 1
ATOM 3680 N N . SER B 1 172 ? -13.648 -6.988 19.469 1 85.56 172 SER B N 1
ATOM 3681 C CA . SER B 1 172 ? -14.359 -6.863 20.734 1 85.56 172 SER B CA 1
ATOM 3682 C C . SER B 1 172 ? -15.312 -5.672 20.719 1 85.56 172 SER B C 1
ATOM 3684 O O . SER B 1 172 ? -15.031 -4.652 20.094 1 85.56 172 SER B O 1
ATOM 3686 N N . GLU B 1 173 ? -16.516 -5.926 21.281 1 86.94 173 GLU B N 1
ATOM 3687 C CA . GLU B 1 173 ? -17.516 -4.863 21.375 1 86.94 173 GLU B CA 1
ATOM 3688 C C . GLU B 1 173 ? -16.953 -3.637 22.078 1 86.94 173 GLU B C 1
ATOM 3690 O O . GLU B 1 173 ? -17.297 -2.504 21.734 1 86.94 173 GLU B O 1
ATOM 3695 N N . ARG B 1 174 ? -16.141 -3.924 22.938 1 88.56 174 ARG B N 1
ATOM 3696 C CA . ARG B 1 174 ? -15.516 -2.826 23.672 1 88.56 174 ARG B CA 1
ATOM 3697 C C . ARG B 1 174 ? -14.688 -1.946 22.75 1 88.56 174 ARG B C 1
ATOM 3699 O O . ARG B 1 174 ? -14.719 -0.718 22.844 1 88.56 174 ARG B O 1
ATOM 3706 N N . PHE B 1 175 ? -14.008 -2.549 21.891 1 89.75 175 PHE B N 1
ATOM 3707 C CA . PHE B 1 175 ? -13.164 -1.809 20.969 1 89.75 175 PHE B CA 1
ATOM 3708 C C . PHE B 1 175 ? -14 -1.113 19.906 1 89.75 175 PHE B C 1
ATOM 3710 O O . PHE B 1 175 ? -13.695 0.008 19.5 1 89.75 175 PHE B O 1
ATOM 3717 N N . ALA B 1 176 ? -15.062 -1.739 19.547 1 89.38 176 ALA B N 1
ATOM 3718 C CA . ALA B 1 176 ? -15.93 -1.159 18.516 1 89.38 176 ALA B CA 1
ATOM 3719 C C . ALA B 1 176 ? -16.562 0.146 19.016 1 89.38 176 ALA B C 1
ATOM 3721 O O . ALA B 1 176 ? -16.703 1.098 18.234 1 89.38 176 ALA B O 1
ATOM 3722 N N . ARG B 1 177 ? -16.844 0.163 20.234 1 91.81 177 ARG B N 1
ATOM 3723 C CA . ARG B 1 177 ? -17.469 1.351 20.812 1 91.81 177 ARG B CA 1
ATOM 3724 C C . ARG B 1 177 ? -16.469 2.496 20.906 1 91.81 177 ARG B C 1
ATOM 3726 O O . ARG B 1 177 ? -16.859 3.668 20.906 1 91.81 177 ARG B O 1
ATOM 3733 N N . ARG B 1 178 ? -15.234 2.178 20.938 1 92.88 178 ARG B N 1
ATOM 3734 C CA . ARG B 1 178 ? -14.203 3.189 21.141 1 92.88 178 ARG B CA 1
ATOM 3735 C C . ARG B 1 178 ? -13.586 3.619 19.812 1 92.88 178 ARG B C 1
ATOM 3737 O O . ARG B 1 178 ? -12.758 4.535 19.781 1 92.88 178 ARG B O 1
ATOM 3744 N N . GLU B 1 179 ? -13.945 3.023 18.797 1 93.25 179 GLU B N 1
ATOM 3745 C CA . GLU B 1 179 ? -13.328 3.264 17.484 1 93.25 179 GLU B CA 1
ATOM 3746 C C . GLU B 1 179 ? -13.422 4.734 17.094 1 93.25 179 GLU B C 1
ATOM 3748 O O . GLU B 1 179 ? -12.414 5.359 16.766 1 93.25 179 GLU B O 1
ATOM 3753 N N . ALA B 1 180 ? -14.602 5.312 17.141 1 89.94 180 ALA B N 1
ATOM 3754 C CA . ALA B 1 180 ? -14.805 6.703 16.734 1 89.94 180 ALA B CA 1
ATOM 3755 C C . ALA B 1 180 ? -13.969 7.645 17.594 1 89.94 180 ALA B C 1
ATOM 3757 O O . ALA B 1 180 ? -13.391 8.609 17.094 1 89.94 180 ALA B O 1
ATOM 3758 N N . GLY B 1 181 ? -13.938 7.281 18.828 1 92.31 181 GLY B N 1
ATOM 3759 C CA . GLY B 1 181 ? -13.141 8.086 19.734 1 92.31 181 GLY B CA 1
ATOM 3760 C C . GLY B 1 181 ? -11.648 8.008 19.438 1 92.31 181 GLY B C 1
ATOM 3761 O O . GLY B 1 181 ? -10.945 9.016 19.547 1 92.31 181 GLY B O 1
ATOM 3762 N N . TRP B 1 182 ? -11.188 6.855 19.062 1 94.19 182 TRP B N 1
ATOM 3763 C CA . TRP B 1 182 ? -9.773 6.676 18.75 1 94.19 182 TRP B CA 1
ATOM 3764 C C . TRP B 1 182 ? -9.391 7.445 17.484 1 94.19 182 TRP B C 1
ATOM 3766 O O . TRP B 1 182 ? -8.289 7.988 17.406 1 94.19 182 TRP B O 1
ATOM 3776 N N . TRP B 1 183 ? -10.289 7.5 16.562 1 92.94 183 TRP B N 1
ATOM 3777 C CA . TRP B 1 183 ? -10.031 8.312 15.383 1 92.94 183 TRP B CA 1
ATOM 3778 C C . TRP B 1 183 ? -9.891 9.781 15.742 1 92.94 183 TRP B C 1
ATOM 3780 O O . TRP B 1 183 ? -8.992 10.469 15.25 1 92.94 183 TRP B O 1
ATOM 3790 N N . THR B 1 184 ? -10.727 10.266 16.641 1 93.19 184 THR B N 1
ATOM 3791 C CA . THR B 1 184 ? -10.727 11.672 17.047 1 93.19 184 THR B CA 1
ATOM 3792 C C . THR B 1 184 ? -9.453 12.008 17.812 1 93.19 184 THR B C 1
ATOM 3794 O O . THR B 1 184 ? -8.789 13 17.531 1 93.19 184 THR B O 1
ATOM 3797 N N . VAL B 1 185 ? -9.141 11.172 18.719 1 95.44 185 VAL B N 1
ATOM 3798 C CA . VAL B 1 185 ? -7.957 11.398 19.531 1 95.44 185 VAL B CA 1
ATOM 3799 C C . VAL B 1 185 ? -6.711 11.375 18.656 1 95.44 185 VAL B C 1
ATOM 3801 O O . VAL B 1 185 ? -5.797 12.18 18.844 1 95.44 185 VAL B O 1
ATOM 3804 N N . SER B 1 186 ? -6.684 10.422 17.734 1 96 186 SER B N 1
ATOM 3805 C CA . SER B 1 186 ? -5.57 10.359 16.797 1 96 186 SER B CA 1
ATOM 3806 C C . SER B 1 186 ? -5.422 11.68 16.031 1 96 186 SER B C 1
ATOM 3808 O O . SER B 1 186 ? -4.316 12.219 15.922 1 96 186 SER B O 1
ATOM 3810 N N . SER B 1 187 ? -6.504 12.227 15.602 1 94.19 187 SER B N 1
ATOM 3811 C CA . SER B 1 187 ? -6.488 13.469 14.836 1 94.19 187 SER B CA 1
ATOM 3812 C C . SER B 1 187 ? -6.051 14.641 15.703 1 94.19 187 SER B C 1
ATOM 3814 O O . SER B 1 187 ? -5.422 15.578 15.211 1 94.19 187 SER B O 1
ATOM 3816 N N . GLN B 1 188 ? -6.367 14.594 16.922 1 96.38 188 GLN B N 1
ATOM 3817 C CA . GLN B 1 188 ? -5.941 15.656 17.828 1 96.38 188 GLN B CA 1
ATOM 3818 C C . GLN B 1 188 ? -4.43 15.625 18.047 1 96.38 188 GLN B C 1
ATOM 3820 O O . GLN B 1 188 ? -3.793 16.672 18.172 1 96.38 188 GLN B O 1
ATOM 3825 N N . PHE B 1 189 ? -3.941 14.43 18.125 1 97.06 189 PHE B N 1
ATOM 3826 C CA . PHE B 1 189 ? -2.488 14.312 18.188 1 97.06 189 PHE B CA 1
ATOM 3827 C C . PHE B 1 189 ? -1.842 14.82 16.906 1 97.06 189 PHE B C 1
ATOM 3829 O O . PHE B 1 189 ? -0.781 15.445 16.953 1 97.06 189 PHE B O 1
ATOM 3836 N N . TRP B 1 190 ? -2.467 14.523 15.828 1 96.25 190 TRP B N 1
ATOM 3837 C CA . TRP B 1 190 ? -1.978 15.031 14.555 1 96.25 190 TRP B CA 1
ATOM 3838 C C . TRP B 1 190 ? -2.012 16.562 14.531 1 96.25 190 TRP B C 1
ATOM 3840 O O . TRP B 1 190 ? -1.066 17.203 14.07 1 96.25 190 TRP B O 1
ATOM 3850 N N . PHE B 1 191 ? -3.043 17.125 15.07 1 96.19 191 PHE B N 1
ATOM 3851 C CA . PHE B 1 191 ? -3.164 18.578 15.18 1 96.19 191 PHE B CA 1
ATOM 3852 C C . PHE B 1 191 ? -2.035 19.156 16.031 1 96.19 191 PHE B C 1
ATOM 3854 O O . PHE B 1 191 ? -1.434 20.172 15.656 1 96.19 191 PHE B O 1
ATOM 3861 N N . ALA B 1 192 ? -1.794 18.531 17.078 1 97.31 192 ALA B N 1
ATOM 3862 C CA . ALA B 1 192 ? -0.696 18.969 17.938 1 97.31 192 ALA B CA 1
ATOM 3863 C C . ALA B 1 192 ? 0.633 18.938 17.188 1 97.31 192 ALA B C 1
ATOM 3865 O O . ALA B 1 192 ? 1.461 19.844 17.344 1 97.31 192 ALA B O 1
ATOM 3866 N N . ASP B 1 193 ? 0.816 17.922 16.422 1 97.19 193 ASP B N 1
ATOM 3867 C CA . ASP B 1 193 ? 2.039 17.797 15.641 1 97.19 193 ASP B CA 1
ATOM 3868 C C . ASP B 1 193 ? 2.164 18.953 14.641 1 97.19 193 ASP B C 1
ATOM 3870 O O . ASP B 1 193 ? 3.25 19.5 14.453 1 97.19 193 ASP B O 1
ATOM 3874 N N . VAL B 1 194 ? 1.098 19.281 14.039 1 96.81 194 VAL B N 1
ATOM 3875 C CA . VAL B 1 194 ? 1.085 20.359 13.062 1 96.81 194 VAL B CA 1
ATOM 3876 C C . VAL B 1 194 ? 1.431 21.688 13.758 1 96.81 194 VAL B C 1
ATOM 3878 O O . VAL B 1 194 ? 2.213 22.484 13.234 1 96.81 194 VAL B O 1
ATOM 3881 N N . LEU B 1 195 ? 0.928 21.906 14.914 1 97.25 195 LEU B N 1
ATOM 3882 C CA . LEU B 1 195 ? 1.207 23.125 15.664 1 97.25 195 LEU B CA 1
ATOM 3883 C C . LEU B 1 195 ? 2.678 23.188 16.062 1 97.25 195 LEU B C 1
ATOM 3885 O O . LEU B 1 195 ? 3.307 24.25 15.953 1 97.25 195 LEU B O 1
ATOM 3889 N N . LEU B 1 196 ? 3.117 22.062 16.469 1 97.38 196 LEU B N 1
ATOM 3890 C CA . LEU B 1 196 ? 4.516 22.016 16.891 1 97.38 196 LEU B CA 1
ATOM 3891 C C . LEU B 1 196 ? 5.441 22.281 15.703 1 97.38 196 LEU B C 1
ATOM 3893 O O . LEU B 1 196 ? 6.523 22.844 15.867 1 97.38 196 LEU B O 1
ATOM 3897 N N . GLU B 1 197 ? 5.027 21.844 14.578 1 96.38 197 GLU B N 1
ATOM 3898 C CA . GLU B 1 197 ? 5.816 22.094 13.375 1 96.38 197 GLU B CA 1
ATOM 3899 C C . GLU B 1 197 ? 5.91 23.594 13.078 1 96.38 197 GLU B C 1
ATOM 3901 O O . GLU B 1 197 ? 6.949 24.062 12.617 1 96.38 197 GLU B O 1
ATOM 3906 N N . PHE B 1 198 ? 4.879 24.328 13.352 1 96.69 198 PHE B N 1
ATOM 3907 C CA . PHE B 1 198 ? 4.938 25.766 13.203 1 96.69 198 PHE B CA 1
ATOM 3908 C C . PHE B 1 198 ? 5.961 26.375 14.148 1 96.69 198 PHE B C 1
ATOM 3910 O O . PHE B 1 198 ? 6.73 27.266 13.766 1 96.69 198 PHE B O 1
ATOM 3917 N N . VAL B 1 199 ? 5.98 25.875 15.297 1 96 199 VAL B N 1
ATOM 3918 C CA . VAL B 1 199 ? 6.91 26.391 16.297 1 96 199 VAL B CA 1
ATOM 3919 C C . VAL B 1 199 ? 8.344 26.047 15.898 1 96 199 VAL B C 1
ATOM 3921 O O . VAL B 1 199 ? 9.25 26.875 16.031 1 96 199 VAL B O 1
ATOM 3924 N N . ARG B 1 200 ? 8.477 24.859 15.438 1 94.38 200 ARG B N 1
ATOM 3925 C CA . ARG B 1 200 ? 9.805 24.453 14.984 1 94.38 200 ARG B CA 1
ATOM 3926 C C . ARG B 1 200 ? 10.305 25.359 13.859 1 94.38 200 ARG B C 1
ATOM 3928 O O . ARG B 1 200 ? 11.438 25.828 13.891 1 94.38 200 ARG B O 1
ATOM 3935 N N . LEU B 1 201 ? 9.453 25.578 12.938 1 93.38 201 LEU B N 1
ATOM 3936 C CA . LEU B 1 201 ? 9.828 26.406 11.797 1 93.38 201 LEU B CA 1
ATOM 3937 C C . LEU B 1 201 ? 10.141 27.828 12.227 1 93.38 201 LEU B C 1
ATOM 3939 O O . LEU B 1 201 ? 11.055 28.453 11.695 1 93.38 201 LEU B O 1
ATOM 3943 N N . ALA B 1 202 ? 9.398 28.312 13.156 1 93.69 202 ALA B N 1
ATOM 3944 C CA . ALA B 1 202 ? 9.664 29.656 13.68 1 93.69 202 ALA B CA 1
ATOM 3945 C C . ALA B 1 202 ? 11.031 29.703 14.359 1 93.69 202 ALA B C 1
ATOM 3947 O O . ALA B 1 202 ? 11.789 30.672 14.18 1 93.69 202 ALA B O 1
ATOM 3948 N N . ARG B 1 203 ? 11.32 28.656 15.062 1 91.19 203 ARG B N 1
ATOM 3949 C CA . ARG B 1 203 ? 12.602 28.609 15.758 1 91.19 203 ARG B CA 1
ATOM 3950 C C . ARG B 1 203 ? 13.75 28.484 14.766 1 91.19 203 ARG B C 1
ATOM 3952 O O . ARG B 1 203 ? 14.805 29.094 14.945 1 91.19 203 ARG B O 1
ATOM 3959 N N . VAL B 1 204 ? 13.562 27.703 13.812 1 88.38 204 VAL B N 1
ATOM 3960 C CA . VAL B 1 204 ? 14.594 27.5 12.789 1 88.38 204 VAL B CA 1
ATOM 3961 C C . VAL B 1 204 ? 14.867 28.828 12.078 1 88.38 204 VAL B C 1
ATOM 3963 O O . VAL B 1 204 ? 16.016 29.141 11.773 1 88.38 204 VAL B O 1
ATOM 3966 N N . ARG B 1 205 ? 13.844 29.531 11.805 1 88.19 205 ARG B N 1
ATOM 3967 C CA . ARG B 1 205 ? 14.008 30.828 11.172 1 88.19 205 ARG B CA 1
ATOM 3968 C C . ARG B 1 205 ? 14.758 31.797 12.086 1 88.19 205 ARG B C 1
ATOM 3970 O O . ARG B 1 205 ? 15.602 32.562 11.625 1 88.19 205 ARG B O 1
ATOM 3977 N N . GLN B 1 206 ? 14.508 31.719 13.336 1 88.12 206 GLN B N 1
ATOM 3978 C CA . GLN B 1 206 ? 15.172 32.562 14.32 1 88.12 206 GLN B CA 1
ATOM 3979 C C . GLN B 1 206 ? 16.672 32.281 14.383 1 88.12 206 GLN B C 1
ATOM 3981 O O . GLN B 1 206 ? 17.469 33.188 14.602 1 88.12 206 GLN B O 1
ATOM 3986 N N . LEU B 1 207 ? 16.984 30.953 14.164 1 83.31 207 LEU B N 1
ATOM 3987 C CA . LEU B 1 207 ? 18.375 30.531 14.242 1 83.31 207 LEU B CA 1
ATOM 3988 C C . LEU B 1 207 ? 19.062 30.672 12.891 1 83.31 207 LEU B C 1
ATOM 3990 O O . LEU B 1 207 ? 20.219 30.25 12.727 1 83.31 207 LEU B O 1
ATOM 3994 N N . ARG B 1 208 ? 18.5 31.328 11.945 1 74.44 208 ARG B N 1
ATOM 3995 C CA . ARG B 1 208 ? 19.031 31.609 10.617 1 74.44 208 ARG B CA 1
ATOM 3996 C C . ARG B 1 208 ? 19.438 30.344 9.891 1 74.44 208 ARG B C 1
ATOM 3998 O O . ARG B 1 208 ? 20.516 30.266 9.297 1 74.44 208 ARG B O 1
ATOM 4005 N N . TRP B 1 209 ? 18.703 29.281 10.055 1 65.69 209 TRP B N 1
ATOM 4006 C CA . TRP B 1 209 ? 18.781 28.031 9.312 1 65.69 209 TRP B CA 1
ATOM 4007 C C . TRP B 1 209 ? 20.031 27.25 9.703 1 65.69 209 TRP B C 1
ATOM 4009 O O . TRP B 1 209 ? 20.375 26.25 9.062 1 65.69 209 TRP B O 1
ATOM 4019 N N . ASN B 1 210 ? 20.875 27.719 10.578 1 59.06 210 ASN B N 1
ATOM 4020 C CA . ASN B 1 210 ? 22.188 27.172 10.906 1 59.06 210 ASN B CA 1
ATOM 4021 C C . ASN B 1 210 ? 22.094 25.734 11.398 1 59.06 210 ASN B C 1
ATOM 4023 O O . ASN B 1 210 ? 22.891 24.891 11 1 59.06 210 ASN B O 1
ATOM 4027 N N . GLU B 1 211 ? 21.328 25.547 12.352 1 55.53 211 GLU B N 1
ATOM 4028 C CA . GLU B 1 211 ? 21.391 24.266 13.047 1 55.53 211 GLU B CA 1
ATOM 4029 C C . GLU B 1 211 ? 20.719 23.172 12.234 1 55.53 211 GLU B C 1
ATOM 4031 O O . GLU B 1 211 ? 21.219 22.047 12.148 1 55.53 211 GLU B O 1
ATOM 4036 N N . GLU B 1 212 ? 19.531 23.344 11.844 1 56.78 212 GLU B N 1
ATOM 4037 C CA . GLU B 1 212 ? 18.766 22.188 11.391 1 56.78 212 GLU B CA 1
ATOM 4038 C C . GLU B 1 212 ? 18.984 21.906 9.914 1 56.78 212 GLU B C 1
ATOM 4040 O O . GLU B 1 212 ? 18.922 20.766 9.469 1 56.78 212 GLU B O 1
ATOM 4045 N N . PHE B 1 213 ? 19.359 23.016 9.203 1 54.88 213 PHE B N 1
ATOM 4046 C CA . PHE B 1 213 ? 19.547 22.719 7.785 1 54.88 213 PHE B CA 1
ATOM 4047 C C . PHE B 1 213 ? 21.016 22.719 7.41 1 54.88 213 PHE B C 1
ATOM 4049 O O . PHE B 1 213 ? 21.359 22.734 6.23 1 54.88 213 PHE B O 1
ATOM 4056 N N . GLY B 1 214 ? 21.984 22.453 8.562 1 50.03 214 GLY B N 1
ATOM 4057 C CA . GLY B 1 214 ? 23.406 22.312 8.359 1 50.03 214 GLY B CA 1
ATOM 4058 C C . GLY B 1 214 ? 24.094 23.625 7.992 1 50.03 214 GLY B C 1
ATOM 4059 O O . GLY B 1 214 ? 25.109 23.625 7.285 1 50.03 214 GLY B O 1
ATOM 4060 N N . ALA B 1 215 ? 23.656 24.734 8.195 1 50.22 215 ALA B N 1
ATOM 4061 C CA . ALA B 1 215 ? 24.422 25.953 7.883 1 50.22 215 ALA B CA 1
ATOM 4062 C C . ALA B 1 215 ? 25.719 26 8.672 1 50.22 215 ALA B C 1
ATOM 4064 O O . ALA B 1 215 ? 25.703 26.047 9.906 1 50.22 215 ALA B O 1
ATOM 4065 N N . GLN B 1 216 ? 26.578 25.047 8.5 1 43.81 216 GLN B N 1
ATOM 4066 C CA . GLN B 1 216 ? 27.906 25.328 9.031 1 43.81 216 GLN B CA 1
ATOM 4067 C C . GLN B 1 216 ? 28.297 26.781 8.836 1 43.81 216 GLN B C 1
ATOM 4069 O O . GLN B 1 216 ? 27.969 27.391 7.805 1 43.81 216 GLN B O 1
ATOM 4074 N N . GLU B 1 217 ? 28.641 27.469 9.945 1 41 217 GLU B N 1
ATOM 4075 C CA . GLU B 1 217 ? 29.297 28.766 9.961 1 41 217 GLU B CA 1
ATOM 4076 C C . GLU B 1 217 ? 30.281 28.906 8.789 1 41 217 GLU B C 1
ATOM 4078 O O . GLU B 1 217 ? 31.422 28.469 8.883 1 41 217 GLU B O 1
ATOM 4083 N N . VAL B 1 218 ? 30.141 28.453 7.66 1 39.25 218 VAL B N 1
ATOM 4084 C CA . VAL B 1 218 ? 31.219 28.781 6.746 1 39.25 218 VAL B CA 1
ATOM 4085 C C . VAL B 1 218 ? 31.391 30.297 6.684 1 39.25 218 VAL B C 1
ATOM 4087 O O . VAL B 1 218 ? 30.422 31.031 6.453 1 39.25 218 VAL B O 1
ATOM 4090 N N . GLU B 1 219 ? 32.5 30.797 7.066 1 39.91 219 GLU B N 1
ATOM 4091 C CA . GLU B 1 219 ? 33.031 32.125 7.078 1 39.91 219 GLU B CA 1
ATOM 4092 C C . GLU B 1 219 ? 32.594 32.938 5.855 1 39.91 219 GLU B C 1
ATOM 4094 O O . GLU B 1 219 ? 31.828 33.906 5.984 1 39.91 219 GLU B O 1
ATOM 4099 N N . LYS B 1 220 ? 33.656 33.5 4.906 1 38.19 220 LYS B N 1
ATOM 4100 C CA . LYS B 1 220 ? 33.875 34.75 4.223 1 38.19 220 LYS B CA 1
ATOM 4101 C C . LYS B 1 220 ? 33.156 34.812 2.891 1 38.19 220 LYS B C 1
ATOM 4103 O O . LYS B 1 220 ? 32.469 35.781 2.59 1 38.19 220 LYS B O 1
ATOM 4108 N N . GLU B 1 221 ? 33.688 34.219 1.665 1 34.91 221 GLU B N 1
ATOM 4109 C CA . GLU B 1 221 ? 33.875 34.562 0.256 1 34.91 221 GLU B CA 1
ATOM 4110 C C . GLU B 1 221 ? 32.938 33.75 -0.628 1 34.91 221 GLU B C 1
ATOM 4112 O O . GLU B 1 221 ? 33.188 32.562 -0.879 1 34.91 221 GLU B O 1
ATOM 4117 N N . GLY B 1 222 ? 31.562 34.062 -1.209 1 45.31 222 GLY B N 1
ATOM 4118 C CA . GLY B 1 222 ? 30.625 33.781 -2.275 1 45.31 222 GLY B CA 1
ATOM 4119 C C . GLY B 1 222 ? 29.766 32.531 -2.012 1 45.31 222 GLY B C 1
ATOM 4120 O O . GLY B 1 222 ? 28.609 32.5 -2.4 1 45.31 222 GLY B O 1
ATOM 4121 N N . ARG B 1 223 ? 30.078 31.391 -1.723 1 46.16 223 ARG B N 1
ATOM 4122 C CA . ARG B 1 223 ? 29.422 30.109 -1.561 1 46.16 223 ARG B CA 1
ATOM 4123 C C . ARG B 1 223 ? 28.453 30.125 -0.38 1 46.16 223 ARG B C 1
ATOM 4125 O O . ARG B 1 223 ? 27.609 29.25 -0.24 1 46.16 223 ARG B O 1
ATOM 4132 N N . VAL B 1 224 ? 28.516 31.094 0.553 1 50.72 224 VAL B N 1
ATOM 4133 C CA . VAL B 1 224 ? 27.688 31.25 1.737 1 50.72 224 VAL B CA 1
ATOM 4134 C C . VAL B 1 224 ? 26.281 31.719 1.327 1 50.72 224 VAL B C 1
ATOM 4136 O O . VAL B 1 224 ? 25.281 31.25 1.87 1 50.72 224 VAL B O 1
ATOM 4139 N N . GLY B 1 225 ? 26.188 32.562 0.401 1 51.19 225 GLY B N 1
ATOM 4140 C CA . GLY B 1 225 ? 24.922 33.125 -0.075 1 51.19 225 GLY B CA 1
ATOM 4141 C C . GLY B 1 225 ? 24.031 32.062 -0.71 1 51.19 225 GLY B C 1
ATOM 4142 O O . GLY B 1 225 ? 22.812 32.062 -0.479 1 51.19 225 GLY B O 1
ATOM 4143 N N . ILE B 1 226 ? 24.547 31.141 -1.458 1 53.09 226 ILE B N 1
ATOM 4144 C CA . ILE B 1 226 ? 23.781 30.156 -2.213 1 53.09 226 ILE B CA 1
ATOM 4145 C C . ILE B 1 226 ? 23.188 29.125 -1.259 1 53.09 226 ILE B C 1
ATOM 4147 O O . ILE B 1 226 ? 22.016 28.75 -1.374 1 53.09 226 ILE B O 1
ATOM 4151 N N . LYS B 1 227 ? 23.953 28.672 -0.279 1 63.28 227 LYS B N 1
ATOM 4152 C CA . LYS B 1 227 ? 23.469 27.672 0.668 1 63.28 227 LYS B CA 1
ATOM 4153 C C . LYS B 1 227 ? 22.359 28.25 1.545 1 63.28 227 LYS B C 1
ATOM 4155 O O . LYS B 1 227 ? 21.391 27.562 1.868 1 63.28 227 LYS B O 1
ATOM 4160 N N . SER B 1 228 ? 22.438 29.656 1.568 1 74.12 228 SER B N 1
ATOM 4161 C CA . SER B 1 228 ? 21.422 30.312 2.379 1 74.12 228 SER B CA 1
ATOM 4162 C C . SER B 1 228 ? 20.078 30.375 1.653 1 74.12 228 SER B C 1
ATOM 4164 O O . SER B 1 228 ? 19.031 30.156 2.262 1 74.12 228 SER B O 1
ATOM 4166 N N . LYS B 1 229 ? 20.156 30.516 0.372 1 81 229 LYS B N 1
ATOM 4167 C CA . LYS B 1 229 ? 18.906 30.594 -0.383 1 81 229 LYS B CA 1
ATOM 4168 C C . LYS B 1 229 ? 18.234 29.219 -0.458 1 81 229 LYS B C 1
ATOM 4170 O O . LYS B 1 229 ? 17 29.125 -0.363 1 81 229 LYS B O 1
ATOM 4175 N N . GLU B 1 230 ? 18.984 28.234 -0.637 1 82.69 230 GLU B N 1
ATOM 4176 C CA . GLU B 1 230 ? 18.438 26.875 -0.68 1 82.69 230 GLU B CA 1
ATOM 4177 C C . GLU B 1 230 ? 17.781 26.516 0.643 1 82.69 230 GLU B C 1
ATOM 4179 O O . GLU B 1 230 ? 16.734 25.859 0.657 1 82.69 230 GLU B O 1
ATOM 4184 N N . LEU B 1 231 ? 18.422 27 1.628 1 83.56 231 LEU B N 1
ATOM 4185 C CA . LEU B 1 231 ? 17.875 26.703 2.949 1 83.56 231 LEU B CA 1
ATOM 4186 C C . LEU B 1 231 ? 16.578 27.484 3.184 1 83.56 231 LEU B C 1
ATOM 4188 O O . LEU B 1 231 ? 15.641 26.969 3.775 1 83.56 231 LEU B O 1
ATOM 4192 N N . GLU B 1 232 ? 16.625 28.656 2.756 1 86.44 232 GLU B N 1
ATOM 4193 C CA . GLU B 1 232 ? 15.422 29.469 2.857 1 86.44 232 GLU B CA 1
ATOM 4194 C C . GLU B 1 232 ? 14.281 28.875 2.039 1 86.44 232 GLU B C 1
ATOM 4196 O O . GLU B 1 232 ? 13.133 28.859 2.486 1 86.44 232 GLU B O 1
ATOM 4201 N N . ASP B 1 233 ? 14.609 28.453 0.916 1 88.81 233 ASP B N 1
ATOM 4202 C CA . ASP B 1 233 ? 13.602 27.828 0.067 1 88.81 233 ASP B CA 1
ATOM 4203 C C . ASP B 1 233 ? 13.031 26.578 0.727 1 88.81 233 ASP B C 1
ATOM 4205 O O . ASP B 1 233 ? 11.82 26.328 0.662 1 88.81 233 ASP B O 1
ATOM 4209 N N . GLN B 1 234 ? 13.859 25.875 1.269 1 88.44 234 GLN B N 1
ATOM 4210 C CA . GLN B 1 234 ? 13.414 24.672 1.964 1 88.44 234 GLN B CA 1
ATOM 4211 C C . GLN B 1 234 ? 12.492 25.016 3.133 1 88.44 234 GLN B C 1
ATOM 4213 O O . GLN B 1 234 ? 11.523 24.312 3.395 1 88.44 234 GLN B O 1
ATOM 4218 N N . TRP B 1 235 ? 12.867 26.062 3.814 1 90.88 235 TRP B N 1
ATOM 4219 C CA . TRP B 1 235 ? 12.039 26.516 4.922 1 90.88 235 TRP B CA 1
ATOM 4220 C C . TRP B 1 235 ? 10.641 26.891 4.438 1 90.88 235 TRP B C 1
ATOM 4222 O O . TRP B 1 235 ? 9.641 26.5 5.035 1 90.88 235 TRP B O 1
ATOM 4232 N N . TRP B 1 236 ? 10.586 27.625 3.363 1 92.44 236 TRP B N 1
ATOM 4233 C CA . TRP B 1 236 ? 9.305 28.047 2.811 1 92.44 236 TRP B CA 1
ATOM 4234 C C . TRP B 1 236 ? 8.477 26.844 2.371 1 92.44 236 TRP B C 1
ATOM 4236 O O . TRP B 1 236 ? 7.266 26.797 2.59 1 92.44 236 TRP B O 1
ATOM 4246 N N . LEU B 1 237 ? 9.125 25.906 1.76 1 93.38 237 LEU B N 1
ATOM 4247 C CA . LEU B 1 237 ? 8.422 24.703 1.303 1 93.38 237 LEU B CA 1
ATOM 4248 C C . LEU B 1 237 ? 7.812 23.953 2.48 1 93.38 237 LEU B C 1
ATOM 4250 O O . LEU B 1 237 ? 6.68 23.469 2.396 1 93.38 237 LEU B O 1
ATOM 4254 N N . GLN B 1 238 ? 8.547 23.922 3.502 1 93.56 238 GLN B N 1
ATOM 4255 C CA . GLN B 1 238 ? 8.039 23.234 4.688 1 93.56 238 GLN B CA 1
ATOM 4256 C C . GLN B 1 238 ? 6.875 24.016 5.305 1 93.56 238 GLN B C 1
ATOM 4258 O O . GLN B 1 238 ? 5.926 23.406 5.812 1 93.56 238 GLN B O 1
ATOM 4263 N N . LEU B 1 239 ? 7.016 25.281 5.277 1 95.38 239 LEU B N 1
ATOM 4264 C CA . LEU B 1 239 ? 5.934 26.094 5.801 1 95.38 239 LEU B CA 1
ATOM 4265 C C . LEU B 1 239 ? 4.664 25.922 4.973 1 95.38 239 LEU B C 1
ATOM 4267 O O . LEU B 1 239 ? 3.576 25.766 5.527 1 95.38 239 LEU B O 1
ATOM 4271 N N . TYR B 1 240 ? 4.816 25.953 3.672 1 95.38 240 TYR B N 1
ATOM 4272 C CA . TYR B 1 240 ? 3.662 25.766 2.799 1 95.38 240 TYR B CA 1
ATOM 4273 C C . TYR B 1 240 ? 3.025 24.406 3.016 1 95.38 240 TYR B C 1
ATOM 4275 O O . TYR B 1 240 ? 1.799 24.281 3.053 1 95.38 240 TYR B O 1
ATOM 4283 N N . ALA B 1 241 ? 3.807 23.453 3.096 1 95.44 241 ALA B N 1
ATOM 4284 C CA . ALA B 1 241 ? 3.297 22.094 3.33 1 95.44 241 ALA B CA 1
ATOM 4285 C C . ALA B 1 241 ? 2.521 22.031 4.645 1 95.44 241 ALA B C 1
ATOM 4287 O O . ALA B 1 241 ? 1.419 21.484 4.691 1 95.44 241 ALA B O 1
ATOM 4288 N N . ASN B 1 242 ? 3.09 22.625 5.656 1 96.38 242 ASN B N 1
ATOM 4289 C CA . ASN B 1 242 ? 2.447 22.578 6.969 1 96.38 242 ASN B CA 1
ATOM 4290 C C . ASN B 1 242 ? 1.171 23.422 6.992 1 96.38 242 ASN B C 1
ATOM 4292 O O . ASN B 1 242 ? 0.203 23.062 7.664 1 96.38 242 ASN B O 1
ATOM 4296 N N . LEU B 1 243 ? 1.206 24.516 6.289 1 95.81 243 LEU B N 1
ATOM 4297 C CA . LEU B 1 243 ? 0.007 25.344 6.164 1 95.81 243 LEU B CA 1
ATOM 4298 C C . LEU B 1 243 ? -1.104 24.578 5.453 1 95.81 243 LEU B C 1
ATOM 4300 O O . LEU B 1 243 ? -2.287 24.781 5.73 1 95.81 243 LEU B O 1
ATOM 4304 N N . GLY B 1 244 ? -0.714 23.734 4.562 1 95.25 244 GLY B N 1
ATOM 4305 C CA . GLY B 1 244 ? -1.688 22.906 3.869 1 95.25 244 GLY B CA 1
ATOM 4306 C C . GLY B 1 244 ? -2.359 21.891 4.773 1 95.25 244 GLY B C 1
ATOM 4307 O O . GLY B 1 244 ? -3.555 21.625 4.637 1 95.25 244 GLY B O 1
ATOM 4308 N N . TRP B 1 245 ? -1.614 21.391 5.688 1 95 245 TRP B N 1
ATOM 4309 C CA . TRP B 1 245 ? -2.131 20.375 6.594 1 95 245 TRP B CA 1
ATOM 4310 C C . TRP B 1 245 ? -3.012 21 7.672 1 95 245 TRP B C 1
ATOM 4312 O O . TRP B 1 245 ? -3.889 20.328 8.227 1 95 245 TRP B O 1
ATOM 4322 N N . PHE B 1 246 ? -2.848 22.25 7.988 1 94.81 246 PHE B N 1
ATOM 4323 C CA . PHE B 1 246 ? -3.434 22.875 9.164 1 94.81 246 PHE B CA 1
ATOM 4324 C C . PHE B 1 246 ? -4.957 22.812 9.109 1 94.81 246 PHE B C 1
ATOM 4326 O O . PHE B 1 246 ? -5.598 22.344 10.047 1 94.81 246 PHE B O 1
ATOM 4333 N N . PRO B 1 247 ? -5.605 23.234 8.023 1 91.5 247 PRO B N 1
ATOM 4334 C CA . PRO B 1 247 ? -7.066 23.156 7.98 1 91.5 247 PRO B CA 1
ATOM 4335 C C . PRO B 1 247 ? -7.59 21.734 8.125 1 91.5 247 PRO B C 1
ATOM 4337 O O . PRO B 1 247 ? -8.617 21.516 8.773 1 91.5 247 PRO B O 1
ATOM 4340 N N . ASN B 1 248 ? -6.891 20.812 7.512 1 90.25 248 ASN B N 1
ATOM 4341 C CA . ASN B 1 248 ? -7.289 19.422 7.609 1 90.25 248 ASN B CA 1
ATOM 4342 C C . ASN B 1 248 ? -7.168 18.891 9.039 1 90.25 248 ASN B C 1
ATOM 4344 O O . ASN B 1 248 ? -8.031 18.156 9.508 1 90.25 248 ASN B O 1
ATOM 4348 N N . ALA B 1 249 ? -6.102 19.297 9.68 1 92.19 249 ALA B N 1
ATOM 4349 C CA . ALA B 1 249 ? -5.883 18.859 11.062 1 92.19 249 ALA B CA 1
ATOM 4350 C C . ALA B 1 249 ? -6.965 19.406 11.984 1 92.19 249 ALA B C 1
ATOM 4352 O O . ALA B 1 249 ? -7.438 18.703 12.883 1 92.19 249 ALA B O 1
ATOM 4353 N N . VAL B 1 250 ? -7.348 20.609 11.789 1 89.56 250 VAL B N 1
ATOM 4354 C CA . VAL B 1 250 ? -8.391 21.219 12.594 1 89.56 250 VAL B CA 1
ATOM 4355 C C . VAL B 1 250 ? -9.727 20.516 12.344 1 89.56 250 VAL B C 1
ATOM 4357 O O . VAL B 1 250 ? -10.453 20.203 13.289 1 89.56 250 VAL B O 1
ATOM 4360 N N . HIS B 1 251 ? -9.977 20.234 11.125 1 86.75 251 HIS B N 1
ATOM 4361 C CA . HIS B 1 251 ? -11.242 19.625 10.742 1 86.75 251 HIS B CA 1
ATOM 4362 C C . HIS B 1 251 ? -11.398 18.25 11.375 1 86.75 251 HIS B C 1
ATOM 4364 O O . HIS B 1 251 ? -12.422 17.953 12 1 86.75 251 HIS B O 1
ATOM 4370 N N . TRP B 1 252 ? -10.461 17.422 11.297 1 86.12 252 TRP B N 1
ATOM 4371 C CA . TRP B 1 252 ? -10.562 16.047 11.773 1 86.12 252 TRP B CA 1
ATOM 4372 C C . TRP B 1 252 ? -10.422 15.992 13.297 1 86.12 252 TRP B C 1
ATOM 4374 O O . TRP B 1 252 ? -10.969 15.094 13.938 1 86.12 252 TRP B O 1
ATOM 4384 N N . GLY B 1 253 ? -9.711 16.906 13.836 1 86.12 253 GLY B N 1
ATOM 4385 C CA . GLY B 1 253 ? -9.469 16.891 15.266 1 86.12 253 GLY B CA 1
ATOM 4386 C C . GLY B 1 253 ? -10.602 17.5 16.062 1 86.12 253 GLY B C 1
ATOM 4387 O O . GLY B 1 253 ? -10.844 17.109 17.203 1 86.12 253 GLY B O 1
ATOM 4388 N N . TRP B 1 254 ? -11.281 18.406 15.562 1 81.75 254 TRP B N 1
ATOM 4389 C CA . TRP B 1 254 ? -12.172 19.172 16.422 1 81.75 254 TRP B CA 1
ATOM 4390 C C . TRP B 1 254 ? -13.578 19.25 15.844 1 81.75 254 TRP B C 1
ATOM 4392 O O . TRP B 1 254 ? -14.508 19.703 16.5 1 81.75 254 TRP B O 1
ATOM 4402 N N . TYR B 1 255 ? -13.766 18.766 14.625 1 69.5 255 TYR B N 1
ATOM 4403 C CA . TYR B 1 255 ? -15.109 18.938 14.086 1 69.5 255 TYR B CA 1
ATOM 4404 C C . TYR B 1 255 ? -15.836 17.609 13.992 1 69.5 255 TYR B C 1
ATOM 4406 O O . TYR B 1 255 ? -15.234 16.594 13.641 1 69.5 255 TYR B O 1
ATOM 4414 N N . ASP B 1 256 ? -16.844 17.281 14.844 1 57.06 256 ASP B N 1
ATOM 4415 C CA . ASP B 1 256 ? -17.656 16.109 15.164 1 57.06 256 ASP B CA 1
ATOM 4416 C C . ASP B 1 256 ? -18.562 15.734 13.992 1 57.06 256 ASP B C 1
ATOM 4418 O O . ASP B 1 256 ? -19.594 15.094 14.188 1 57.06 256 ASP B O 1
ATOM 4422 N N . GLY B 1 257 ? -18.047 15.906 12.742 1 56.62 257 GLY B N 1
ATOM 4423 C CA . GLY B 1 257 ? -18.922 15.336 11.727 1 56.62 257 GLY B CA 1
ATOM 4424 C C . GLY B 1 257 ? -20.125 16.203 11.438 1 56.62 257 GLY B C 1
ATOM 4425 O O . GLY B 1 257 ? -21 15.812 10.641 1 56.62 257 GLY B O 1
ATOM 4426 N N . SER B 1 258 ? -20.5 17.141 12.273 1 50.78 258 SER B N 1
ATOM 4427 C CA . SER B 1 258 ? -21.75 17.859 12.078 1 50.78 258 SER B CA 1
ATOM 4428 C C . SER B 1 258 ? -21.75 18.609 10.75 1 50.78 258 SER B C 1
ATOM 4430 O O . SER B 1 258 ? -20.688 18.891 10.188 1 50.78 258 SER B O 1
ATOM 4432 N N . GLU B 1 259 ? -22.844 18.5 10.047 1 53.03 259 GLU B N 1
ATOM 4433 C CA . GLU B 1 259 ? -23.188 19.172 8.805 1 53.03 259 GLU B CA 1
ATOM 4434 C C . GLU B 1 259 ? -22.516 20.547 8.719 1 53.03 259 GLU B C 1
ATOM 4436 O O . GLU B 1 259 ? -22.359 21.094 7.625 1 53.03 259 GLU B O 1
ATOM 4441 N N . GLU B 1 260 ? -22 20.953 9.797 1 52.72 260 GLU B N 1
ATOM 4442 C CA . GLU B 1 260 ? -21.531 22.328 9.828 1 52.72 260 GLU B CA 1
ATOM 4443 C C . GLU B 1 260 ? -20.016 22.391 9.719 1 52.72 260 GLU B C 1
ATOM 4445 O O . GLU B 1 260 ? -19.391 23.359 10.188 1 52.72 260 GLU B O 1
ATOM 4450 N N . SER B 1 261 ? -19.406 21.328 9.312 1 58.69 261 SER B N 1
ATOM 4451 C CA . SER B 1 261 ? -17.953 21.484 9.234 1 58.69 261 SER B CA 1
ATOM 4452 C C . SER B 1 261 ? -17.578 22.562 8.234 1 58.69 261 SER B C 1
ATOM 4454 O O . SER B 1 261 ? -18.094 22.609 7.121 1 58.69 261 SER B O 1
ATOM 4456 N N . PRO B 1 262 ? -16.891 23.594 8.75 1 58.59 262 PRO B N 1
ATOM 4457 C CA . PRO B 1 262 ? -16.516 24.719 7.895 1 58.59 262 PRO B CA 1
ATOM 4458 C C . PRO B 1 262 ? -15.719 24.297 6.664 1 58.59 262 PRO B C 1
ATOM 4460 O O . PRO B 1 262 ? -15.68 25.016 5.664 1 58.59 262 PRO B O 1
ATOM 4463 N N . LEU B 1 263 ? -15.109 23.047 6.809 1 68.81 263 LEU B N 1
ATOM 4464 C CA . LEU B 1 263 ? -14.344 22.719 5.613 1 68.81 263 LEU B CA 1
ATOM 4465 C C . LEU B 1 263 ? -15.094 21.703 4.746 1 68.81 263 LEU B C 1
ATOM 4467 O O . LEU B 1 263 ? -15.523 20.656 5.23 1 68.81 263 LEU B O 1
ATOM 4471 N N . ASN B 1 264 ? -15.414 22.172 3.555 1 78.69 264 ASN B N 1
ATOM 4472 C CA . ASN B 1 264 ? -16.031 21.344 2.527 1 78.69 264 ASN B CA 1
ATOM 4473 C C . ASN B 1 264 ? -15.008 20.406 1.87 1 78.69 264 ASN B C 1
ATOM 4475 O O . ASN B 1 264 ? -13.805 20.578 2.066 1 78.69 264 ASN B O 1
ATOM 4479 N N . GLU B 1 265 ? -15.445 19.422 1.282 1 80.25 265 GLU B N 1
ATOM 4480 C CA . GLU B 1 265 ? -14.602 18.469 0.587 1 80.25 265 GLU B CA 1
ATOM 4481 C C . GLU B 1 265 ? -13.641 19.156 -0.37 1 80.25 265 GLU B C 1
ATOM 4483 O O . GLU B 1 265 ? -12.516 18.703 -0.577 1 80.25 265 GLU B O 1
ATOM 4488 N N . THR B 1 266 ? -14.07 20.25 -0.849 1 85.38 266 THR B N 1
ATOM 4489 C CA . THR B 1 266 ? -13.242 21.016 -1.77 1 85.38 266 THR B CA 1
ATOM 4490 C C . THR B 1 266 ? -12.008 21.562 -1.054 1 85.38 266 THR B C 1
ATOM 4492 O O . THR B 1 266 ? -10.891 21.438 -1.548 1 85.38 266 THR B O 1
ATOM 4495 N N . THR B 1 267 ? -12.258 22.125 0.057 1 87.38 267 THR B N 1
ATOM 4496 C CA . THR B 1 267 ? -11.164 22.719 0.816 1 87.38 267 THR B CA 1
ATOM 4497 C C . THR B 1 267 ? -10.203 21.656 1.322 1 87.38 267 THR B C 1
ATOM 4499 O O . THR B 1 267 ? -8.992 21.859 1.321 1 87.38 267 THR B O 1
ATOM 4502 N N . ILE B 1 268 ? -10.734 20.547 1.66 1 86.56 268 ILE B N 1
ATOM 4503 C CA . ILE B 1 268 ? -9.914 19.438 2.125 1 86.56 268 ILE B CA 1
ATOM 4504 C C . ILE B 1 268 ? -8.992 18.969 1 1 86.56 268 ILE B C 1
ATOM 4506 O O . ILE B 1 268 ? -7.793 18.781 1.211 1 86.56 268 ILE B O 1
ATOM 4510 N N . GLY B 1 269 ? -9.609 18.844 -0.174 1 90.12 269 GLY B N 1
ATOM 4511 C CA . GLY B 1 269 ? -8.828 18.422 -1.323 1 90.12 269 GLY B CA 1
ATOM 4512 C C . GLY B 1 269 ? -7.75 19.406 -1.709 1 90.12 269 GLY B C 1
ATOM 4513 O O . GLY B 1 269 ? -6.605 19.031 -1.974 1 90.12 269 GLY B O 1
ATOM 4514 N N . LEU B 1 270 ? -8.047 20.625 -1.64 1 90.44 270 LEU B N 1
ATOM 4515 C CA . LEU B 1 270 ? -7.121 21.672 -2.068 1 90.44 270 LEU B CA 1
ATOM 4516 C C . LEU B 1 270 ? -5.98 21.828 -1.068 1 90.44 270 LEU B C 1
ATOM 4518 O O . LEU B 1 270 ? -4.816 21.938 -1.461 1 90.44 270 LEU B O 1
ATOM 4522 N N . THR B 1 271 ? -6.305 21.859 0.143 1 92.56 271 THR B N 1
ATOM 4523 C CA . THR B 1 271 ? -5.289 22.078 1.163 1 92.56 271 THR B CA 1
ATOM 4524 C C . THR B 1 271 ? -4.375 20.875 1.305 1 92.56 271 THR B C 1
ATOM 4526 O O . THR B 1 271 ? -3.17 21.016 1.51 1 92.56 271 THR B O 1
ATOM 4529 N N . GLY B 1 272 ? -4.906 19.734 1.138 1 93.25 272 GLY B N 1
ATOM 4530 C CA . GLY B 1 272 ? -4.098 18.531 1.226 1 93.25 272 GLY B CA 1
ATOM 4531 C C . GLY B 1 272 ? -3.221 18.312 0.007 1 93.25 272 GLY B C 1
ATOM 4532 O O . GLY B 1 272 ? -2.203 17.625 0.086 1 93.25 272 GLY B O 1
ATOM 4533 N N . PHE B 1 273 ? -3.59 18.906 -1.06 1 94.69 273 PHE B N 1
ATOM 4534 C CA . PHE B 1 273 ? -2.834 18.781 -2.299 1 94.69 273 PHE B CA 1
ATOM 4535 C C . PHE B 1 273 ? -1.471 19.453 -2.174 1 94.69 273 PHE B C 1
ATOM 4537 O O . PHE B 1 273 ? -0.48 18.969 -2.717 1 94.69 273 PHE B O 1
ATOM 4544 N N . VAL B 1 274 ? -1.371 20.453 -1.399 1 95.06 274 VAL B N 1
ATOM 4545 C CA . VAL B 1 274 ? -0.167 21.266 -1.312 1 95.06 274 VAL B CA 1
ATOM 4546 C C . VAL B 1 274 ? 0.976 20.438 -0.722 1 95.06 274 VAL B C 1
ATOM 4548 O O . VAL B 1 274 ? 2.018 20.266 -1.358 1 95.06 274 VAL B O 1
ATOM 4551 N N . PRO B 1 275 ? 0.808 19.953 0.46 1 95.19 275 PRO B N 1
ATOM 4552 C CA . PRO B 1 275 ? 1.899 19.109 0.956 1 95.19 275 PRO B CA 1
ATOM 4553 C C . PRO B 1 275 ? 2.16 17.906 0.063 1 95.19 275 PRO B C 1
ATOM 4555 O O . PRO B 1 275 ? 3.309 17.469 -0.078 1 95.19 275 PRO B O 1
ATOM 4558 N N . GLY B 1 276 ? 1.131 17.344 -0.567 1 95.75 276 GLY B N 1
ATOM 4559 C CA . GLY B 1 276 ? 1.297 16.219 -1.464 1 95.75 276 GLY B CA 1
ATOM 4560 C C . GLY B 1 276 ? 2.215 16.516 -2.635 1 95.75 276 GLY B C 1
ATOM 4561 O O . GLY B 1 276 ? 3.18 15.781 -2.875 1 95.75 276 GLY B O 1
ATOM 4562 N N . ILE B 1 277 ? 1.94 17.594 -3.234 1 95.12 277 ILE B N 1
ATOM 4563 C CA . ILE B 1 277 ? 2.693 17.922 -4.441 1 95.12 277 ILE B CA 1
ATOM 4564 C C . ILE B 1 277 ? 4.113 18.344 -4.066 1 95.12 277 ILE B C 1
ATOM 4566 O O . ILE B 1 277 ? 5.062 18.062 -4.801 1 95.12 277 ILE B O 1
ATOM 4570 N N . ILE B 1 278 ? 4.309 18.984 -2.975 1 95.56 278 ILE B N 1
ATOM 4571 C CA . ILE B 1 278 ? 5.633 19.391 -2.518 1 95.56 278 ILE B CA 1
ATOM 4572 C C . ILE B 1 278 ? 6.492 18.156 -2.26 1 95.56 278 ILE B C 1
ATOM 4574 O O . ILE B 1 278 ? 7.637 18.094 -2.717 1 95.56 278 ILE B O 1
ATOM 4578 N N . ASN B 1 279 ? 5.926 17.203 -1.599 1 94.38 279 ASN B N 1
ATOM 4579 C CA . ASN B 1 279 ? 6.66 15.977 -1.313 1 94.38 279 ASN B CA 1
ATOM 4580 C C . ASN B 1 279 ? 6.902 15.164 -2.582 1 94.38 279 ASN B C 1
ATOM 4582 O O . ASN B 1 279 ? 7.941 14.523 -2.723 1 94.38 279 ASN B O 1
ATOM 4586 N N . LEU B 1 280 ? 5.93 15.156 -3.432 1 94.75 280 LEU B N 1
ATOM 4587 C CA . LEU B 1 280 ? 6.066 14.422 -4.684 1 94.75 280 LEU B CA 1
ATOM 4588 C C . LEU B 1 280 ? 7.184 15.008 -5.543 1 94.75 280 LEU B C 1
ATOM 4590 O O . LEU B 1 280 ? 7.98 14.266 -6.121 1 94.75 280 LEU B O 1
ATOM 4594 N N . ARG B 1 281 ? 7.195 16.312 -5.57 1 94.44 281 ARG B N 1
ATOM 4595 C CA . ARG B 1 281 ? 8.25 16.969 -6.328 1 94.44 281 ARG B CA 1
ATOM 4596 C C . ARG B 1 281 ? 9.625 16.672 -5.734 1 94.44 281 ARG B C 1
ATOM 4598 O O . ARG B 1 281 ? 10.586 16.438 -6.469 1 94.44 281 ARG B O 1
ATOM 4605 N N . ALA B 1 282 ? 9.68 16.719 -4.496 1 92.5 282 ALA B N 1
ATOM 4606 C CA . ALA B 1 282 ? 10.945 16.391 -3.834 1 92.5 282 ALA B CA 1
ATOM 4607 C C . ALA B 1 282 ? 11.359 14.953 -4.137 1 92.5 282 ALA B C 1
ATOM 4609 O O . ALA B 1 282 ? 12.531 14.688 -4.434 1 92.5 282 ALA B O 1
ATOM 4610 N N . ALA B 1 283 ? 10.438 14.055 -4.098 1 92.75 283 ALA B N 1
ATOM 4611 C CA . ALA B 1 283 ? 10.719 12.648 -4.387 1 92.75 283 ALA B CA 1
ATOM 4612 C C . ALA B 1 283 ? 11.102 12.461 -5.852 1 92.75 283 ALA B C 1
ATOM 4614 O O . ALA B 1 283 ? 11.977 11.648 -6.172 1 92.75 283 ALA B O 1
ATOM 4615 N N . TRP B 1 284 ? 10.422 13.195 -6.676 1 93.5 284 TRP B N 1
ATOM 4616 C CA . TRP B 1 284 ? 10.711 13.141 -8.109 1 93.5 284 TRP B CA 1
ATOM 4617 C C . TRP B 1 284 ? 12.133 13.594 -8.391 1 93.5 284 TRP B C 1
ATOM 4619 O O . TRP B 1 284 ? 12.852 12.961 -9.172 1 93.5 284 TRP B O 1
ATOM 4629 N N . GLU B 1 285 ? 12.547 14.617 -7.668 1 92.69 285 GLU B N 1
ATOM 4630 C CA . GLU B 1 285 ? 13.891 15.141 -7.855 1 92.69 285 GLU B CA 1
ATOM 4631 C C . GLU B 1 285 ? 14.938 14.195 -7.273 1 92.69 285 GLU B C 1
ATOM 4633 O O . GLU B 1 285 ? 16.031 14.062 -7.824 1 92.69 285 GLU B O 1
ATOM 4638 N N . ALA B 1 286 ? 14.578 13.586 -6.312 1 90.75 286 ALA B N 1
ATOM 4639 C CA . ALA B 1 286 ? 15.523 12.688 -5.648 1 90.75 286 ALA B CA 1
ATOM 4640 C C . ALA B 1 286 ? 15.766 11.438 -6.48 1 90.75 286 ALA B C 1
ATOM 4642 O O . ALA B 1 286 ? 16.781 10.75 -6.305 1 90.75 286 ALA B O 1
ATOM 4643 N N . THR B 1 287 ? 14.836 11.102 -7.336 1 88.81 287 THR B N 1
ATOM 4644 C CA . THR B 1 287 ? 14.961 9.883 -8.125 1 88.81 287 THR B CA 1
ATOM 4645 C C . THR B 1 287 ? 15.328 10.203 -9.57 1 88.81 287 THR B C 1
ATOM 4647 O O . THR B 1 287 ? 15.125 9.383 -10.461 1 88.81 287 THR B O 1
ATOM 4650 N N . ALA B 1 288 ? 15.75 11.383 -9.867 1 83.06 288 ALA B N 1
ATOM 4651 C CA . ALA B 1 288 ? 16.109 11.797 -11.227 1 83.06 288 ALA B CA 1
ATOM 4652 C C . ALA B 1 288 ? 17.375 11.102 -11.688 1 83.06 288 ALA B C 1
ATOM 4654 O O . ALA B 1 288 ? 18.234 10.766 -10.875 1 83.06 288 ALA B O 1
#

InterPro domains:
  IPR008733 Peroxisomal biogenesis factor 11 [PF05648] (97-284)

Foldseek 3Di:
DVVVVVVVVCVVVVPDPPVVVVVVVLLVLLCVDPLSVLLVLLLLLLLLLQVLLVLVVVLVVVVVVVVVVVVVVCVVPPDPPDDPPPPPPSPPPPSVVVSVVSVVVSVVSVLVNLVVLLCVLVVLVVVVVVCVVPPFPDPVLRVLSVLLSVLSNLLNVLSNLLSCVVVCVPPDPVSVVCNLVSQQRSLLSVLVNLVSLVVNLVVCVVVLVCTPVPLPPPPDDDPSVVSSVVSVVVSVLSVLLSQLCNLVSCQRHPPPPPPPRVDDSNSNSVSSNSNSVSSNVVSSVVSD/DVVVVVVVVCVVVVPDPPVVVVVVVLLVLLCVDPLSVLLVLLLLLLLLLQVLLVLVVVLVVVVVVVVVVVVVVCVVPPDPPDDPPPPPPSPPPPSVVVSVVSVVVSVVSVLVNLVVLLCVLVVLVVVVVVCVVPPFPDPVLRVLSVLLSVLSNLLNVLSNLLSCVVVCVPPDPVSVVCNLVSQQRSLLSVLVNLVSLVVNLVVCVVVLVCTPVPLPPPDDDDPSVVSSVVSVVVSVLSVLLSQLCNLVSCQRHPPPPPPPRVDDSNSNSVSSNSNSVSSNVVSSVVSD

Solvent-accessible surface area (backbone atoms only — not comparable to full-atom values): 29599 Å² total; per-residue (Å²): 118,68,64,58,54,52,50,50,51,46,52,64,62,64,59,47,53,72,65,53,54,55,46,44,45,40,49,39,48,24,55,47,28,37,62,26,43,50,19,45,50,42,24,50,31,18,48,34,39,26,49,35,39,53,47,49,51,50,49,50,48,50,49,49,50,50,51,49,51,50,51,53,49,45,64,71,67,45,60,98,86,62,79,80,80,72,81,73,68,78,78,60,62,64,58,53,48,48,41,47,15,38,47,32,49,29,50,54,45,50,50,43,53,56,55,59,46,58,52,41,58,45,50,49,48,43,49,50,50,48,41,67,76,55,56,59,85,50,64,68,57,35,52,49,52,51,49,36,51,51,24,47,48,48,18,39,52,27,39,42,53,23,50,36,32,74,56,36,46,46,69,49,68,70,49,57,72,41,28,68,55,27,46,32,53,12,26,40,23,45,32,50,31,54,52,47,48,53,51,49,52,52,49,39,57,74,56,68,43,24,76,87,73,62,42,63,86,65,82,68,88,72,71,50,59,57,58,46,49,56,49,49,49,50,50,50,51,50,49,48,25,49,58,17,43,46,64,50,26,49,45,55,33,69,51,86,76,53,93,70,54,88,68,46,58,44,52,48,9,54,29,41,26,46,33,13,48,54,44,29,51,51,31,49,62,72,44,105,118,68,64,59,53,50,49,51,51,45,52,64,64,63,60,49,54,72,64,55,54,54,46,45,45,40,48,38,49,24,55,48,28,37,62,28,42,50,19,46,48,43,25,50,31,18,48,33,38,26,50,33,37,53,45,49,50,52,50,50,49,50,49,50,49,50,51,49,50,50,50,53,49,43,64,68,67,46,61,96,86,61,81,79,82,72,81,73,67,77,78,62,61,63,57,55,48,49,40,47,13,40,47,32,50,30,49,51,46,49,50,43,52,56,56,60,47,59,53,40,57,44,49,49,49,43,49,51,49,48,39,68,76,55,57,59,87,50,64,68,59,35,52,48,52,53,50,36,51,50,24,48,46,49,17,38,51,27,38,42,53,24,49,35,32,73,56,37,45,44,69,48,69,71,50,57,72,40,28,68,56,26,46,33,52,14,26,39,23,46,32,51,31,53,53,47,49,53,52,47,53,51,50,40,57,74,56,67,42,24,77,86,72,60,44,64,86,66,84,91,88,76,69,61,62,57,58,47,49,55,48,48,48,50,51,50,52,51,49,50,26,50,59,18,43,45,63,51,26,50,45,54,34,70,45,85,77,52,95,71,51,87,67,45,57,43,53,47,10,55,28,41,26,44,34,14,48,53,45,28,50,51,30,48,61,72,44,104

Radius of gyration: 29.63 Å; Cα contacts (8 Å, |Δi|>4): 560; chains: 2; bounding box: 97×78×77 Å